Protein 2QS7 (pdb70)

Radius of gyration: 25.47 Å; Cα contacts (8 Å, |Δi|>4): 998; chains: 4; bounding box: 76×52×70 Å

Foldseek 3Di:
DAEEEEEEADAAPVSLVVLVVLLVQLLVAYAYEYEYAHNRQVCQFPCNVP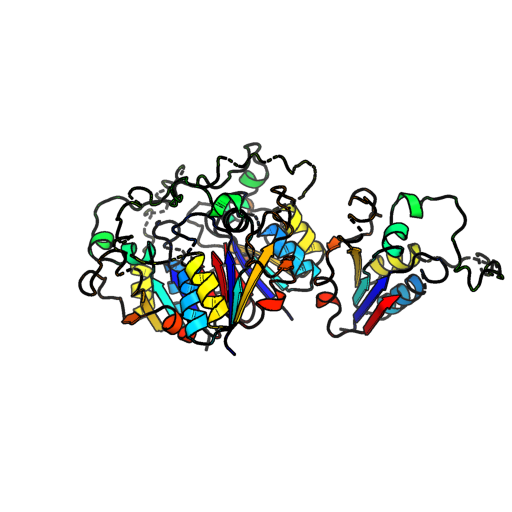DPDDGHHDPVVPVPPPVVVCPDDRVVSNVVSVVRGHYAAEYEPVSVVVPDDPVRGHPRHDYYDHDVVRVVVCPPHHYYYD/DAEEEEEEADAAPVSLVVLVVLLVCLLVAYAYEYEYAHNRQVCQFPCNVPDPDDGHHPPVVVVPPPVVVCPDDSVVSNVVSVVRGNYAAEYEPVSVVVPDDPVRGHPRHDYYDHDVVSCVVCPPHHYYYD/DAEEEEEEADAAPVSLVVLVVLLVCLLVAYAYEYEYAHNSLVCQFPCNVPDPDDGHHDPVVPVPPPVVVCPDDRVVSNVVSVVRGNYAAEYEPVSVVVPDDPVRGHPRHPYYDHDVVSVVVCPPHHYYYD/DAEEEEEEADQAPVSLVVLVVLLVCLLVAYAYEYEYAHNRQVCQFPCNVPDPDDGHHDPVVVVPPPVVVCPDDSVVSLVVSVVRGNYAAEYEPVSVVVPDDPVRGHPRHDYYDHDVVSCVVCPPHHYYYD

Structure (mmCIF, N/CA/C/O backbone):
data_2QS7
#
_entry.id   2QS7
#
_cell.length_a   112.360
_cell.length_b   112.360
_cell.length_c   293.284
_cell.angle_alpha   90.00
_cell.angle_beta   90.00
_cell.angle_gamma   120.00
#
_symmetry.space_group_name_H-M   'H 3 2'
#
loop_
_entity.id
_entity.type
_entity.pdbx_description
1 polymer 'Uncharacterized protein'
2 non-polymer 'CHLORIDE ION'
3 non-polymer '4-(2-HYDROXYETHYL)-1-PIPERAZINE ETHANESULFONIC ACID'
4 water water
#
loop_
_atom_site.group_PDB
_atom_site.id
_atom_site.type_symbol
_atom_site.label_atom_id
_atom_site.label_alt_id
_atom_site.label_comp_id
_atom_site.label_asym_id
_atom_site.label_entity_id
_atom_site.label_seq_id
_atom_site.pdbx_PDB_ins_code
_atom_site.Cartn_x
_atom_site.Cartn_y
_atom_site.Cartn_z
_atom_site.occupancy
_atom_site.B_iso_or_equiv
_atom_site.auth_seq_id
_atom_site.auth_comp_id
_atom_site.auth_asym_id
_atom_site.auth_atom_id
_atom_site.pdbx_PDB_model_num
ATOM 1 N N . LYS A 1 7 ? -21.149 6.514 -12.461 1.00 70.43 6 LYS A N 1
ATOM 2 C CA . LYS A 1 7 ? -22.554 6.130 -12.911 1.00 71.45 6 LYS A CA 1
ATOM 3 C C . LYS A 1 7 ? -22.851 4.613 -12.940 1.00 66.46 6 LYS A C 1
ATOM 4 O O . LYS A 1 7 ? -22.162 3.820 -13.589 1.00 65.12 6 LYS A O 1
ATOM 10 N N . LYS A 1 8 ? -23.859 4.252 -12.166 1.00 62.13 7 LYS A N 1
ATOM 11 C CA . LYS A 1 8 ? -24.352 2.897 -12.015 1.00 59.77 7 LYS A CA 1
ATOM 12 C C . LYS A 1 8 ? -24.823 2.362 -13.359 1.00 55.11 7 LYS A C 1
ATOM 13 O O . LYS A 1 8 ? -25.371 3.093 -14.175 1.00 51.88 7 LYS A O 1
ATOM 19 N N . LYS A 1 9 ? -24.666 1.068 -13.564 1.00 52.93 8 LYS A N 1
ATOM 20 C CA . LYS A 1 9 ? -25.008 0.473 -14.849 1.00 54.46 8 LYS A CA 1
ATOM 21 C C . LYS A 1 9 ? -25.710 -0.831 -14.689 1.00 53.45 8 LYS A C 1
ATOM 22 O O . LYS A 1 9 ? -25.361 -1.629 -13.821 1.00 50.78 8 LYS A O 1
ATOM 28 N N . LEU A 1 10 ? -26.712 -1.032 -15.530 1.00 52.00 9 LEU A N 1
ATOM 29 C CA . LEU A 1 10 ? -27.464 -2.261 -15.625 1.00 50.69 9 LEU A CA 1
ATOM 30 C C . LEU A 1 10 ? -27.475 -2.725 -17.088 1.00 52.02 9 LEU A C 1
ATOM 31 O O . LEU A 1 10 ? -27.806 -1.968 -17.986 1.00 50.15 9 LEU A O 1
ATOM 36 N N . SER A 1 11 ? -27.115 -3.986 -17.308 1.00 50.94 10 SER A N 1
ATOM 37 C CA . SER A 1 11 ? -27.141 -4.566 -18.632 1.00 50.00 10 SER A CA 1
ATOM 38 C C . SER A 1 11 ? -27.980 -5.823 -18.586 1.00 50.27 10 SER A C 1
ATOM 39 O O . SER A 1 11 ? -27.874 -6.636 -17.670 1.00 49.57 10 SER A O 1
ATOM 42 N N . ILE A 1 12 ? -28.827 -5.990 -19.584 1.00 50.82 11 ILE A N 1
ATOM 43 C CA . ILE A 1 12 ? -29.726 -7.145 -19.613 1.00 51.70 11 ILE A CA 1
ATOM 44 C C . ILE A 1 12 ? -29.702 -7.815 -20.956 1.00 51.75 11 ILE A C 1
ATOM 45 O O . ILE A 1 12 ? -29.823 -7.141 -21.983 1.00 49.55 11 ILE A O 1
ATOM 50 N N . ILE A 1 13 ? -29.524 -9.144 -20.935 1.00 52.39 12 ILE A N 1
ATOM 51 C CA . ILE A 1 13 ? -29.626 -9.972 -22.133 1.00 52.69 12 ILE A CA 1
ATOM 52 C C . ILE A 1 13 ? -31.079 -10.407 -22.149 1.00 51.27 12 ILE A C 1
ATOM 53 O O . ILE A 1 13 ? -31.558 -11.151 -21.265 1.00 52.08 12 ILE A O 1
ATOM 58 N N . VAL A 1 14 ? -31.806 -9.871 -23.113 1.00 51.45 13 VAL A N 1
ATOM 59 C CA . VAL A 1 14 ? -33.247 -10.157 -23.245 1.00 50.43 13 VAL A CA 1
ATOM 60 C C . VAL A 1 14 ? -33.364 -11.307 -24.191 1.00 52.51 13 VAL A C 1
ATOM 61 O O . VAL A 1 14 ? -33.438 -11.134 -25.417 1.00 52.46 13 VAL A O 1
ATOM 65 N N . PHE A 1 15 ? -33.320 -12.505 -23.612 1.00 51.41 14 PHE A N 1
ATOM 66 C CA . PHE A 1 15 ? -33.427 -13.754 -24.380 1.00 51.32 14 PHE A CA 1
ATOM 67 C C . PHE A 1 15 ? -34.859 -14.184 -24.611 1.00 51.87 14 PHE A C 1
ATOM 68 O O . PHE A 1 15 ? -35.218 -14.726 -25.707 1.00 52.15 14 PHE A O 1
ATOM 76 N N . SER A 1 16 ? -35.671 -14.007 -23.565 1.00 52.15 15 SER A N 1
ATOM 77 C CA . SER A 1 16 ? -37.083 -14.453 -23.600 1.00 54.14 15 SER A CA 1
ATOM 78 C C . SER A 1 16 ? -37.982 -13.538 -24.419 1.00 54.21 15 SER A C 1
ATOM 79 O O . SER A 1 16 ? -37.678 -12.365 -24.639 1.00 53.84 15 SER A O 1
ATOM 82 N N . GLY A 1 17 ? -39.090 -14.106 -24.900 1.00 56.23 16 GLY A N 1
ATOM 83 C CA . GLY A 1 17 ? -40.027 -13.365 -25.718 1.00 55.73 16 GLY A CA 1
ATOM 84 C C . GLY A 1 17 ? -41.477 -13.423 -25.247 1.00 54.87 16 GLY A C 1
ATOM 85 O O . GLY A 1 17 ? -42.330 -12.946 -25.947 1.00 56.97 16 GLY A O 1
ATOM 86 N N . THR A 1 18 ? -41.744 -13.977 -24.072 1.00 53.90 17 THR A N 1
ATOM 87 C CA . THR A 1 18 ? -43.100 -14.037 -23.545 1.00 54.38 17 THR A CA 1
ATOM 88 C C . THR A 1 18 ? -43.380 -12.725 -22.818 1.00 53.18 17 THR A C 1
ATOM 89 O O . THR A 1 18 ? -42.484 -12.072 -22.320 1.00 52.15 17 THR A O 1
ATOM 93 N N . ILE A 1 19 ? -44.648 -12.349 -22.753 1.00 52.58 18 ILE A N 1
ATOM 94 C CA . ILE A 1 19 ? -45.032 -11.075 -22.170 1.00 53.63 18 ILE A CA 1
ATOM 95 C C . ILE A 1 19 ? -44.658 -10.966 -20.699 1.00 53.61 18 ILE A C 1
ATOM 96 O O . ILE A 1 19 ? -44.266 -9.894 -20.264 1.00 52.89 18 ILE A O 1
ATOM 101 N N . ASP A 1 20 ? -44.752 -12.065 -19.958 1.00 53.01 19 ASP A N 1
ATOM 102 C CA . ASP A 1 20 ? -44.435 -12.036 -18.533 1.00 53.71 19 ASP A CA 1
ATOM 103 C C . ASP A 1 20 ? -42.967 -11.799 -18.277 1.00 54.35 19 ASP A C 1
ATOM 104 O O . ASP A 1 20 ? -42.610 -11.359 -17.198 1.00 55.71 19 ASP A O 1
ATOM 109 N N . LYS A 1 21 ? -42.107 -12.058 -19.258 1.00 55.46 20 LYS A N 1
ATOM 110 C CA . LYS A 1 21 ? -40.687 -11.753 -19.099 1.00 56.42 20 LYS A CA 1
ATOM 111 C C . LYS A 1 21 ? -40.325 -10.396 -19.704 1.00 55.49 20 LYS A C 1
ATOM 112 O O . LYS A 1 21 ? -39.433 -9.706 -19.227 1.00 57.62 20 LYS A O 1
ATOM 118 N N . LEU A 1 22 ? -41.050 -9.979 -20.723 1.00 54.53 21 LEU A N 1
ATOM 119 C CA . LEU A 1 22 ? -40.786 -8.689 -21.330 1.00 53.96 21 LEU A CA 1
ATOM 120 C C . LEU A 1 22 ? -41.221 -7.567 -20.392 1.00 55.22 21 LEU A C 1
ATOM 121 O O . LEU A 1 22 ? -40.590 -6.519 -20.386 1.00 54.66 21 LEU A O 1
ATOM 134 N N . PRO A 1 24 ? -41.031 -7.309 -16.936 1.00 56.80 23 PRO A N 1
ATOM 135 C CA . PRO A 1 24 ? -39.883 -7.049 -16.068 1.00 56.38 23 PRO A CA 1
ATOM 136 C C . PRO A 1 24 ? -38.780 -6.270 -16.787 1.00 56.14 23 PRO A C 1
ATOM 137 O O . PRO A 1 24 ? -38.130 -5.408 -16.183 1.00 59.08 23 PRO A O 1
ATOM 141 N N . VAL A 1 25 ? -38.486 -6.618 -18.041 1.00 55.19 24 VAL A N 1
ATOM 142 C CA . VAL A 1 25 ? -37.463 -5.876 -18.823 1.00 54.45 24 VAL A CA 1
ATOM 143 C C . VAL A 1 25 ? -37.854 -4.404 -18.880 1.00 54.85 24 VAL A C 1
ATOM 144 O O . VAL A 1 25 ? -37.056 -3.546 -18.587 1.00 54.55 24 VAL A O 1
ATOM 148 N N . GLY A 1 26 ? -39.115 -4.131 -19.207 1.00 53.06 25 GLY A N 1
ATOM 149 C CA . GLY A 1 26 ? -39.607 -2.755 -19.241 1.00 52.57 25 GLY A CA 1
ATOM 150 C C . GLY A 1 26 ? -39.542 -2.035 -17.886 1.00 51.96 25 GLY A C 1
ATOM 151 O O . GLY A 1 26 ? -39.146 -0.871 -17.805 1.00 51.98 25 GLY A O 1
ATOM 152 N N . ILE A 1 27 ? -39.928 -2.741 -16.832 1.00 50.26 26 ILE A N 1
ATOM 153 C CA . ILE A 1 27 ? -39.986 -2.173 -15.492 1.00 52.58 26 ILE A CA 1
ATOM 154 C C . ILE A 1 27 ? -38.573 -1.946 -14.958 1.00 51.32 26 ILE A C 1
ATOM 155 O O . ILE A 1 27 ? -38.290 -0.922 -14.365 1.00 53.62 26 ILE A O 1
ATOM 160 N N . LEU A 1 28 ? -37.687 -2.899 -15.163 1.00 51.34 27 LEU A N 1
ATOM 161 C CA . LEU A 1 28 ? -36.293 -2.708 -14.747 1.00 52.62 27 LEU A CA 1
ATOM 162 C C . LEU A 1 28 ? -35.676 -1.534 -15.485 1.00 50.93 27 LEU A C 1
ATOM 163 O O . LEU A 1 28 ? -34.983 -0.719 -14.902 1.00 50.84 27 LEU A O 1
ATOM 168 N N . THR A 1 29 ? -35.885 -1.487 -16.800 1.00 50.98 28 THR A N 1
ATOM 169 C CA . THR A 1 29 ? -35.282 -0.432 -17.598 1.00 49.32 28 THR A CA 1
ATOM 170 C C . THR A 1 29 ? -35.764 0.930 -17.160 1.00 50.02 28 THR A C 1
ATOM 171 O O . THR A 1 29 ? -34.983 1.845 -16.978 1.00 50.90 28 THR A O 1
ATOM 175 N N . SER A 1 30 ? -37.079 1.036 -16.979 1.00 50.88 29 SER A N 1
ATOM 176 C CA . SER A 1 30 ? -37.737 2.284 -16.628 1.00 51.03 29 SER A CA 1
ATOM 177 C C . SER A 1 30 ? -37.298 2.762 -15.257 1.00 50.53 29 SER A C 1
ATOM 178 O O . SER A 1 30 ? -36.940 3.924 -15.070 1.00 50.29 29 SER A O 1
ATOM 181 N N . GLY A 1 31 ? -37.313 1.839 -14.303 1.00 51.03 30 GLY A N 1
ATOM 182 C CA . GLY A 1 31 ? -36.920 2.150 -12.919 1.00 50.40 30 GLY A CA 1
ATOM 183 C C . GLY A 1 31 ? -35.455 2.503 -12.804 1.00 50.81 30 GLY A C 1
ATOM 184 O O . GLY A 1 31 ? -35.116 3.468 -12.180 1.00 52.32 30 GLY A O 1
ATOM 185 N N . ALA A 1 32 ? -34.583 1.734 -13.445 1.00 51.38 31 ALA A N 1
ATOM 186 C CA . ALA A 1 32 ? -33.149 2.017 -13.397 1.00 49.24 31 ALA A CA 1
ATOM 187 C C . ALA A 1 32 ? -32.816 3.352 -14.061 1.00 50.16 31 ALA A C 1
ATOM 188 O O . ALA A 1 32 ? -32.045 4.146 -13.495 1.00 50.18 31 ALA A O 1
ATOM 190 N N . ALA A 1 33 ? -33.377 3.598 -15.248 1.00 50.45 32 ALA A N 1
ATOM 191 C CA . ALA A 1 33 ? -33.125 4.848 -15.965 1.00 50.27 32 ALA A CA 1
ATOM 192 C C . ALA A 1 33 ? -33.574 6.035 -15.117 1.00 51.22 32 ALA A C 1
ATOM 193 O O . ALA A 1 33 ? -32.852 7.020 -15.011 1.00 49.66 32 ALA A O 1
ATOM 195 N N . ALA A 1 34 ? -34.751 5.929 -14.490 1.00 50.05 33 ALA A N 1
ATOM 196 C CA . ALA A 1 34 ? -35.257 7.023 -13.655 1.00 50.14 33 ALA A CA 1
ATOM 197 C C . ALA A 1 34 ? -34.366 7.263 -12.429 1.00 50.19 33 ALA A C 1
ATOM 198 O O . ALA A 1 34 ? -34.299 8.354 -11.904 1.00 49.06 33 ALA A O 1
ATOM 200 N N . SER A 1 35 ? -33.679 6.222 -11.998 1.00 51.95 34 SER A N 1
ATOM 201 C CA . SER A 1 35 ? -32.760 6.297 -10.878 1.00 53.46 34 SER A CA 1
ATOM 202 C C . SER A 1 35 ? -31.340 6.769 -11.264 1.00 54.32 34 SER A C 1
ATOM 203 O O . SER A 1 35 ? -30.461 6.840 -10.402 1.00 54.65 34 SER A O 1
ATOM 206 N N . GLY A 1 36 ? -31.110 7.075 -12.541 1.00 53.81 35 GLY A N 1
ATOM 207 C CA . GLY A 1 36 ? -29.802 7.529 -12.965 1.00 53.95 35 GLY A CA 1
ATOM 208 C C . GLY A 1 36 ? -28.850 6.464 -13.474 1.00 53.92 35 GLY A C 1
ATOM 209 O O . GLY A 1 36 ? -27.680 6.747 -13.709 1.00 53.50 35 GLY A O 1
ATOM 210 N N . TYR A 1 37 ? -29.320 5.243 -13.657 1.00 53.66 36 TYR A N 1
ATOM 211 C CA . TYR A 1 37 ? -28.482 4.187 -14.229 1.00 53.58 36 TYR A CA 1
ATOM 212 C C . TYR A 1 37 ? -28.323 4.305 -15.736 1.00 55.41 36 TYR A C 1
ATOM 213 O O . TYR A 1 37 ? -29.243 4.749 -16.405 1.00 56.97 36 TYR A O 1
ATOM 222 N N . GLU A 1 38 ? -27.192 3.837 -16.257 1.00 54.07 37 GLU A N 1
ATOM 223 C CA . GLU A 1 38 ? -26.982 3.654 -17.673 1.00 55.06 37 GLU A CA 1
ATOM 224 C C . GLU A 1 38 ? -27.565 2.243 -17.871 1.00 52.56 37 GLU A C 1
ATOM 225 O O . GLU A 1 38 ? -27.281 1.323 -17.084 1.00 52.34 37 GLU A O 1
ATOM 231 N N . VAL A 1 39 ? -28.431 2.052 -18.868 1.00 49.93 38 VAL A N 1
ATOM 232 C CA . VAL A 1 39 ? -29.018 0.755 -19.101 1.00 49.72 38 VAL A CA 1
ATOM 233 C C . VAL A 1 39 ? -28.700 0.304 -20.520 1.00 51.99 38 VAL A C 1
ATOM 234 O O . VAL A 1 39 ? -28.887 1.060 -21.466 1.00 50.54 38 VAL A O 1
ATOM 238 N N . ASN A 1 40 ? -28.228 -0.937 -20.640 1.00 51.14 39 ASN A N 1
ATOM 239 C CA . ASN A 1 40 ? -27.925 -1.530 -21.922 1.00 49.98 39 ASN A CA 1
ATOM 240 C C . ASN A 1 40 ? -28.796 -2.754 -22.074 1.00 50.28 39 ASN A C 1
ATOM 241 O O . ASN A 1 40 ? -28.802 -3.615 -21.213 1.00 50.67 39 ASN A O 1
ATOM 246 N N . LEU A 1 41 ? -29.536 -2.826 -23.174 1.00 50.12 40 LEU A N 1
ATOM 247 C CA . LEU A 1 41 ? -30.357 -4.005 -23.452 1.00 50.62 40 LEU A CA 1
ATOM 248 C C . LEU A 1 41 ? -29.828 -4.688 -24.691 1.00 51.60 40 LEU A C 1
ATOM 249 O O . LEU A 1 41 ? -29.573 -4.040 -25.710 1.00 53.47 40 LEU A O 1
ATOM 254 N N . PHE A 1 42 ? -29.681 -6.002 -24.598 1.00 52.41 41 PHE A N 1
ATOM 255 C CA A PHE A 1 42 ? -29.231 -6.816 -25.721 0.50 53.10 41 PHE A CA 1
ATOM 256 C CA B PHE A 1 42 ? -29.198 -6.828 -25.699 0.50 52.62 41 PHE A CA 1
ATOM 257 C C . PHE A 1 42 ? -30.293 -7.859 -26.046 1.00 53.17 41 PHE A C 1
ATOM 258 O O . PHE A 1 42 ? -30.493 -8.826 -25.296 1.00 53.29 41 PHE A O 1
ATOM 273 N N . PHE A 1 43 ? -30.992 -7.663 -27.169 1.00 52.80 42 PHE A N 1
ATOM 274 C CA . PHE A 1 43 ? -32.054 -8.568 -27.559 1.00 52.14 42 PHE A CA 1
ATOM 275 C C . PHE A 1 43 ? -31.518 -9.681 -28.410 1.00 53.74 42 PHE A C 1
ATOM 276 O O . PHE A 1 43 ? -30.928 -9.441 -29.453 1.00 54.58 42 PHE A O 1
ATOM 284 N N . THR A 1 44 ? -31.756 -10.904 -27.968 1.00 54.03 43 THR A N 1
ATOM 285 C CA . THR A 1 44 ? -31.239 -12.077 -28.625 1.00 53.03 43 THR A CA 1
ATOM 286 C C . THR A 1 44 ? -32.308 -13.164 -28.644 1.00 52.93 43 THR A C 1
ATOM 287 O O . THR A 1 44 ? -33.274 -13.116 -27.894 1.00 52.59 43 THR A O 1
ATOM 291 N N . PHE A 1 45 ? -32.159 -14.116 -29.536 1.00 52.48 44 PHE A N 1
ATOM 292 C CA . PHE A 1 45 ? -33.137 -15.193 -29.677 1.00 54.75 44 PHE A CA 1
ATOM 293 C C . PHE A 1 45 ? -34.567 -14.703 -29.675 1.00 53.37 44 PHE A C 1
ATOM 294 O O . PHE A 1 45 ? -34.943 -13.915 -30.527 1.00 54.26 44 PHE A O 1
ATOM 302 N N . TRP A 1 46 ? -35.357 -15.140 -28.715 1.00 52.64 45 TRP A N 1
ATOM 303 C CA . TRP A 1 46 ? -36.787 -14.834 -28.708 1.00 53.63 45 TRP A CA 1
ATOM 304 C C . TRP A 1 46 ? -37.065 -13.368 -28.459 1.00 52.47 45 TRP A C 1
ATOM 305 O O . TRP A 1 46 ? -38.066 -12.814 -28.929 1.00 51.79 45 TRP A O 1
ATOM 316 N N . GLY A 1 47 ? -36.166 -12.745 -27.717 1.00 53.30 46 GLY A N 1
ATOM 317 C CA . GLY A 1 47 ? -36.286 -11.338 -27.409 1.00 53.08 46 GLY A CA 1
ATOM 318 C C . GLY A 1 47 ? -36.059 -10.520 -28.654 1.00 53.96 46 GLY A C 1
ATOM 319 O O . GLY A 1 47 ? -36.631 -9.461 -28.816 1.00 54.60 46 GLY A O 1
ATOM 320 N N . LEU A 1 48 ? -35.212 -10.998 -29.546 1.00 54.27 47 LEU A N 1
ATOM 321 C CA . LEU A 1 48 ? -34.958 -10.264 -30.773 1.00 56.97 47 LEU A CA 1
ATOM 322 C C . LEU A 1 48 ? -36.199 -10.323 -31.645 1.00 55.65 47 LEU A C 1
ATOM 323 O O . LEU A 1 48 ? -36.583 -9.358 -32.296 1.00 55.66 47 LEU A O 1
ATOM 328 N N . GLN A 1 49 ? -36.850 -11.462 -31.640 1.00 56.33 48 GLN A N 1
ATOM 329 C CA . GLN A 1 49 ? -38.103 -11.642 -32.389 1.00 57.21 48 GLN A CA 1
ATOM 330 C C . GLN A 1 49 ? -39.129 -10.599 -31.937 1.00 56.31 48 GLN A C 1
ATOM 331 O O . GLN A 1 49 ? -39.851 -10.005 -32.724 1.00 56.22 48 GLN A O 1
ATOM 337 N N . ALA A 1 50 ? -39.167 -10.386 -30.629 1.00 56.58 49 ALA A N 1
ATOM 338 C CA . ALA A 1 50 ? -40.088 -9.466 -29.986 1.00 56.14 49 ALA A CA 1
ATOM 339 C C . ALA A 1 50 ? -39.882 -7.986 -30.366 1.00 56.43 49 ALA A C 1
ATOM 340 O O . ALA A 1 50 ? -40.786 -7.184 -30.193 1.00 57.30 49 ALA A O 1
ATOM 342 N N . ILE A 1 51 ? -38.704 -7.612 -30.853 1.00 55.22 50 ILE A N 1
ATOM 343 C CA . ILE A 1 51 ? -38.473 -6.231 -31.266 1.00 54.86 50 ILE A CA 1
ATOM 344 C C . ILE A 1 51 ? -38.476 -6.056 -32.794 1.00 55.56 50 ILE A C 1
ATOM 345 O O . ILE A 1 51 ? -38.029 -5.032 -33.310 1.00 55.68 50 ILE A O 1
ATOM 350 N N . THR A 1 52 ? -38.956 -7.060 -33.522 1.00 54.62 51 THR A N 1
ATOM 351 C CA . THR A 1 52 ? -39.123 -6.901 -34.967 1.00 54.90 51 THR A CA 1
ATOM 352 C C . THR A 1 52 ? -40.408 -6.106 -35.124 1.00 54.95 51 THR A C 1
ATOM 353 O O . THR A 1 52 ? -41.314 -6.248 -34.301 1.00 53.73 51 THR A O 1
ATOM 357 N N . LYS A 1 53 ? -40.463 -5.249 -36.145 1.00 55.67 52 LYS A N 1
ATOM 358 C CA . LYS A 1 53 ? -41.661 -4.455 -36.452 1.00 57.63 52 LYS A CA 1
ATOM 359 C C . LYS A 1 53 ? -42.867 -5.348 -36.616 1.00 57.39 52 LYS A C 1
ATOM 360 O O . LYS A 1 53 ? -43.958 -5.003 -36.167 1.00 57.83 52 LYS A O 1
ATOM 366 N N . ARG A 1 54 ? -42.672 -6.495 -37.264 1.00 57.85 53 ARG A N 1
ATOM 367 C CA . ARG A 1 54 ? -43.783 -7.436 -37.457 1.00 59.39 53 ARG A CA 1
ATOM 368 C C . ARG A 1 54 ? -44.386 -7.877 -36.127 1.00 58.66 53 ARG A C 1
ATOM 369 O O . ARG A 1 54 ? -45.604 -7.889 -35.970 1.00 55.16 53 ARG A O 1
ATOM 374 N N . SER A 1 55 ? -43.535 -8.204 -35.159 1.00 58.96 54 SER A N 1
ATOM 375 C CA . SER A 1 55 ? -44.019 -8.669 -33.864 1.00 60.08 54 SER A CA 1
ATOM 376 C C . SER A 1 55 ? -44.698 -7.553 -33.092 1.00 61.26 54 SER A C 1
ATOM 377 O O . SER A 1 55 ? -45.758 -7.745 -32.499 1.00 62.58 54 SER A O 1
ATOM 380 N N . LEU A 1 56 ? -44.089 -6.377 -33.121 1.00 63.26 55 LEU A N 1
ATOM 381 C CA . LEU A 1 56 ? -44.617 -5.230 -32.392 1.00 63.73 55 LEU A CA 1
ATOM 382 C C . LEU A 1 56 ? -45.962 -4.783 -32.896 1.00 65.26 55 LEU A C 1
ATOM 383 O O . LEU A 1 56 ? -46.794 -4.368 -32.105 1.00 66.05 55 LEU A O 1
ATOM 388 N N . ASN A 1 57 ? -46.176 -4.877 -34.204 1.00 67.37 56 ASN A N 1
ATOM 389 C CA . ASN A 1 57 ? -47.441 -4.466 -34.812 1.00 68.11 56 ASN A CA 1
ATOM 390 C C . ASN A 1 57 ? -48.495 -5.567 -34.868 1.00 69.45 56 ASN A C 1
ATOM 391 O O . ASN A 1 57 ? -49.625 -5.313 -35.262 1.00 69.65 56 ASN A O 1
ATOM 396 N N . SER A 1 58 ? -48.139 -6.786 -34.480 1.00 71.20 57 SER A N 1
ATOM 397 C CA . SER A 1 58 ? -49.083 -7.905 -34.544 1.00 71.90 57 SER A CA 1
ATOM 398 C C . SER A 1 58 ? -50.323 -7.660 -33.707 1.00 73.18 57 SER A C 1
ATOM 399 O O . SER A 1 58 ? -50.265 -7.086 -32.628 1.00 72.57 57 SER A O 1
ATOM 402 N N . GLN A 1 59 ? -51.451 -8.109 -34.226 1.00 75.39 58 GLN A N 1
ATOM 403 C CA . GLN A 1 59 ? -52.724 -7.976 -33.545 1.00 77.05 58 GLN A CA 1
ATOM 404 C C . GLN A 1 59 ? -52.938 -9.179 -32.624 1.00 78.48 58 GLN A C 1
ATOM 405 O O . GLN A 1 59 ? -53.838 -9.154 -31.785 1.00 79.43 58 GLN A O 1
ATOM 408 N N . GLN A 1 60 ? -52.110 -10.219 -32.771 1.00 79.43 59 GLN A N 1
ATOM 409 C CA . GLN A 1 60 ? -52.250 -11.438 -31.967 1.00 80.58 59 GLN A CA 1
ATOM 410 C C . GLN A 1 60 ? -51.943 -11.189 -30.474 1.00 81.74 59 GLN A C 1
ATOM 411 O O . GLN A 1 60 ? -50.963 -10.498 -30.134 1.00 81.19 59 GLN A O 1
ATOM 414 N N . PRO A 1 61 ? -52.793 -11.753 -29.581 1.00 83.15 60 PRO A N 1
ATOM 415 C CA . PRO A 1 61 ? -52.651 -11.528 -28.133 1.00 83.08 60 PRO A CA 1
ATOM 416 C C . PRO A 1 61 ? -51.292 -11.979 -27.603 1.00 83.07 60 PRO A C 1
ATOM 417 O O . PRO A 1 61 ? -50.850 -13.079 -27.944 1.00 82.98 60 PRO A O 1
ATOM 421 N N . PRO A 1 62 ? -50.633 -11.142 -26.772 1.00 83.83 61 PRO A N 1
ATOM 422 C CA . PRO A 1 62 ? -49.291 -11.492 -26.241 1.00 83.52 61 PRO A CA 1
ATOM 423 C C . PRO A 1 62 ? -49.241 -12.905 -25.640 1.00 81.19 61 PRO A C 1
ATOM 424 O O . PRO A 1 62 ? -50.256 -13.394 -25.108 1.00 81.52 61 PRO A O 1
ATOM 428 N N . GLN A 1 63 ? -48.081 -13.550 -25.721 1.00 77.14 62 GLN A N 1
ATOM 429 C CA . GLN A 1 63 ? -47.977 -14.925 -25.242 1.00 74.70 62 GLN A CA 1
ATOM 430 C C . GLN A 1 63 ? -47.410 -14.971 -23.826 1.00 69.87 62 GLN A C 1
ATOM 431 O O . GLN A 1 63 ? -46.349 -14.457 -23.587 1.00 67.41 62 GLN A O 1
ATOM 437 N N . ILE A 1 64 ? -48.156 -15.561 -22.898 1.00 66.35 63 ILE A N 1
ATOM 438 C CA . ILE A 1 64 ? -47.689 -15.789 -21.533 1.00 65.70 63 ILE A CA 1
ATOM 439 C C . ILE A 1 64 ? -46.917 -17.113 -21.522 1.00 62.97 63 ILE A C 1
ATOM 440 O O . ILE A 1 64 ? -47.162 -18.005 -22.340 1.00 58.87 63 ILE A O 1
ATOM 445 N N . ASP A 1 65 ? -45.986 -17.245 -20.591 1.00 60.18 64 ASP A N 1
ATOM 446 C CA . ASP A 1 65 ? -45.267 -18.497 -20.404 1.00 59.11 64 ASP A CA 1
ATOM 447 C C . ASP A 1 65 ? -46.310 -19.602 -20.136 1.00 58.60 64 ASP A C 1
ATOM 448 O O . ASP A 1 65 ? -47.146 -19.460 -19.253 1.00 58.20 64 ASP A O 1
ATOM 453 N N . LYS A 1 66 ? -46.246 -20.689 -20.901 1.00 58.60 65 LYS A N 1
ATOM 454 C CA . LYS A 1 66 ? -47.163 -21.804 -20.711 1.00 59.76 65 LYS A CA 1
ATOM 455 C C . LYS A 1 66 ? -47.176 -22.328 -19.263 1.00 57.97 65 LYS A C 1
ATOM 456 O O . LYS A 1 66 ? -48.158 -22.886 -18.822 1.00 55.88 65 LYS A O 1
ATOM 462 N N . ASN A 1 67 ? -46.080 -22.144 -18.527 1.00 58.29 66 ASN A N 1
ATOM 463 C CA . ASN A 1 67 ? -46.019 -22.584 -17.129 1.00 58.72 66 ASN A CA 1
ATOM 464 C C . ASN A 1 67 ? -46.987 -21.843 -16.199 1.00 60.43 66 ASN A C 1
ATOM 465 O O . ASN A 1 67 ? -47.336 -22.355 -15.114 1.00 59.26 66 ASN A O 1
ATOM 470 N N . TYR A 1 68 ? -47.402 -20.642 -16.618 1.00 62.96 67 TYR A N 1
ATOM 471 C CA . TYR A 1 68 ? -48.302 -19.803 -15.823 1.00 65.15 67 TYR A CA 1
ATOM 472 C C . TYR A 1 68 ? -49.539 -19.343 -16.622 1.00 65.91 67 TYR A C 1
ATOM 473 O O . TYR A 1 68 ? -50.046 -18.253 -16.369 1.00 64.62 67 TYR A O 1
ATOM 482 N N . GLU A 1 69 ? -50.013 -20.150 -17.575 1.00 68.93 68 GLU A N 1
ATOM 483 C CA . GLU A 1 69 ? -51.212 -19.807 -18.366 1.00 71.97 68 GLU A CA 1
ATOM 484 C C . GLU A 1 69 ? -52.439 -19.432 -17.515 1.00 73.82 68 GLU A C 1
ATOM 485 O O . GLU A 1 69 ? -53.081 -18.401 -17.759 1.00 73.89 68 GLU A O 1
ATOM 491 N N . GLN A 1 70 ? -52.771 -20.292 -16.546 1.00 75.02 69 GLN A N 1
ATOM 492 C CA . GLN A 1 70 ? -53.936 -20.099 -15.673 1.00 75.48 69 GLN A CA 1
ATOM 493 C C . GLN A 1 70 ? -53.963 -18.714 -15.030 1.00 77.13 69 GLN A C 1
ATOM 494 O O . GLN A 1 70 ? -55.028 -18.158 -14.795 1.00 76.55 69 GLN A O 1
ATOM 504 N N . GLY A 1 72 ? -52.518 -15.950 -16.410 1.00 79.01 71 GLY A N 1
ATOM 505 C CA . GLY A 1 72 ? -52.381 -14.938 -17.466 1.00 79.06 71 GLY A CA 1
ATOM 506 C C . GLY A 1 72 ? -53.429 -13.845 -17.471 1.00 78.21 71 GLY A C 1
ATOM 507 O O . GLY A 1 72 ? -53.088 -12.665 -17.341 1.00 78.27 71 GLY A O 1
ATOM 508 N N . PRO A 1 73 ? -54.705 -14.227 -17.613 1.00 77.58 72 PRO A N 1
ATOM 509 C CA . PRO A 1 73 ? -55.785 -13.231 -17.629 1.00 75.99 72 PRO A CA 1
ATOM 510 C C . PRO A 1 73 ? -55.777 -12.266 -16.431 1.00 74.66 72 PRO A C 1
ATOM 511 O O . PRO A 1 73 ? -55.937 -11.058 -16.637 1.00 74.59 72 PRO A O 1
ATOM 515 N N . ILE A 1 74 ? -55.589 -12.787 -15.210 1.00 72.53 73 ILE A N 1
ATOM 516 C CA . ILE A 1 74 ? -55.546 -11.939 -13.995 1.00 72.17 73 ILE A CA 1
ATOM 517 C C . ILE A 1 74 ? -54.578 -10.776 -14.185 1.00 71.80 73 ILE A C 1
ATOM 518 O O . ILE A 1 74 ? -54.897 -9.618 -13.877 1.00 68.82 73 ILE A O 1
ATOM 539 N N . GLN A 1 77 ? -55.628 -8.414 -17.385 1.00 74.75 76 GLN A N 1
ATOM 540 C CA . GLN A 1 77 ? -56.780 -7.617 -16.984 1.00 74.56 76 GLN A CA 1
ATOM 541 C C . GLN A 1 77 ? -56.367 -6.501 -16.003 1.00 74.47 76 GLN A C 1
ATOM 542 O O . GLN A 1 77 ? -56.739 -5.344 -16.194 1.00 73.71 76 GLN A O 1
ATOM 544 N N . LYS A 1 78 ? -55.558 -6.834 -14.993 1.00 73.70 77 LYS A N 1
ATOM 545 C CA . LYS A 1 78 ? -55.188 -5.858 -13.955 1.00 72.82 77 LYS A CA 1
ATOM 546 C C . LYS A 1 78 ? -54.274 -4.753 -14.468 1.00 72.67 77 LYS A C 1
ATOM 547 O O . LYS A 1 78 ? -54.268 -3.652 -13.913 1.00 70.71 77 LYS A O 1
ATOM 557 N N . GLN A 1 80 ? -54.259 -3.638 -17.903 1.00 75.28 79 GLN A N 1
ATOM 558 C CA . GLN A 1 80 ? -55.050 -2.770 -18.769 1.00 77.30 79 GLN A CA 1
ATOM 559 C C . GLN A 1 80 ? -55.991 -1.913 -17.891 1.00 76.41 79 GLN A C 1
ATOM 560 O O . GLN A 1 80 ? -56.305 -0.775 -18.245 1.00 76.63 79 GLN A O 1
ATOM 566 N N . GLU A 1 81 ? -56.380 -2.445 -16.726 1.00 75.75 80 GLU A N 1
ATOM 567 C CA . GLU A 1 81 ? -57.218 -1.730 -15.748 1.00 75.48 80 GLU A CA 1
ATOM 568 C C . GLU A 1 81 ? -56.469 -0.547 -15.134 1.00 74.45 80 GLU A C 1
ATOM 569 O O . GLU A 1 81 ? -57.048 0.507 -14.902 1.00 73.38 80 GLU A O 1
ATOM 583 N N . LYS A 1 83 ? -54.054 0.814 -16.747 1.00 71.87 82 LYS A N 1
ATOM 584 C CA . LYS A 1 83 ? -53.529 1.496 -17.935 1.00 71.38 82 LYS A CA 1
ATOM 585 C C . LYS A 1 83 ? -52.011 1.472 -17.872 1.00 70.16 82 LYS A C 1
ATOM 586 O O . LYS A 1 83 ? -51.335 2.459 -18.175 1.00 69.68 82 LYS A O 1
ATOM 592 N N . TYR A 1 84 ? -51.476 0.324 -17.477 1.00 69.20 83 TYR A N 1
ATOM 593 C CA . TYR A 1 84 ? -50.053 0.193 -17.327 1.00 69.01 83 TYR A CA 1
ATOM 594 C C . TYR A 1 84 ? -49.442 0.160 -18.738 1.00 67.57 83 TYR A C 1
ATOM 595 O O . TYR A 1 84 ? -49.939 -0.559 -19.594 1.00 67.17 83 TYR A O 1
ATOM 604 N N . PRO A 1 85 ? -48.393 0.971 -19.001 1.00 66.67 84 PRO A N 1
ATOM 605 C CA . PRO A 1 85 ? -47.782 0.968 -20.347 1.00 66.05 84 PRO A CA 1
ATOM 606 C C . PRO A 1 85 ? -47.239 -0.384 -20.781 1.00 64.29 84 PRO A C 1
ATOM 607 O O . PRO A 1 85 ? -46.903 -1.209 -19.923 1.00 64.43 84 PRO A O 1
ATOM 624 N N . TRP A 1 87 ? -44.484 -2.987 -22.361 1.00 60.45 86 TRP A N 1
ATOM 625 C CA . TRP A 1 87 ? -43.071 -3.080 -22.097 1.00 59.35 86 TRP A CA 1
ATOM 626 C C . TRP A 1 87 ? -42.202 -2.211 -22.999 1.00 57.57 86 TRP A C 1
ATOM 627 O O . TRP A 1 87 ? -41.236 -1.582 -22.526 1.00 57.92 86 TRP A O 1
ATOM 638 N N . HIS A 1 88 ? -42.505 -2.188 -24.286 1.00 56.61 87 HIS A N 1
ATOM 639 C CA . HIS A 1 88 ? -41.691 -1.416 -25.221 1.00 57.15 87 HIS A CA 1
ATOM 640 C C . HIS A 1 88 ? -41.864 0.082 -25.050 1.00 56.24 87 HIS A C 1
ATOM 641 O O . HIS A 1 88 ? -40.951 0.825 -25.355 1.00 56.35 87 HIS A O 1
ATOM 648 N N . GLN A 1 89 ? -43.035 0.520 -24.593 1.00 55.72 88 GLN A N 1
ATOM 649 C CA . GLN A 1 89 ? -43.276 1.924 -24.313 1.00 54.85 88 GLN A CA 1
ATOM 650 C C . GLN A 1 89 ? -42.446 2.339 -23.119 1.00 54.18 88 GLN A C 1
ATOM 651 O O . GLN A 1 89 ? -41.896 3.422 -23.095 1.00 53.27 88 GLN A O 1
ATOM 657 N N . LEU A 1 90 ? -42.334 1.459 -22.129 1.00 53.64 89 LEU A N 1
ATOM 658 C CA . LEU A 1 90 ? -41.490 1.726 -20.972 1.00 53.58 89 LEU A CA 1
ATOM 659 C C . LEU A 1 90 ? -40.034 1.870 -21.403 1.00 54.30 89 LEU A C 1
ATOM 660 O O . LEU A 1 90 ? -39.311 2.735 -20.888 1.00 53.64 89 LEU A O 1
ATOM 665 N N . VAL A 1 91 ? -39.594 1.049 -22.348 1.00 53.80 90 VAL A N 1
ATOM 666 C CA . VAL A 1 91 ? -38.209 1.155 -22.819 1.00 52.26 90 VAL A CA 1
ATOM 667 C C . VAL A 1 91 ? -37.990 2.482 -23.583 1.00 53.59 90 VAL A C 1
ATOM 668 O O . VAL A 1 91 ? -37.026 3.233 -23.294 1.00 53.91 90 VAL A O 1
ATOM 672 N N . GLN A 1 92 ? -38.901 2.805 -24.495 1.00 54.36 91 GLN A N 1
ATOM 673 C CA . GLN A 1 92 ? -38.762 4.011 -25.275 1.00 54.81 91 GLN A CA 1
ATOM 674 C C . GLN A 1 92 ? -38.811 5.245 -24.388 1.00 55.03 91 GLN A C 1
ATOM 675 O O . GLN A 1 92 ? -38.046 6.187 -24.595 1.00 55.58 91 GLN A O 1
ATOM 681 N N . GLN A 1 93 ? -39.703 5.253 -23.405 1.00 55.48 92 GLN A N 1
ATOM 682 C CA . GLN A 1 93 ? -39.795 6.393 -22.480 1.00 56.48 92 GLN A CA 1
ATOM 683 C C . GLN A 1 93 ? -38.505 6.489 -21.680 1.00 56.26 92 GLN A C 1
ATOM 684 O O . GLN A 1 93 ? -38.027 7.581 -21.406 1.00 56.84 92 GLN A O 1
ATOM 686 N N . ALA A 1 94 ? -37.940 5.343 -21.311 1.00 54.95 93 ALA A N 1
ATOM 687 C CA . ALA A 1 94 ? -36.685 5.330 -20.552 1.00 54.63 93 ALA A CA 1
ATOM 688 C C . ALA A 1 94 ? -35.570 5.964 -21.378 1.00 54.59 93 ALA A C 1
ATOM 689 O O . ALA A 1 94 ? -34.768 6.716 -20.834 1.00 54.37 93 ALA A O 1
ATOM 691 N N . LYS A 1 95 ? -35.535 5.680 -22.692 1.00 56.00 94 LYS A N 1
ATOM 692 C CA . LYS A 1 95 ? -34.519 6.276 -23.573 1.00 57.18 94 LYS A CA 1
ATOM 693 C C . LYS A 1 95 ? -34.625 7.782 -23.589 1.00 58.86 94 LYS A C 1
ATOM 694 O O . LYS A 1 95 ? -33.617 8.446 -23.675 1.00 59.74 94 LYS A O 1
ATOM 700 N N . GLU A 1 96 ? -35.846 8.309 -23.541 1.00 63.15 95 GLU A N 1
ATOM 701 C CA . GLU A 1 96 ? -36.062 9.762 -23.545 1.00 66.47 95 GLU A CA 1
ATOM 702 C C . GLU A 1 96 ? -35.636 10.373 -22.210 1.00 67.21 95 GLU A C 1
ATOM 703 O O . GLU A 1 96 ? -35.083 11.453 -22.174 1.00 70.33 95 GLU A O 1
ATOM 709 N N . ILE A 1 97 ? -35.875 9.660 -21.119 1.00 67.94 96 ILE A N 1
ATOM 710 C CA . ILE A 1 97 ? -35.567 10.133 -19.765 1.00 69.19 96 ILE A CA 1
ATOM 711 C C . ILE A 1 97 ? -34.097 9.982 -19.357 1.00 68.69 96 ILE A C 1
ATOM 712 O O . ILE A 1 97 ? -33.536 10.884 -18.745 1.00 70.26 96 ILE A O 1
ATOM 717 N N . GLY A 1 98 ? -33.489 8.842 -19.683 1.00 66.47 97 GLY A N 1
ATOM 718 C CA . GLY A 1 98 ? -32.132 8.560 -19.275 1.00 63.49 97 GLY A CA 1
ATOM 719 C C . GLY A 1 98 ? -31.250 8.064 -20.380 1.00 62.38 97 GLY A C 1
ATOM 720 O O . GLY A 1 98 ? -31.480 8.368 -21.552 1.00 63.60 97 GLY A O 1
ATOM 721 N N . GLU A 1 99 ? -30.239 7.292 -19.988 1.00 60.56 98 GLU A N 1
ATOM 722 C CA . GLU A 1 99 ? -29.226 6.759 -20.907 1.00 60.59 98 GLU A CA 1
ATOM 723 C C . GLU A 1 99 ? -29.505 5.265 -21.100 1.00 57.54 98 GLU A C 1
ATOM 724 O O . GLU A 1 99 ? -29.104 4.438 -20.309 1.00 56.98 98 GLU A O 1
ATOM 727 N N . VAL A 1 100 ? -30.249 4.954 -22.147 1.00 53.43 99 VAL A N 1
ATOM 728 C CA . VAL A 1 100 ? -30.637 3.605 -22.436 1.00 52.77 99 VAL A CA 1
ATOM 729 C C . VAL A 1 100 ? -30.219 3.302 -23.867 1.00 52.89 99 VAL A C 1
ATOM 730 O O . VAL A 1 100 ? -30.503 4.094 -24.780 1.00 52.47 99 VAL A O 1
ATOM 734 N N . LYS A 1 101 ? -29.528 2.171 -2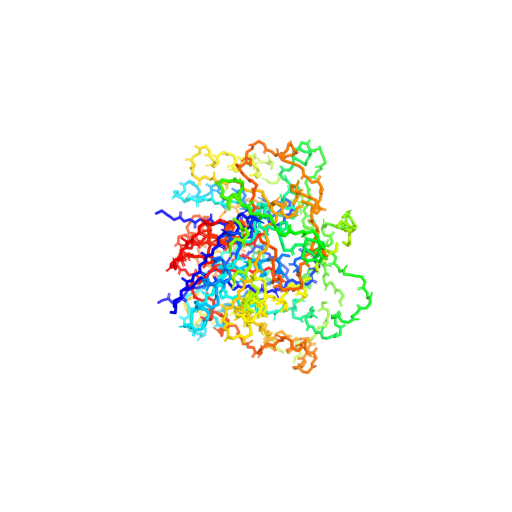4.052 1.00 52.37 100 LYS A N 1
ATOM 735 C CA . LYS A 1 101 ? -29.106 1.725 -25.372 1.00 52.50 100 LYS A CA 1
ATOM 736 C C . LYS A 1 101 ? -29.689 0.349 -25.642 1.00 53.47 100 LYS A C 1
ATOM 737 O O . LYS A 1 101 ? -29.670 -0.526 -24.769 1.00 53.33 100 LYS A O 1
ATOM 743 N N . VAL A 1 102 ? -30.227 0.195 -26.846 1.00 52.08 101 VAL A N 1
ATOM 744 C CA . VAL A 1 102 ? -30.864 -1.027 -27.281 1.00 51.85 101 VAL A CA 1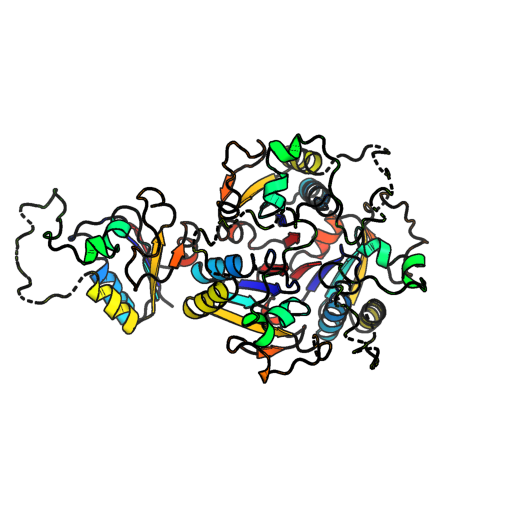
ATOM 745 C C . VAL A 1 102 ? -30.057 -1.613 -28.394 1.00 51.43 101 VAL A C 1
ATOM 746 O O . VAL A 1 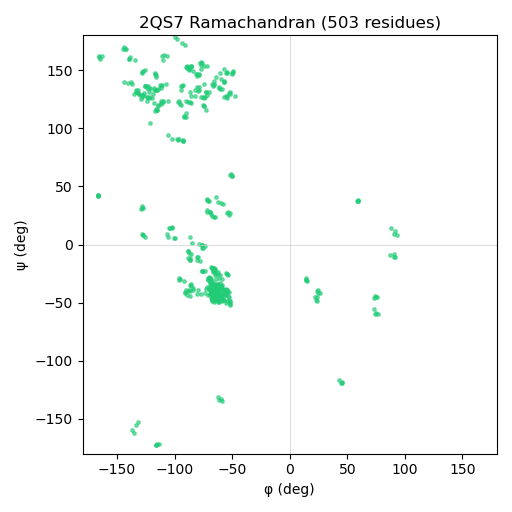102 ? -29.846 -0.967 -29.426 1.00 51.45 101 VAL A O 1
ATOM 750 N N . PHE A 1 103 ? -29.589 -2.827 -28.171 1.00 49.79 102 PHE A N 1
ATOM 751 C CA . PHE A 1 103 ? -28.785 -3.568 -29.129 1.00 51.36 102 PHE A CA 1
ATOM 752 C C . PHE A 1 103 ? -29.506 -4.835 -29.569 1.00 53.68 102 PHE A C 1
ATOM 753 O O . PHE A 1 103 ? -30.204 -5.451 -28.791 1.00 52.47 102 PHE A O 1
ATOM 761 N N . ALA A 1 104 ? -29.279 -5.209 -30.820 1.00 53.62 103 ALA A N 1
ATOM 762 C CA . ALA A 1 104 ? -29.799 -6.416 -31.405 1.00 55.56 103 ALA A CA 1
ATOM 763 C C . ALA A 1 104 ? -28.630 -7.351 -31.664 1.00 56.92 103 ALA A C 1
ATOM 764 O O . ALA A 1 104 ? -27.593 -6.936 -32.147 1.00 55.27 103 ALA A O 1
ATOM 766 N N . CYS A 1 105 ? -28.822 -8.618 -31.337 1.00 60.53 104 CYS A N 1
ATOM 767 C CA . CYS A 1 105 ? -27.838 -9.668 -31.516 1.00 60.59 104 CYS A CA 1
ATOM 768 C C . CYS A 1 105 ? -27.674 -10.090 -32.966 1.00 59.98 104 CYS A C 1
ATOM 769 O O . CYS A 1 105 ? -28.610 -10.596 -33.577 1.00 59.96 104 CYS A O 1
ATOM 772 N N . SER A 1 106 ? -26.477 -9.925 -33.506 1.00 59.25 105 SER A N 1
ATOM 773 C CA . SER A 1 106 ? -26.224 -10.251 -34.896 1.00 60.07 105 SER A CA 1
ATOM 774 C C . SER A 1 106 ? -26.302 -11.744 -35.199 1.00 59.74 105 SER A C 1
ATOM 775 O O . SER A 1 106 ? -26.705 -12.109 -36.295 1.00 61.40 105 SER A O 1
ATOM 778 N N . THR A 1 107 ? -25.946 -12.609 -34.250 1.00 60.12 106 THR A N 1
ATOM 779 C CA . THR A 1 107 ? -25.980 -14.070 -34.489 1.00 60.56 106 THR A CA 1
ATOM 780 C C . THR A 1 107 ? -27.401 -14.610 -34.654 1.00 59.53 106 THR A C 1
ATOM 781 O O . THR A 1 107 ? -27.692 -15.345 -35.591 1.00 58.82 106 THR A O 1
ATOM 785 N N . THR A 1 108 ? -28.273 -14.231 -33.740 1.00 58.40 107 THR A N 1
ATOM 786 C CA . THR A 1 108 ? -29.673 -14.572 -33.802 1.00 59.84 107 THR A CA 1
ATOM 787 C C . THR A 1 108 ? -30.303 -14.073 -35.090 1.00 59.72 107 THR A C 1
ATOM 788 O O . THR A 1 108 ? -31.167 -14.744 -35.667 1.00 60.26 107 THR A O 1
ATOM 800 N N . GLU A 1 110 ? -29.040 -13.841 -37.983 1.00 64.30 109 GLU A N 1
ATOM 801 C CA . GLU A 1 110 ? -28.703 -14.801 -39.036 1.00 67.10 109 GLU A CA 1
ATOM 802 C C . GLU A 1 110 ? -29.547 -16.065 -38.879 1.00 65.58 109 GLU A C 1
ATOM 803 O O . GLU A 1 110 ? -30.070 -16.570 -39.859 1.00 64.38 109 GLU A O 1
ATOM 807 N N . PHE A 1 111 ? -29.677 -16.575 -37.650 1.00 65.54 110 PHE A N 1
ATOM 808 C CA . PHE A 1 111 ? -30.481 -17.787 -37.405 1.00 67.27 110 PHE A CA 1
ATOM 809 C C . PHE A 1 111 ? -31.938 -17.627 -37.802 1.00 67.48 110 PHE A C 1
ATOM 810 O O . PHE A 1 111 ? -32.556 -18.609 -38.217 1.00 67.90 110 PHE A O 1
ATOM 818 N N . PHE A 1 112 ? -32.515 -16.439 -37.617 1.00 66.18 111 PHE A N 1
ATOM 819 C CA . PHE A 1 112 ? -33.929 -16.234 -37.939 1.00 65.50 111 PHE A CA 1
ATOM 820 C C . PHE A 1 112 ? -34.187 -15.420 -39.199 1.00 64.52 111 PHE A C 1
ATOM 821 O O . PHE A 1 112 ? -35.326 -15.085 -39.490 1.00 65.42 111 PHE A O 1
ATOM 829 N N . GLY A 1 113 ? -33.136 -15.151 -39.966 1.00 62.82 112 GLY A N 1
ATOM 830 C CA . GLY A 1 113 ? -33.238 -14.401 -41.216 1.00 61.47 112 GLY A CA 1
ATOM 831 C C . GLY A 1 113 ? -33.809 -13.012 -41.058 1.00 60.86 112 GLY A C 1
ATOM 832 O O . GLY A 1 113 ? -34.553 -12.556 -41.904 1.00 62.06 112 GLY A O 1
ATOM 833 N N . ILE A 1 114 ? -33.467 -12.343 -39.965 1.00 60.79 113 ILE A N 1
ATOM 834 C CA . ILE A 1 114 ? -33.945 -10.993 -39.687 1.00 59.55 113 ILE A CA 1
ATOM 835 C C . ILE A 1 114 ? -32.902 -10.007 -40.181 1.00 60.32 113 ILE A C 1
ATOM 836 O O . ILE A 1 114 ? -31.707 -10.227 -39.967 1.00 59.79 113 ILE A O 1
ATOM 841 N N . LYS A 1 115 ? -33.345 -8.942 -40.848 1.00 60.42 114 LYS A N 1
ATOM 842 C CA . LYS A 1 115 ? -32.443 -7.899 -41.337 1.00 61.16 114 LYS A CA 1
ATOM 843 C C . LYS A 1 115 ? -32.670 -6.641 -40.490 1.00 60.97 114 LYS A C 1
ATOM 844 O O . LYS A 1 115 ? -33.690 -6.523 -39.811 1.00 60.28 114 LYS A O 1
ATOM 848 N N . ARG A 1 116 ? -31.734 -5.695 -40.536 1.00 61.09 115 ARG A N 1
ATOM 849 C CA A ARG A 1 116 ? -31.821 -4.459 -39.767 0.50 62.87 115 ARG A CA 1
ATOM 850 C CA B ARG A 1 116 ? -31.874 -4.482 -39.705 0.50 60.97 115 ARG A CA 1
ATOM 851 C C . ARG A 1 116 ? -33.138 -3.693 -40.018 1.00 61.19 115 ARG A C 1
ATOM 852 O O . ARG A 1 116 ? -33.728 -3.104 -39.105 1.00 61.30 115 ARG A O 1
ATOM 867 N N . GLU A 1 117 ? -33.574 -3.686 -41.282 1.00 60.27 116 GLU A N 1
ATOM 868 C CA . GLU A 1 117 ? -34.795 -2.985 -41.684 1.00 59.75 116 GLU A CA 1
ATOM 869 C C . GLU A 1 117 ? -36.038 -3.551 -40.999 1.00 58.03 116 GLU A C 1
ATOM 870 O O . GLU A 1 117 ? -37.026 -2.841 -40.812 1.00 57.97 116 GLU A O 1
ATOM 872 N N . ASP A 1 118 ? -35.966 -4.820 -40.605 1.00 56.45 117 ASP A N 1
ATOM 873 C CA . ASP A 1 118 ? -37.058 -5.492 -39.922 1.00 56.20 117 ASP A CA 1
ATOM 874 C C . ASP A 1 118 ? -37.165 -5.112 -38.439 1.00 55.78 117 ASP A C 1
ATOM 875 O O . ASP A 1 118 ? -38.176 -5.377 -37.802 1.00 54.43 117 ASP A O 1
ATOM 880 N N . LEU A 1 119 ? -36.129 -4.478 -37.894 1.00 57.31 118 LEU A N 1
ATOM 881 C CA . LEU A 1 119 ? -36.100 -4.148 -36.471 1.00 57.17 118 LEU A CA 1
ATOM 882 C C . LEU A 1 119 ? -36.755 -2.818 -36.139 1.00 56.66 118 LEU A C 1
ATOM 883 O O . LEU A 1 119 ? -36.756 -1.920 -36.966 1.00 57.21 118 LEU A O 1
ATOM 888 N N . ALA A 1 120 ? -37.304 -2.707 -34.926 1.00 57.73 119 ALA A N 1
ATOM 889 C CA . ALA A 1 120 ? -37.923 -1.466 -34.451 1.00 57.21 119 ALA A CA 1
ATOM 890 C C . ALA A 1 120 ? -36.896 -0.320 -34.526 1.00 58.18 119 ALA A C 1
ATOM 891 O O . ALA A 1 120 ? -35.671 -0.529 -34.394 1.00 57.44 119 ALA A O 1
ATOM 893 N N . GLU A 1 121 ? -37.414 0.890 -34.711 1.00 57.66 120 GLU A N 1
ATOM 894 C CA . GLU A 1 121 ? -36.592 2.087 -34.881 1.00 58.80 120 GLU A CA 1
ATOM 895 C C . GLU A 1 121 ? -35.716 2.383 -33.675 1.00 57.82 120 GLU A C 1
ATOM 896 O O . GLU A 1 121 ? -34.641 2.955 -33.815 1.00 57.54 120 GLU A O 1
ATOM 902 N N . PHE A 1 122 ? -36.179 1.971 -32.504 1.00 56.67 121 PHE A N 1
ATOM 903 C CA . PHE A 1 122 ? -35.481 2.270 -31.283 1.00 58.71 121 PHE A CA 1
ATOM 904 C C . PHE A 1 122 ? -34.230 1.422 -31.049 1.00 55.41 121 PHE A C 1
ATOM 905 O O . PHE A 1 122 ? -33.580 1.578 -30.041 1.00 54.46 121 PHE A O 1
ATOM 913 N N . VAL A 1 123 ? -33.914 0.512 -31.970 1.00 54.22 122 VAL A N 1
ATOM 914 C CA . VAL A 1 123 ? -32.686 -0.274 -31.862 1.00 53.19 122 VAL A CA 1
ATOM 915 C C . VAL A 1 123 ? -31.555 0.644 -32.283 1.00 53.81 122 VAL A C 1
ATOM 916 O O . VAL A 1 123 ? -31.595 1.253 -33.351 1.00 52.24 122 VAL A O 1
ATOM 920 N N . ASP A 1 124 ? -30.560 0.756 -31.431 1.00 53.04 123 ASP A N 1
ATOM 921 C CA . ASP A 1 124 ? -29.418 1.614 -31.670 1.00 54.22 123 ASP A CA 1
ATOM 922 C C . ASP A 1 124 ? -28.354 0.947 -32.524 1.00 54.10 123 ASP A C 1
ATOM 923 O O . ASP A 1 124 ? -27.734 1.587 -33.344 1.00 52.76 123 ASP A O 1
ATOM 928 N N . ASP A 1 125 ? -28.120 -0.340 -32.347 1.00 54.69 124 ASP A N 1
ATOM 929 C CA . ASP A 1 125 ? -27.089 -0.989 -33.126 1.00 55.19 124 ASP A CA 1
ATOM 930 C C . ASP A 1 125 ? -27.239 -2.495 -33.092 1.00 54.14 124 ASP A C 1
ATOM 931 O O . ASP A 1 125 ? -27.929 -3.031 -32.247 1.00 53.74 124 ASP A O 1
ATOM 936 N N . VAL A 1 126 ? -26.582 -3.153 -34.049 1.00 53.49 125 VAL A N 1
ATOM 937 C CA . VAL A 1 126 ? -26.556 -4.604 -34.178 1.00 54.94 125 VAL A CA 1
ATOM 938 C C . VAL A 1 126 ? -25.142 -4.980 -33.819 1.00 55.28 125 VAL A C 1
ATOM 939 O O . VAL A 1 126 ? -24.200 -4.463 -34.428 1.00 56.38 125 VAL A O 1
ATOM 943 N N . VAL A 1 127 ? -24.988 -5.847 -32.826 1.00 53.85 126 VAL A N 1
ATOM 944 C CA . VAL A 1 127 ? -23.683 -6.190 -32.324 1.00 53.54 126 VAL A CA 1
ATOM 945 C C . VAL A 1 127 ? -23.618 -7.655 -31.939 1.00 55.63 126 VAL A C 1
ATOM 946 O O . VAL A 1 127 ? -24.626 -8.362 -31.878 1.00 56.98 126 VAL A O 1
ATOM 950 N N . GLY A 1 128 ? -22.404 -8.095 -31.700 1.00 58.27 127 GLY A N 1
ATOM 951 C CA . GLY A 1 128 ? -22.146 -9.442 -31.239 1.00 59.83 127 GLY A CA 1
ATOM 952 C C . GLY A 1 128 ? -21.913 -9.474 -29.735 1.00 61.90 127 GLY A C 1
ATOM 953 O O . GLY A 1 128 ? -21.886 -8.452 -29.041 1.00 57.71 127 GLY A O 1
ATOM 954 N N . VAL A 1 129 ? -21.697 -10.697 -29.264 1.00 66.44 128 VAL A N 1
ATOM 955 C CA . VAL A 1 129 ? -21.499 -11.041 -27.852 1.00 67.27 128 VAL A CA 1
ATOM 956 C C . VAL A 1 129 ? -20.423 -10.328 -27.143 1.00 65.03 128 VAL A C 1
ATOM 957 O O . VAL A 1 129 ? -20.630 -9.827 -26.055 1.00 66.85 128 VAL A O 1
ATOM 961 N N . ALA A 1 130 ? -19.240 -10.306 -27.708 1.00 63.05 129 ALA A N 1
ATOM 962 C CA . ALA A 1 130 ? -18.160 -9.622 -27.033 1.00 64.00 129 ALA A CA 1
ATOM 963 C C . ALA A 1 130 ? -18.465 -8.157 -26.787 1.00 62.25 129 ALA A C 1
ATOM 964 O O . ALA A 1 130 ? -17.990 -7.544 -25.816 1.00 61.27 129 ALA A O 1
ATOM 966 N N . THR A 1 131 ? -19.178 -7.568 -27.734 1.00 58.67 130 THR A N 1
ATOM 967 C CA . THR A 1 131 ? -19.520 -6.170 -27.608 1.00 57.61 130 THR A CA 1
ATOM 968 C C . THR A 1 131 ? -20.366 -6.003 -26.365 1.00 57.47 130 THR A C 1
ATOM 969 O O . THR A 1 131 ? -20.135 -5.119 -25.546 1.00 59.99 130 THR A O 1
ATOM 973 N N . PHE A 1 132 ? -21.320 -6.907 -26.182 1.00 53.72 131 PHE A N 1
ATOM 974 C CA A PHE A 1 132 ? -22.172 -6.761 -25.028 0.50 56.54 131 PHE A CA 1
ATOM 975 C CA B PHE A 1 132 ? -22.207 -7.064 -24.959 0.50 55.16 131 PHE A CA 1
ATOM 976 C C . PHE A 1 132 ? -21.443 -7.087 -23.713 1.00 56.30 131 PHE A C 1
ATOM 977 O O . PHE A 1 132 ? -21.645 -6.384 -22.760 1.00 57.98 131 PHE A O 1
ATOM 992 N N . LEU A 1 133 ? -20.559 -8.047 -23.688 1.00 57.45 132 LEU A N 1
ATOM 993 C CA . LEU A 1 133 ? -19.767 -8.269 -22.532 1.00 58.75 132 LEU A CA 1
ATOM 994 C C . LEU A 1 133 ? -18.977 -7.061 -22.144 1.00 56.82 132 LEU A C 1
ATOM 995 O O . LEU A 1 133 ? -18.758 -6.795 -20.949 1.00 56.02 132 LEU A O 1
ATOM 1000 N N . ASP A 1 134 ? -18.402 -6.394 -23.148 1.00 52.48 133 ASP A N 1
ATOM 1001 C CA . ASP A 1 134 ? -17.610 -5.220 -22.911 1.00 52.63 133 ASP A CA 1
ATOM 1002 C C . ASP A 1 134 ? -18.435 -4.144 -22.306 1.00 53.40 133 ASP A C 1
ATOM 1003 O O . ASP A 1 134 ? -18.044 -3.519 -21.351 1.00 51.34 133 ASP A O 1
ATOM 1008 N N . ARG A 1 135 ? -19.596 -3.898 -22.890 1.00 52.78 134 ARG A N 1
ATOM 1009 C CA . ARG A 1 135 ? -20.502 -2.882 -22.329 1.00 53.66 134 ARG A CA 1
ATOM 1010 C C . ARG A 1 135 ? -20.997 -3.177 -20.965 1.00 56.04 134 ARG A C 1
ATOM 1011 O O . ARG A 1 135 ? -21.100 -2.274 -20.153 1.00 58.45 134 ARG A O 1
ATOM 1019 N N . ALA A 1 136 ? -21.250 -4.446 -20.669 1.00 54.87 135 ALA A N 1
ATOM 1020 C CA . ALA A 1 136 ? -21.736 -4.833 -19.351 1.00 55.12 135 ALA A CA 1
ATOM 1021 C C . ALA A 1 136 ? -20.737 -4.832 -18.229 1.00 55.34 135 ALA A C 1
ATOM 1022 O O . ALA A 1 136 ? -21.105 -4.805 -17.041 1.00 53.85 135 ALA A O 1
ATOM 1024 N N . GLU A 1 137 ? -19.476 -4.951 -18.584 1.00 55.01 136 GLU A N 1
ATOM 1025 C CA . GLU A 1 137 ? -18.417 -5.089 -17.617 1.00 56.83 136 GLU A CA 1
ATOM 1026 C C . GLU A 1 137 ? -18.452 -4.006 -16.560 1.00 54.75 136 GLU A C 1
ATOM 1027 O O . GLU A 1 137 ? -18.556 -2.859 -16.880 1.00 52.63 136 GLU A O 1
ATOM 1033 N N . GLY A 1 138 ? -18.399 -4.408 -15.299 1.00 54.38 137 GLY A N 1
ATOM 1034 C CA . GLY A 1 138 ? -18.380 -3.489 -14.192 1.00 54.23 137 GLY A CA 1
ATOM 1035 C C . GLY A 1 138 ? -19.738 -3.111 -13.643 1.00 55.01 137 GLY A C 1
ATOM 1036 O O . GLY A 1 138 ? -19.793 -2.475 -12.611 1.00 55.34 137 GLY A O 1
ATOM 1037 N N . GLY A 1 139 ? -20.830 -3.488 -14.292 1.00 52.46 138 GLY A N 1
ATOM 1038 C CA . GLY A 1 139 ? -22.158 -3.162 -13.749 1.00 52.49 138 GLY A CA 1
ATOM 1039 C C . GLY A 1 139 ? -22.921 -4.429 -13.377 1.00 54.67 138 GLY A C 1
ATOM 1040 O O . GLY A 1 139 ? -22.373 -5.533 -13.427 1.00 54.22 138 GLY A O 1
ATOM 1041 N N . THR A 1 140 ? -24.193 -4.278 -13.043 1.00 51.16 139 THR A N 1
ATOM 1042 C CA . THR A 1 140 ? -25.043 -5.407 -12.777 1.00 51.84 139 THR A CA 1
ATOM 1043 C C . THR A 1 140 ? -25.484 -5.933 -14.110 1.00 50.76 139 THR A C 1
ATOM 1044 O O . THR A 1 140 ? -25.858 -5.149 -14.989 1.00 52.25 139 THR A O 1
ATOM 1048 N N . THR A 1 141 ?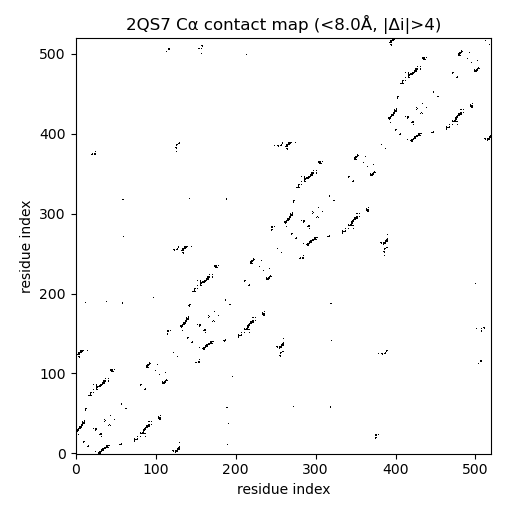 -25.446 -7.254 -14.276 1.00 50.69 140 THR A N 1
ATOM 1049 C CA . THR A 1 141 ? -25.840 -7.903 -15.557 1.00 50.51 140 THR A CA 1
ATOM 1050 C C . THR A 1 141 ? -26.749 -9.063 -15.301 1.00 51.06 140 THR A C 1
ATOM 1051 O O . THR A 1 141 ? -26.504 -9.830 -14.374 1.00 51.94 140 THR A O 1
ATOM 1055 N N . LEU A 1 142 ? -27.839 -9.112 -16.066 1.00 50.82 141 LEU A N 1
ATOM 1056 C CA . LEU A 1 142 ? -28.918 -10.124 -15.927 1.00 51.04 141 LEU A CA 1
ATOM 1057 C C . LEU A 1 142 ? -29.205 -10.781 -17.247 1.00 51.41 141 LEU A C 1
ATOM 1058 O O . LEU A 1 142 ? -29.065 -10.144 -18.292 1.00 52.44 141 LEU A O 1
ATOM 1063 N N . PHE A 1 143 ? -29.600 -12.050 -17.189 1.00 51.29 142 PHE A N 1
ATOM 1064 C CA . PHE A 1 143 ? -30.058 -12.823 -18.336 1.00 50.99 142 PHE A CA 1
ATOM 1065 C C . PHE A 1 143 ? -31.516 -13.161 -18.036 1.00 51.84 142 PHE A C 1
ATOM 1066 O O . PHE A 1 143 ? -31.817 -13.840 -17.020 1.00 49.93 142 PHE A O 1
ATOM 1074 N N . ILE A 1 144 ? -32.398 -12.641 -18.891 1.00 53.57 143 ILE A N 1
ATOM 1075 C CA . ILE A 1 144 ? -33.832 -12.774 -18.763 1.00 55.79 143 ILE A CA 1
ATOM 1076 C C . ILE A 1 144 ? -34.439 -13.515 -19.972 1.00 60.40 143 ILE A C 1
ATOM 1077 O O . ILE A 1 144 ? -34.286 -13.073 -21.128 1.00 60.96 143 ILE A O 1
ATOM 1083 N N . LYS B 1 7 ? -7.776 -9.612 -15.020 1.00 75.87 6 LYS B N 1
ATOM 1084 C CA . LYS B 1 7 ? -8.350 -10.462 -16.136 1.00 76.74 6 LYS B CA 1
ATOM 1085 C C . LYS B 1 7 ? -9.895 -10.598 -16.125 1.00 71.71 6 LYS B C 1
ATOM 1086 O O . LYS B 1 7 ? -10.494 -10.910 -15.106 1.00 73.85 6 LYS B O 1
ATOM 1092 N N . LYS B 1 8 ? -10.503 -10.395 -17.288 1.00 62.87 7 LYS B N 1
ATOM 1093 C CA . LYS B 1 8 ? -11.935 -10.443 -17.456 1.00 60.07 7 LYS B CA 1
ATOM 1094 C C . LYS B 1 8 ? -12.460 -11.870 -17.201 1.00 55.71 7 LYS B C 1
ATOM 1095 O O . LYS B 1 8 ? -11.838 -12.856 -17.574 1.00 52.02 7 LYS B O 1
ATOM 1097 N N . LYS B 1 9 ? -13.615 -11.960 -16.552 1.00 53.77 8 LYS B N 1
ATOM 1098 C CA . LYS B 1 9 ? -14.197 -13.242 -16.158 1.00 54.17 8 LYS B CA 1
ATOM 1099 C C . LYS B 1 9 ? -15.686 -13.294 -16.414 1.00 53.22 8 LYS B C 1
ATOM 1100 O O . LYS B 1 9 ? -16.381 -12.312 -16.198 1.00 50.99 8 LYS B O 1
ATOM 1106 N N . LEU B 1 10 ? -16.156 -14.434 -16.935 1.00 51.57 9 LEU B N 1
ATOM 1107 C CA . LEU B 1 10 ? -17.570 -14.712 -17.134 1.00 50.54 9 LEU B CA 1
ATOM 1108 C C . LEU B 1 10 ? -17.886 -16.045 -16.472 1.00 52.47 9 LEU B C 1
ATOM 1109 O O . LEU B 1 10 ? -17.163 -17.043 -16.710 1.00 51.28 9 LEU B O 1
ATOM 1114 N N . SER B 1 11 ? -18.916 -16.076 -15.623 1.00 50.12 10 SER B N 1
ATOM 1115 C CA . SER B 1 11 ? -19.331 -17.296 -14.971 1.00 49.48 10 SER B CA 1
ATOM 1116 C C . SER B 1 11 ? -20.798 -17.461 -15.283 1.00 50.55 10 SER B C 1
ATOM 1117 O O . SER B 1 11 ? -21.548 -16.489 -15.293 1.00 49.23 10 SER B O 1
ATOM 1120 N N . ILE B 1 12 ? -21.198 -18.681 -15.623 1.00 50.88 11 ILE B N 1
ATOM 1121 C CA . ILE B 1 12 ? -22.595 -18.958 -15.951 1.00 51.19 11 ILE B CA 1
ATOM 1122 C C . ILE B 1 12 ? -23.072 -20.170 -15.189 1.00 51.88 11 ILE B C 1
ATOM 1123 O O . ILE B 1 12 ? -22.390 -21.186 -15.187 1.00 50.14 11 ILE B O 1
ATOM 1128 N N . ILE B 1 13 ? -24.210 -20.036 -14.514 1.00 52.23 12 ILE B N 1
ATOM 1129 C CA . ILE B 1 13 ? -24.898 -21.168 -13.895 1.00 52.45 12 ILE B CA 1
ATOM 1130 C C . ILE B 1 13 ? -25.851 -21.681 -15.004 1.00 51.46 12 ILE B C 1
ATOM 1131 O O . ILE B 1 13 ? -26.825 -21.020 -15.388 1.00 53.13 12 ILE B O 1
ATOM 1136 N N . VAL B 1 14 ? -25.533 -22.851 -15.550 1.00 52.19 13 VAL B N 1
ATOM 1137 C CA . VAL B 1 14 ? -26.286 -23.427 -16.645 1.00 50.34 13 VAL B CA 1
ATOM 1138 C C . VAL B 1 14 ? -27.331 -24.328 -16.007 1.00 52.67 13 VAL B C 1
ATOM 1139 O O . VAL B 1 14 ? -27.101 -25.507 -15.716 1.00 52.82 13 VAL B O 1
ATOM 1143 N N . PHE B 1 15 ? -28.472 -23.736 -15.729 1.00 51.74 14 PHE B N 1
ATOM 1144 C CA . PHE B 1 15 ? -29.579 -24.439 -15.108 1.00 51.63 14 PHE B CA 1
ATOM 1145 C C . PHE B 1 15 ? -30.508 -25.136 -16.107 1.00 51.47 14 PHE B C 1
ATOM 1146 O O . PHE B 1 15 ? -31.028 -26.226 -15.873 1.00 52.68 14 PHE B O 1
ATOM 1154 N N . SER B 1 16 ? -30.748 -24.464 -17.212 1.00 52.34 15 SER B N 1
ATOM 1155 C CA . SER B 1 16 ? -31.664 -24.939 -18.238 1.00 54.02 15 SER B CA 1
ATOM 1156 C C . SER B 1 16 ? -31.077 -26.029 -19.102 1.00 54.28 15 SER B C 1
ATOM 1157 O O . SER B 1 16 ? -29.887 -26.151 -19.240 1.00 54.52 15 SER B O 1
ATOM 1160 N N . GLY B 1 17 ? -31.957 -26.817 -19.708 1.00 56.24 16 GLY B N 1
ATOM 1161 C CA . GLY B 1 17 ? -31.542 -27.942 -20.512 1.00 55.75 16 GLY B CA 1
ATOM 1162 C C . GLY B 1 17 ? -32.121 -28.004 -21.907 1.00 55.16 16 GLY B C 1
ATOM 1163 O O . GLY B 1 17 ? -31.952 -29.005 -22.585 1.00 56.81 16 GLY B O 1
ATOM 1164 N N . THR B 1 18 ? -32.808 -26.951 -22.333 1.00 54.36 17 THR B N 1
ATOM 1165 C CA . THR B 1 18 ? -33.390 -26.922 -23.672 1.00 54.38 17 THR B CA 1
ATOM 1166 C C . THR B 1 18 ? -32.338 -26.387 -24.629 1.00 53.22 17 THR B C 1
ATOM 1167 O O . THR B 1 18 ? -31.469 -25.603 -24.265 1.00 52.27 17 THR B O 1
ATOM 1171 N N . ILE B 1 19 ? -32.428 -26.793 -25.872 1.00 52.30 18 ILE B N 1
ATOM 1172 C CA . ILE B 1 19 ? -31.428 -26.420 -26.856 1.00 53.78 18 ILE B CA 1
ATOM 1173 C C . ILE B 1 19 ? -31.332 -24.900 -27.078 1.00 53.70 18 ILE B C 1
ATOM 1174 O O . ILE B 1 19 ? -30.229 -24.360 -27.309 1.00 52.65 18 ILE B O 1
ATOM 1179 N N . ASP B 1 20 ? -32.470 -24.216 -26.994 1.00 52.73 19 ASP B N 1
ATOM 1180 C CA . ASP B 1 20 ? -32.473 -22.784 -27.199 1.00 53.66 19 ASP B CA 1
ATOM 1181 C C . ASP B 1 20 ? -31.741 -22.045 -26.098 1.00 54.20 19 ASP B C 1
ATOM 1182 O O . ASP B 1 20 ? -31.390 -20.920 -26.296 1.00 54.98 19 ASP B O 1
ATOM 1187 N N . LYS B 1 21 ? -31.559 -22.671 -24.941 1.00 55.03 20 LYS B N 1
ATOM 1188 C CA . LYS B 1 21 ? -30.768 -22.050 -23.859 1.00 56.63 20 LYS B CA 1
ATOM 1189 C C . LYS B 1 21 ? -29.326 -22.538 -23.859 1.00 55.70 20 LYS B C 1
ATOM 1190 O O . LYS B 1 21 ? -28.424 -21.781 -23.564 1.00 57.86 20 LYS B O 1
ATOM 1196 N N . LEU B 1 22 ? -29.101 -23.770 -24.288 1.00 54.67 21 LEU B N 1
ATOM 1197 C CA . LEU B 1 22 ? -27.770 -24.301 -24.358 1.00 54.04 21 LEU B CA 1
ATOM 1198 C C . LEU B 1 22 ? -26.958 -23.630 -25.459 1.00 54.98 21 LEU B C 1
ATOM 1199 O O . LEU B 1 22 ? -25.749 -23.475 -25.314 1.00 55.07 21 LEU B O 1
ATOM 1212 N N . PRO B 1 24 ? -26.969 -20.338 -26.463 1.00 56.91 23 PRO B N 1
ATOM 1213 C CA . PRO B 1 24 ? -26.381 -19.137 -25.873 1.00 56.68 23 PRO B CA 1
ATOM 1214 C C . PRO B 1 24 ? -25.195 -19.423 -24.952 1.00 56.39 23 PRO B C 1
ATOM 1215 O O . PRO B 1 24 ? -24.237 -18.669 -24.957 1.00 58.29 23 PRO B O 1
ATOM 1219 N N . VAL B 1 25 ? -25.274 -20.487 -24.156 1.00 55.02 24 VAL B N 1
ATOM 1220 C CA . VAL B 1 25 ? -24.184 -20.873 -23.295 1.00 53.71 24 VAL B CA 1
ATOM 1221 C C . VAL B 1 25 ? -22.937 -21.138 -24.145 1.00 55.06 24 VAL B C 1
ATOM 1222 O O . VAL B 1 25 ? -21.868 -20.627 -23.853 1.00 54.97 24 VAL B O 1
ATOM 1226 N N . GLY B 1 26 ? -23.081 -21.924 -25.206 1.00 53.30 25 GLY B N 1
ATOM 1227 C CA . GLY B 1 26 ? -21.976 -22.217 -26.090 1.00 52.34 25 GLY B CA 1
ATOM 1228 C C . GLY B 1 26 ? -21.435 -20.952 -26.759 1.00 52.07 25 GLY B C 1
ATOM 1229 O O . GLY B 1 26 ? -20.230 -20.741 -26.792 1.00 51.84 25 GLY B O 1
ATOM 1230 N N . ILE B 1 27 ? -22.328 -20.097 -27.241 1.00 50.46 26 ILE B N 1
ATOM 1231 C CA . ILE B 1 27 ? -21.941 -18.878 -27.949 1.00 52.51 26 ILE B CA 1
ATOM 1232 C C . ILE B 1 27 ? -21.229 -17.915 -27.003 1.00 51.94 26 ILE B C 1
ATOM 1233 O O . ILE B 1 27 ? -20.202 -17.336 -27.342 1.00 52.86 26 ILE B O 1
ATOM 1238 N N . LEU B 1 28 ? -21.785 -17.735 -25.815 1.00 51.76 27 LEU B N 1
ATOM 1239 C CA . LEU B 1 28 ? -21.144 -16.855 -24.847 1.00 52.44 27 LEU B CA 1
ATOM 1240 C C . LEU B 1 28 ? -19.774 -17.406 -24.459 1.00 50.95 27 LEU B C 1
ATOM 1241 O O . LEU B 1 28 ? -18.809 -16.661 -24.354 1.00 50.79 27 LEU B O 1
ATOM 1246 N N . THR B 1 29 ? -19.706 -18.705 -24.224 1.00 50.70 28 THR B N 1
ATOM 1247 C CA . THR B 1 29 ? -18.462 -19.326 -23.793 1.00 49.46 28 THR B CA 1
ATOM 1248 C C . THR B 1 29 ? -17.383 -19.193 -24.853 1.00 49.76 28 THR B C 1
ATOM 1249 O O . THR B 1 29 ? -16.260 -18.825 -24.577 1.00 51.14 28 THR B O 1
ATOM 1253 N N . SER B 1 30 ? -17.753 -19.467 -26.079 1.00 50.71 29 SER B N 1
ATOM 1254 C CA . SER B 1 30 ? -16.838 -19.417 -27.170 1.00 51.03 29 SER B CA 1
ATOM 1255 C C . SER B 1 30 ? -16.350 -18.002 -27.399 1.00 50.29 29 SER B C 1
ATOM 1256 O O . SER B 1 30 ? -15.155 -17.780 -27.546 1.00 50.96 29 SER B O 1
ATOM 1259 N N . GLY B 1 31 ? -17.259 -17.036 -27.431 1.00 50.53 30 GLY B N 1
ATOM 1260 C CA . GLY B 1 31 ? -16.893 -15.624 -27.660 1.00 49.69 30 GLY B CA 1
ATOM 1261 C C . GLY B 1 31 ? -16.046 -15.069 -26.525 1.00 51.15 30 GLY B C 1
ATOM 1262 O O . GLY B 1 31 ? -15.045 -14.375 -26.733 1.00 52.30 30 GLY B O 1
ATOM 1263 N N . ALA B 1 32 ? -16.430 -15.386 -25.302 1.00 51.67 31 ALA B N 1
ATOM 1264 C CA . ALA B 1 32 ? -15.669 -14.906 -24.157 1.00 49.46 31 ALA B CA 1
ATOM 1265 C C . ALA B 1 32 ? -14.267 -15.501 -24.166 1.00 50.69 31 ALA B C 1
ATOM 1266 O O . ALA B 1 32 ? -13.269 -14.816 -23.889 1.00 50.45 31 ALA B O 1
ATOM 1268 N N . ALA B 1 33 ? -14.166 -16.794 -24.454 1.00 51.47 32 ALA B N 1
ATOM 1269 C CA . ALA B 1 33 ? -12.848 -17.439 -24.502 1.00 49.88 32 ALA B CA 1
ATOM 1270 C C . ALA B 1 33 ? -11.962 -16.843 -25.572 1.00 51.54 32 ALA B C 1
ATOM 1271 O O . ALA B 1 33 ? -10.770 -16.601 -25.331 1.00 49.98 32 ALA B O 1
ATOM 1273 N N . ALA B 1 34 ? -12.535 -16.605 -26.757 1.00 50.32 33 ALA B N 1
ATOM 1274 C CA . ALA B 1 34 ? -11.811 -15.999 -27.858 1.00 50.11 33 ALA B CA 1
ATOM 1275 C C . ALA B 1 34 ? -11.356 -14.596 -27.486 1.00 50.33 33 ALA B C 1
ATOM 1276 O O . ALA B 1 34 ? -10.308 -14.170 -27.929 1.00 49.28 33 ALA B O 1
ATOM 1278 N N . SER B 1 35 ? -12.149 -13.886 -26.686 1.00 51.38 34 SER B N 1
ATOM 1279 C CA . SER B 1 35 ? -11.808 -12.540 -26.232 1.00 53.18 34 SER B CA 1
ATOM 1280 C C . SER B 1 35 ? -10.757 -12.511 -25.119 1.00 54.18 34 SER B C 1
ATOM 1281 O O . SER B 1 35 ? -10.386 -11.442 -24.664 1.00 55.32 34 SER B O 1
ATOM 1284 N N . GLY B 1 36 ? -10.323 -13.668 -24.641 1.00 53.93 35 GLY B N 1
ATOM 1285 C CA . GLY B 1 36 ? -9.369 -13.718 -23.546 1.00 54.14 35 GLY B CA 1
ATOM 1286 C C . GLY B 1 36 ? -9.940 -13.778 -22.131 1.00 53.73 35 GLY B C 1
ATOM 1287 O O . GLY B 1 36 ? -9.214 -13.641 -21.166 1.00 52.85 35 GLY B O 1
ATOM 1288 N N . TYR B 1 37 ? -11.231 -13.966 -22.005 1.00 53.86 36 TYR B N 1
ATOM 1289 C CA . TYR B 1 37 ? -11.875 -14.122 -20.700 1.00 53.86 36 TYR B CA 1
ATOM 1290 C C . TYR B 1 37 ? -11.557 -15.480 -20.026 1.00 55.81 36 TYR B C 1
ATOM 1291 O O . TYR B 1 37 ? -11.250 -16.475 -20.669 1.00 56.41 36 TYR B O 1
ATOM 1300 N N . GLU B 1 38 ? -11.624 -15.488 -18.704 1.00 54.70 37 GLU B N 1
ATOM 1301 C CA . GLU B 1 38 ? -11.675 -16.706 -17.941 1.00 54.88 37 GLU B CA 1
ATOM 1302 C C . GLU B 1 38 ? -13.174 -17.044 -17.923 1.00 52.03 37 GLU B C 1
ATOM 1303 O O . GLU B 1 38 ? -13.975 -16.205 -17.609 1.00 52.85 37 GLU B O 1
ATOM 1309 N N . VAL B 1 39 ? -13.558 -18.253 -18.293 1.00 50.30 38 VAL B N 1
ATOM 1310 C CA . VAL B 1 39 ? -14.969 -18.655 -18.268 1.00 50.00 38 VAL B CA 1
ATOM 1311 C C . VAL B 1 39 ? -15.160 -19.825 -17.317 1.00 50.87 38 VAL B C 1
ATOM 1312 O O . VAL B 1 39 ? -14.459 -20.818 -17.375 1.00 51.25 38 VAL B O 1
ATOM 1316 N N . ASN B 1 40 ? -16.121 -19.687 -16.426 1.00 50.90 39 ASN B N 1
ATOM 1317 C CA . ASN B 1 40 ? -16.503 -20.750 -15.490 1.00 49.77 39 ASN B CA 1
ATOM 1318 C C . ASN B 1 40 ? -17.953 -21.157 -15.746 1.00 50.24 39 ASN B C 1
ATOM 1319 O O . ASN B 1 40 ? -18.824 -20.322 -15.704 1.00 50.38 39 ASN B O 1
ATOM 1324 N N . LEU B 1 41 ? -18.195 -22.432 -16.045 1.00 50.12 40 LEU B N 1
ATOM 1325 C CA . LEU B 1 41 ? -19.533 -22.911 -16.243 1.00 50.82 40 LEU B CA 1
ATOM 1326 C C . LEU B 1 41 ? -19.895 -23.854 -15.103 1.00 52.06 40 LEU B C 1
ATOM 1327 O O . LEU B 1 41 ? -19.091 -24.725 -14.736 1.00 53.79 40 LEU B O 1
ATOM 1332 N N . PHE B 1 42 ? -21.092 -23.679 -14.564 1.00 51.97 41 PHE B N 1
ATOM 1333 C CA A PHE B 1 42 ? -21.604 -24.487 -13.453 0.50 51.58 41 PHE B CA 1
ATOM 1334 C CA B PHE B 1 42 ? -21.590 -24.496 -13.476 0.50 52.10 41 PHE B CA 1
ATOM 1335 C C . PHE B 1 42 ? -22.924 -25.144 -13.883 1.00 53.28 41 PHE B C 1
ATOM 1336 O O . PHE B 1 42 ? -23.996 -24.495 -13.893 1.00 53.35 41 PHE B O 1
ATOM 1351 N N . PHE B 1 43 ? -22.857 -26.416 -14.238 1.00 52.78 42 PHE B N 1
ATOM 1352 C CA . PHE B 1 43 ? -24.012 -27.138 -14.707 1.00 52.29 42 PHE B CA 1
ATOM 1353 C C . PHE B 1 43 ? -24.795 -27.709 -13.538 1.00 53.81 42 PHE B C 1
ATOM 1354 O O . PHE B 1 43 ? -24.259 -28.478 -12.739 1.00 54.60 42 PHE B O 1
ATOM 1362 N N . THR B 1 44 ? -26.064 -27.320 -13.454 1.00 53.98 43 THR B N 1
ATOM 1363 C CA . THR B 1 44 ? -26.928 -27.709 -12.362 1.00 52.97 43 THR B CA 1
ATOM 1364 C C . THR B 1 44 ? -28.305 -28.064 -12.886 1.00 52.91 43 THR B C 1
ATOM 1365 O O . THR B 1 44 ? -28.673 -27.676 -13.993 1.00 52.87 43 THR B O 1
ATOM 1369 N N . PHE B 1 45 ? -29.076 -28.793 -12.092 1.00 52.98 44 PHE B N 1
ATOM 1370 C CA . PHE B 1 45 ? -30.413 -29.242 -12.500 1.00 54.59 44 PHE B CA 1
ATOM 1371 C C . PHE B 1 45 ? -30.504 -29.761 -13.943 1.00 53.55 44 PHE B C 1
ATOM 1372 O O . PHE B 1 45 ? -29.831 -30.707 -14.292 1.00 54.17 44 PHE B O 1
ATOM 1380 N N . TRP B 1 46 ? -31.277 -29.104 -14.795 1.00 53.13 45 TRP B N 1
ATOM 1381 C CA . TRP B 1 46 ? -31.486 -29.597 -16.140 1.00 53.12 45 TRP B CA 1
ATOM 1382 C C . TRP B 1 46 ? -30.234 -29.489 -16.981 1.00 52.69 45 TRP B C 1
ATOM 1383 O O . TRP B 1 46 ? -30.024 -30.274 -17.905 1.00 52.35 45 TRP B O 1
ATOM 1394 N N . GLY B 1 47 ? -29.389 -28.506 -16.672 1.00 53.99 46 GLY B N 1
ATOM 1395 C CA . GLY B 1 47 ? -28.148 -28.340 -17.390 1.00 53.32 46 GLY B CA 1
ATOM 1396 C C . GLY B 1 47 ? -27.206 -29.493 -17.098 1.00 54.17 46 GLY B C 1
ATOM 1397 O O . GLY B 1 47 ? -26.486 -29.945 -17.982 1.00 54.57 46 GLY B O 1
ATOM 1398 N N . LEU B 1 48 ? -27.189 -29.959 -15.859 1.00 54.25 47 LEU B N 1
ATOM 1399 C CA . LEU B 1 48 ? -26.330 -31.069 -15.499 1.00 56.74 47 LEU B CA 1
ATOM 1400 C C . LEU B 1 48 ? -26.783 -32.322 -16.272 1.00 56.00 47 LEU B C 1
ATOM 1401 O O . LEU B 1 48 ? -25.964 -33.092 -16.775 1.00 55.71 47 LEU B O 1
ATOM 1406 N N . GLN B 1 49 ? -28.093 -32.499 -16.400 1.00 56.34 48 GLN B N 1
ATOM 1407 C CA . GLN B 1 49 ? -28.651 -33.634 -17.129 1.00 57.53 48 GLN B CA 1
ATOM 1408 C C . GLN B 1 49 ? -28.123 -33.589 -18.571 1.00 56.40 48 GLN B C 1
ATOM 1409 O O . GLN B 1 49 ? -27.801 -34.611 -19.156 1.00 56.39 48 GLN B O 1
ATOM 1415 N N . ALA B 1 50 ? -28.025 -32.389 -19.123 1.00 56.17 49 ALA B N 1
ATOM 1416 C CA . ALA B 1 50 ? -27.560 -32.181 -20.491 1.00 56.12 49 ALA B CA 1
ATOM 1417 C C . ALA B 1 50 ? -26.089 -32.566 -20.747 1.00 56.39 49 ALA B C 1
ATOM 1418 O O . ALA B 1 50 ? -25.715 -32.829 -21.892 1.00 57.02 49 ALA B O 1
ATOM 1420 N N . ILE B 1 51 ? -25.265 -32.595 -19.697 1.00 55.81 50 ILE B N 1
ATOM 1421 C CA . ILE B 1 51 ? -23.853 -32.957 -19.836 1.00 55.09 50 ILE B CA 1
ATOM 1422 C C . ILE B 1 51 ? -23.563 -34.386 -19.386 1.00 55.70 50 ILE B C 1
ATOM 1423 O O . ILE B 1 51 ? -22.399 -34.749 -19.190 1.00 56.25 50 ILE B O 1
ATOM 1428 N N . THR B 1 52 ? -24.604 -35.208 -19.211 1.00 54.96 51 THR B N 1
ATOM 1429 C CA . THR B 1 52 ? -24.391 -36.618 -18.918 1.00 54.91 51 THR B CA 1
ATOM 1430 C C . THR B 1 52 ? -24.101 -37.254 -20.271 1.00 55.16 51 THR B C 1
ATOM 1431 O O . THR B 1 52 ? -24.613 -36.786 -21.301 1.00 54.25 51 THR B O 1
ATOM 1435 N N . LYS B 1 53 ? -23.230 -38.252 -20.271 1.00 55.30 52 LYS B N 1
ATOM 1436 C CA . LYS B 1 53 ? -22.876 -38.976 -21.489 1.00 57.52 52 LYS B CA 1
ATOM 1437 C C . LYS B 1 53 ? -24.120 -39.541 -22.165 1.00 57.51 52 LYS B C 1
ATOM 1438 O O . LYS B 1 53 ? -24.207 -39.544 -23.393 1.00 57.85 52 LYS B O 1
ATOM 1444 N N . ARG B 1 54 ? -25.075 -40.027 -21.371 1.00 57.99 53 ARG B N 1
ATOM 1445 C CA . ARG B 1 54 ? -26.315 -40.551 -21.937 1.00 59.61 53 ARG B CA 1
ATOM 1446 C C . ARG B 1 54 ? -27.081 -39.489 -22.709 1.00 58.43 53 ARG B C 1
ATOM 1447 O O . ARG B 1 54 ? -27.552 -39.747 -23.799 1.00 55.35 53 ARG B O 1
ATOM 1455 N N . SER B 1 55 ? -27.170 -38.283 -22.169 1.00 59.05 54 SER B N 1
ATOM 1456 C CA . SER B 1 55 ? -27.886 -37.219 -22.853 1.00 60.18 54 SER B CA 1
ATOM 1457 C C . SER B 1 55 ? -27.145 -36.762 -24.111 1.00 61.44 54 SER B C 1
ATOM 1458 O O . SER B 1 55 ? -27.759 -36.571 -25.166 1.00 62.79 54 SER B O 1
ATOM 1461 N N . LEU B 1 56 ? -25.826 -36.616 -24.007 1.00 63.23 55 LEU B N 1
ATOM 1462 C CA . LEU B 1 56 ? -25.014 -36.170 -25.133 1.00 63.58 55 LEU B CA 1
ATOM 1463 C C . LEU B 1 56 ? -25.022 -37.147 -26.300 1.00 65.28 55 LEU B C 1
ATOM 1464 O O . LEU B 1 56 ? -24.988 -36.720 -27.446 1.00 66.02 55 LEU B O 1
ATOM 1469 N N . ASN B 1 57 ? -25.070 -38.449 -26.012 1.00 67.27 56 ASN B N 1
ATOM 1470 C CA . ASN B 1 57 ? -25.103 -39.480 -27.059 1.00 68.17 56 ASN B CA 1
ATOM 1471 C C . ASN B 1 57 ? -26.509 -39.837 -27.544 1.00 69.54 56 ASN B C 1
ATOM 1472 O O . ASN B 1 57 ? -26.649 -40.615 -28.482 1.00 69.60 56 ASN B O 1
ATOM 1477 N N . SER B 1 58 ? -27.541 -39.278 -26.915 1.00 71.22 57 SER B N 1
ATOM 1478 C CA . SER B 1 58 ? -28.926 -39.572 -27.288 1.00 71.94 57 SER B CA 1
ATOM 1479 C C . SER B 1 58 ? -29.209 -39.264 -28.747 1.00 73.22 57 SER B C 1
ATOM 1480 O O . SER B 1 58 ? -28.742 -38.263 -29.288 1.00 72.67 57 SER B O 1
ATOM 1483 N N . GLN B 1 59 ? -29.980 -40.148 -29.371 1.00 75.54 58 GLN B N 1
ATOM 1484 C CA . GLN B 1 59 ? -30.387 -39.989 -30.758 1.00 77.33 58 GLN B CA 1
ATOM 1485 C C . GLN B 1 59 ? -31.659 -39.127 -30.825 1.00 78.57 58 GLN B C 1
ATOM 1486 O O . GLN B 1 59 ? -32.019 -38.643 -31.899 1.00 79.48 58 GLN B O 1
ATOM 1488 N N . GLN B 1 60 ? -32.320 -38.920 -29.680 1.00 79.57 59 GLN B N 1
ATOM 1489 C CA . GLN B 1 60 ? -33.565 -38.146 -29.629 1.00 80.51 59 GLN B CA 1
ATOM 1490 C C . GLN B 1 60 ? -33.320 -36.674 -29.993 1.00 81.68 59 GLN B C 1
ATOM 1491 O O . GLN B 1 60 ? -32.330 -36.081 -29.541 1.00 81.32 59 GLN B O 1
ATOM 1493 N N . PRO B 1 61 ? -34.230 -36.076 -30.801 1.00 83.13 60 PRO B N 1
ATOM 1494 C CA . PRO B 1 61 ? -34.074 -34.681 -31.256 1.00 83.07 60 PRO B CA 1
ATOM 1495 C C . PRO B 1 61 ? -34.067 -33.681 -30.095 1.00 83.07 60 PRO B C 1
ATOM 1496 O O . PRO B 1 61 ? -34.913 -33.789 -29.202 1.00 82.93 60 PRO B O 1
ATOM 1500 N N . PRO B 1 62 ? -33.137 -32.698 -30.115 1.00 83.82 61 PRO B N 1
ATOM 1501 C CA . PRO B 1 62 ? -33.019 -31.714 -29.011 1.00 83.40 61 PRO B CA 1
ATOM 1502 C C . PRO B 1 62 ? -34.348 -31.052 -28.639 1.00 81.15 61 PRO B C 1
ATOM 1503 O O . PRO B 1 62 ? -35.201 -30.845 -29.514 1.00 81.51 61 PRO B O 1
ATOM 1507 N N . GLN B 1 63 ? -34.524 -30.725 -27.361 1.00 76.95 62 GLN B N 1
ATOM 1508 C CA . GLN B 1 63 ? -35.792 -30.167 -26.910 1.00 74.40 62 GLN B CA 1
ATOM 1509 C C . GLN B 1 63 ? -35.767 -28.644 -26.910 1.00 69.85 62 GLN B C 1
ATOM 1510 O O . GLN B 1 63 ? -34.932 -28.037 -26.249 1.00 67.38 62 GLN B O 1
ATOM 1512 N N . ILE B 1 64 ? -36.663 -28.030 -27.681 1.00 66.32 63 ILE B N 1
ATOM 1513 C CA . ILE B 1 64 ? -36.835 -26.576 -27.682 1.00 65.78 63 ILE B CA 1
ATOM 1514 C C . ILE B 1 64 ? -37.830 -26.235 -26.580 1.00 63.11 63 ILE B C 1
ATOM 1515 O O . ILE B 1 64 ? -38.709 -27.046 -26.251 1.00 58.63 63 ILE B O 1
ATOM 1520 N N . ASP B 1 65 ? -37.688 -25.046 -26.004 1.00 59.92 64 ASP B N 1
ATOM 1521 C CA . ASP B 1 65 ? -38.626 -24.562 -24.999 1.00 58.97 64 ASP B CA 1
ATOM 1522 C C . ASP B 1 65 ? -40.039 -24.632 -25.587 1.00 58.89 64 ASP B C 1
ATOM 1523 O O . ASP B 1 65 ? -40.283 -24.135 -26.679 1.00 58.62 64 ASP B O 1
ATOM 1528 N N . LYS B 1 66 ? -40.962 -25.266 -24.868 1.00 58.80 65 LYS B N 1
ATOM 1529 C CA . LYS B 1 66 ? -42.335 -25.365 -25.317 1.00 59.39 65 LYS B CA 1
ATOM 1530 C C . LYS B 1 66 ? -42.985 -24.009 -25.621 1.00 57.88 65 LYS B C 1
ATOM 1531 O O . LYS B 1 66 ? -43.921 -23.940 -26.407 1.00 56.10 65 LYS B O 1
ATOM 1537 N N . ASN B 1 67 ? -42.498 -22.937 -25.012 1.00 58.21 66 ASN B N 1
ATOM 1538 C CA . ASN B 1 67 ? -43.042 -21.607 -25.270 1.00 58.73 66 ASN B CA 1
ATOM 1539 C C . ASN B 1 67 ? -42.783 -21.123 -26.696 1.00 60.27 66 ASN B C 1
ATOM 1540 O O . ASN B 1 67 ? -43.510 -20.266 -27.197 1.00 59.27 66 ASN B O 1
ATOM 1545 N N . TYR B 1 68 ? -41.767 -21.690 -27.349 1.00 62.87 67 TYR B N 1
ATOM 1546 C CA . TYR B 1 68 ? -41.380 -21.279 -28.698 1.00 65.05 67 TYR B CA 1
ATOM 1547 C C . TYR B 1 68 ? -41.279 -22.471 -29.683 1.00 65.81 67 TYR B C 1
ATOM 1548 O O . TYR B 1 68 ? -40.483 -22.455 -30.610 1.00 64.45 67 TYR B O 1
ATOM 1557 N N . GLU B 1 69 ? -42.101 -23.495 -29.477 1.00 68.84 68 GLU B N 1
ATOM 1558 C CA . GLU B 1 69 ? -42.130 -24.671 -30.361 1.00 71.90 68 GLU B CA 1
ATOM 1559 C C . GLU B 1 69 ? -42.309 -24.347 -31.851 1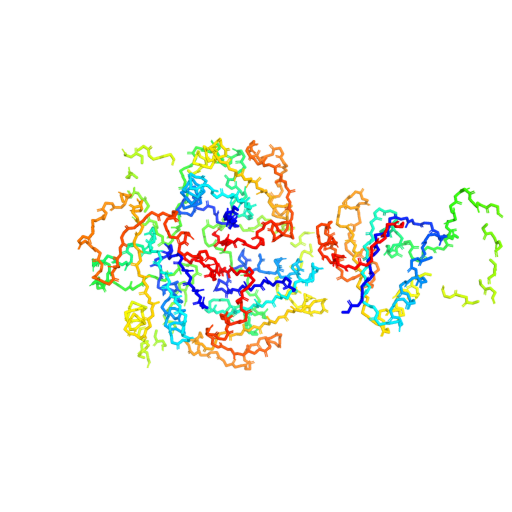.00 73.88 68 GLU B C 1
ATOM 1560 O O . GLU B 1 69 ? -41.607 -24.911 -32.708 1.00 73.86 68 GLU B O 1
ATOM 1566 N N . GLN B 1 70 ? -43.282 -23.480 -32.149 1.00 75.04 69 GLN B N 1
ATOM 1567 C CA . GLN B 1 70 ? -43.591 -23.095 -33.532 1.00 75.74 69 GLN B CA 1
ATOM 1568 C C . GLN B 1 70 ? -42.360 -22.567 -34.278 1.00 77.25 69 GLN B C 1
ATOM 1569 O O . GLN B 1 70 ? -42.241 -22.767 -35.484 1.00 76.47 69 GLN B O 1
ATOM 1579 N N . GLY B 1 72 ? -39.147 -23.475 -33.548 1.00 78.74 71 GLY B N 1
ATOM 1580 C CA . GLY B 1 72 ? -38.063 -24.437 -33.462 1.00 78.85 71 GLY B CA 1
ATOM 1581 C C . GLY B 1 72 ? -37.434 -24.853 -34.774 1.00 78.10 71 GLY B C 1
ATOM 1582 O O . GLY B 1 72 ? -36.232 -24.672 -34.966 1.00 78.01 71 GLY B O 1
ATOM 1583 N N . PRO B 1 73 ? -38.235 -25.439 -35.684 1.00 77.62 72 PRO B N 1
ATOM 1584 C CA . PRO B 1 73 ? -37.678 -25.887 -36.964 1.00 75.86 72 PRO B CA 1
ATOM 1585 C C . PRO B 1 73 ? -36.903 -24.806 -37.727 1.00 74.57 72 PRO B C 1
ATOM 1586 O O . PRO B 1 73 ? -35.845 -25.109 -38.282 1.00 74.58 72 PRO B O 1
ATOM 1590 N N . ILE B 1 74 ? -37.407 -23.568 -37.750 1.00 72.35 73 ILE B N 1
ATOM 1591 C CA . ILE B 1 74 ? -36.703 -22.471 -38.430 1.00 72.00 73 ILE B CA 1
ATOM 1592 C C . ILE B 1 74 ? -35.268 -22.393 -37.954 1.00 71.53 73 ILE B C 1
ATOM 1593 O O . ILE B 1 74 ? -34.333 -22.307 -38.749 1.00 68.49 73 ILE B O 1
ATOM 1614 N N . GLN B 1 77 ? -33.151 -25.793 -38.673 1.00 74.69 76 GLN B N 1
ATOM 1615 C CA . GLN B 1 77 ? -32.887 -25.859 -40.099 1.00 74.52 76 GLN B CA 1
ATOM 1616 C C . GLN B 1 77 ? -31.780 -24.875 -40.474 1.00 74.34 76 GLN B C 1
ATOM 1617 O O . GLN B 1 77 ? -30.837 -25.235 -41.167 1.00 73.63 76 GLN B O 1
ATOM 1623 N N . LYS B 1 78 ? -31.859 -23.649 -39.966 1.00 73.59 77 LYS B N 1
ATOM 1624 C CA . LYS B 1 78 ? -30.900 -22.611 -40.363 1.00 72.74 77 LYS B CA 1
ATOM 1625 C C . LYS B 1 78 ? -29.495 -22.822 -39.782 1.00 72.67 77 LYS B C 1
ATOM 1626 O O . LYS B 1 78 ? -28.502 -22.370 -40.353 1.00 70.60 77 LYS B O 1
ATOM 1640 N N . GLN B 1 80 ? -28.191 -26.049 -39.050 1.00 75.32 79 GLN B N 1
ATOM 1641 C CA . GLN B 1 80 ? -27.594 -27.167 -39.770 1.00 77.54 79 GLN B CA 1
ATOM 1642 C C . GLN B 1 80 ? -27.178 -26.697 -41.171 1.00 76.38 79 GLN B C 1
ATOM 1643 O O . GLN B 1 80 ? -26.205 -27.184 -41.731 1.00 76.62 79 GLN B O 1
ATOM 1649 N N . GLU B 1 81 ? -27.925 -25.739 -41.712 1.00 75.70 80 GLU B N 1
ATOM 1650 C CA . GLU B 1 81 ? -27.651 -25.145 -43.018 1.00 75.41 80 GLU B CA 1
ATOM 1651 C C . GLU B 1 81 ? -26.330 -24.381 -42.986 1.00 74.41 80 GLU B C 1
ATOM 1652 O O . GLU B 1 81 ? -25.564 -24.422 -43.935 1.00 73.21 80 GLU B O 1
ATOM 1666 N N . LYS B 1 83 ? -24.064 -25.123 -40.821 1.00 71.82 82 LYS B N 1
ATOM 1667 C CA . LYS B 1 83 ? -23.135 -26.084 -40.213 1.00 71.28 82 LYS B CA 1
ATOM 1668 C C . LYS B 1 83 ? -22.638 -25.502 -38.899 1.00 70.21 82 LYS B C 1
ATOM 1669 O O . LYS B 1 83 ? -21.456 -25.588 -38.564 1.00 69.73 82 LYS B O 1
ATOM 1675 N N . TYR B 1 84 ? -23.553 -24.896 -38.151 1.00 69.20 83 TYR B N 1
ATOM 1676 C CA . TYR B 1 84 ? -23.187 -24.254 -36.902 1.00 69.15 83 TYR B CA 1
ATOM 1677 C C . TYR B 1 84 ? -22.877 -25.338 -35.860 1.00 67.55 83 TYR B C 1
ATOM 1678 O O . TYR B 1 84 ? -23.670 -26.254 -35.673 1.00 67.39 83 TYR B O 1
ATOM 1687 N N . PRO B 1 85 ? -21.739 -25.226 -35.153 1.00 66.54 84 PRO B N 1
ATOM 1688 C CA . PRO B 1 85 ? -21.411 -26.293 -34.200 1.00 66.00 84 PRO B CA 1
ATOM 1689 C C . PRO B 1 85 ? -22.447 -26.451 -33.106 1.00 64.34 84 PRO B C 1
ATOM 1690 O O . PRO B 1 85 ? -23.167 -25.491 -32.781 1.00 64.07 84 PRO B O 1
ATOM 1707 N N . TRP B 1 87 ? -23.765 -26.897 -29.249 1.00 60.29 86 TRP B N 1
ATOM 1708 C CA . TRP B 1 87 ? -23.389 -26.149 -28.057 1.00 59.39 86 TRP B CA 1
ATOM 1709 C C . TRP B 1 87 ? -22.203 -26.752 -27.288 1.00 57.67 86 TRP B C 1
ATOM 1710 O O . TRP B 1 87 ? -21.305 -26.043 -26.839 1.00 57.13 86 TRP B O 1
ATOM 1721 N N . HIS B 1 88 ? -22.178 -28.074 -27.173 1.00 56.81 87 HIS B N 1
ATOM 1722 C CA . HIS B 1 88 ? -21.095 -28.739 -26.442 1.00 57.27 87 HIS B CA 1
ATOM 1723 C C . HIS B 1 88 ? -19.755 -28.699 -27.166 1.00 56.21 87 HIS B C 1
ATOM 1724 O O . HIS B 1 88 ? -18.720 -28.662 -26.514 1.00 56.08 87 HIS B O 1
ATOM 1731 N N . GLN B 1 89 ? -19.790 -28.682 -28.498 1.00 55.47 88 GLN B N 1
ATOM 1732 C CA . GLN B 1 89 ? -18.585 -28.561 -29.325 1.00 55.15 88 GLN B CA 1
ATOM 1733 C C . GLN B 1 89 ? -18.012 -27.161 -29.152 1.00 54.06 88 GLN B C 1
ATOM 1734 O O . GLN B 1 89 ? -16.802 -26.991 -29.116 1.00 53.45 88 GLN B O 1
ATOM 1740 N N . LEU B 1 90 ? -18.888 -26.161 -29.049 1.00 53.06 89 LEU B N 1
ATOM 1741 C CA . LEU B 1 90 ? -18.469 -24.790 -28.800 1.00 53.51 89 LEU B CA 1
ATOM 1742 C C . LEU B 1 90 ? -17.752 -24.702 -27.446 1.00 54.21 89 LEU B C 1
ATOM 1743 O O . LEU B 1 90 ? -16.726 -24.032 -27.298 1.00 53.16 89 LEU B O 1
ATOM 1748 N N . VAL B 1 91 ? -18.300 -25.383 -26.445 1.00 53.54 90 VAL B N 1
ATOM 1749 C CA . VAL B 1 91 ? -17.678 -25.376 -25.128 1.00 52.41 90 VAL B CA 1
ATOM 1750 C C . VAL B 1 91 ? -16.299 -26.069 -25.165 1.00 53.55 90 VAL B C 1
ATOM 1751 O O . VAL B 1 91 ? -15.310 -25.513 -24.687 1.00 53.79 90 VAL B O 1
ATOM 1755 N N . GLN B 1 92 ? -16.225 -27.248 -25.770 1.00 54.49 91 GLN B N 1
ATOM 1756 C CA . GLN B 1 92 ? -14.977 -27.984 -25.819 1.00 54.85 91 GLN B CA 1
ATOM 1757 C C . GLN B 1 92 ? -13.923 -27.221 -26.624 1.00 54.91 91 GLN B C 1
ATOM 1758 O O . GLN B 1 92 ? -12.775 -27.171 -26.215 1.00 55.26 91 GLN B O 1
ATOM 1764 N N . GLN B 1 93 ? -14.310 -26.622 -27.748 1.00 55.38 92 GLN B N 1
ATOM 1765 C CA . GLN B 1 93 ? -13.377 -25.822 -28.558 1.00 56.83 92 GLN B CA 1
ATOM 1766 C C . GLN B 1 93 ? -12.877 -24.632 -27.748 1.00 56.13 92 GLN B C 1
ATOM 1767 O O . GLN B 1 93 ? -11.710 -24.285 -27.807 1.00 56.93 92 GLN B O 1
ATOM 1773 N N . ALA B 1 94 ? -13.768 -24.021 -26.977 1.00 55.01 93 ALA B N 1
ATOM 1774 C CA . ALA B 1 94 ? -13.412 -22.894 -26.141 1.00 54.28 93 ALA B CA 1
ATOM 1775 C C . ALA B 1 94 ? -12.346 -23.303 -25.138 1.00 54.55 93 ALA B C 1
ATOM 1776 O O . ALA B 1 94 ? -11.441 -22.526 -24.873 1.00 54.57 93 ALA B O 1
ATOM 1778 N N . LYS B 1 95 ? -12.448 -24.510 -24.579 1.00 55.51 94 LYS B N 1
ATOM 1779 C CA . LYS B 1 95 ? -11.450 -24.989 -23.619 1.00 57.13 94 LYS B CA 1
ATOM 1780 C C . LYS B 1 95 ? -10.093 -25.065 -24.236 1.00 59.07 94 LYS B C 1
ATOM 1781 O O . LYS B 1 95 ? -9.104 -24.746 -23.576 1.00 60.26 94 LYS B O 1
ATOM 1787 N N . GLU B 1 96 ? -10.045 -25.488 -25.501 1.00 63.38 95 GLU B N 1
ATOM 1788 C CA . GLU B 1 96 ? -8.789 -25.628 -26.249 1.00 66.41 95 GLU B CA 1
ATOM 1789 C C . GLU B 1 96 ? -8.199 -24.249 -26.533 1.00 67.08 95 GLU B C 1
ATOM 1790 O O . GLU B 1 96 ? -7.003 -24.053 -26.407 1.00 70.32 95 GLU B O 1
ATOM 1792 N N . ILE B 1 97 ? -9.047 -23.285 -26.860 1.00 67.75 96 ILE B N 1
ATOM 1793 C CA . ILE B 1 97 ? -8.603 -21.920 -27.179 1.00 69.12 96 ILE B CA 1
ATOM 1794 C C . ILE B 1 97 ? -8.289 -21.014 -25.992 1.00 68.61 96 ILE B C 1
ATOM 1795 O O . ILE B 1 97 ? -7.364 -20.216 -26.057 1.00 70.69 96 ILE B O 1
ATOM 1800 N N . GLY B 1 98 ? -9.087 -21.097 -24.936 1.00 66.55 97 GLY B N 1
ATOM 1801 C CA . GLY B 1 98 ? -8.948 -20.216 -23.775 1.00 63.63 97 GLY B CA 1
ATOM 1802 C C . GLY B 1 98 ? -9.038 -20.922 -22.438 1.00 62.27 97 GLY B C 1
ATOM 1803 O O . GLY B 1 98 ? -8.849 -22.150 -22.335 1.00 63.49 97 GLY B O 1
ATOM 1804 N N . GLU B 1 99 ? -9.291 -20.134 -21.404 1.00 59.55 98 GLU B N 1
ATOM 1805 C CA . GLU B 1 99 ? -9.346 -20.631 -20.041 1.00 60.29 98 GLU B CA 1
ATOM 1806 C C . GLU B 1 99 ? -10.790 -20.879 -19.638 1.00 57.65 98 GLU B C 1
ATOM 1807 O O . GLU B 1 99 ? -11.478 -19.986 -19.141 1.00 57.75 98 GLU B O 1
ATOM 1813 N N . VAL B 1 100 ? -11.258 -22.093 -19.873 1.00 53.53 99 VAL B N 1
ATOM 1814 C CA . VAL B 1 100 ? -12.643 -22.444 -19.596 1.00 52.66 99 VAL B CA 1
ATOM 1815 C C . VAL B 1 100 ? -12.682 -23.643 -18.659 1.00 52.59 99 VAL B C 1
ATOM 1816 O O . VAL B 1 100 ? -12.051 -24.657 -18.928 1.00 53.11 99 VAL B O 1
ATOM 1820 N N . LYS B 1 101 ? -13.409 -23.518 -17.556 1.00 52.29 100 LYS B N 1
ATOM 1821 C CA . LYS B 1 101 ? -13.571 -24.591 -16.585 1.00 52.55 100 LYS B CA 1
ATOM 1822 C C . LYS B 1 101 ? -15.024 -24.962 -16.505 1.00 52.61 100 LYS B C 1
ATOM 1823 O O . LYS B 1 101 ? -15.878 -24.105 -16.410 1.00 53.34 100 LYS B O 1
ATOM 1829 N N . VAL B 1 102 ? -15.288 -26.256 -16.547 1.00 53.02 101 VAL B N 1
ATOM 1830 C CA . VAL B 1 102 ? -16.636 -26.814 -16.498 1.00 51.80 101 VAL B CA 1
ATOM 1831 C C . VAL B 1 102 ? -16.811 -27.547 -15.189 1.00 51.81 101 VAL B C 1
ATOM 1832 O O . VAL B 1 102 ? -16.052 -28.467 -14.850 1.00 51.18 101 VAL B O 1
ATOM 1836 N N . PHE B 1 103 ? -17.810 -27.108 -14.432 1.00 50.34 102 PHE B N 1
ATOM 1837 C CA . PHE B 1 103 ? -18.112 -27.683 -13.149 1.00 51.41 102 PHE B CA 1
ATOM 1838 C C . PHE B 1 103 ? -19.478 -28.285 -13.168 1.00 53.47 102 PHE B C 1
ATOM 1839 O O . PHE B 1 103 ? -20.361 -27.767 -13.843 1.00 52.54 102 PHE B O 1
ATOM 1847 N N . ALA B 1 104 ? -19.639 -29.369 -12.404 1.00 53.83 103 ALA B N 1
ATOM 1848 C CA . ALA B 1 104 ? -20.912 -30.032 -12.224 1.00 55.20 103 ALA B CA 1
ATOM 1849 C C . ALA B 1 104 ? -21.338 -29.783 -10.770 1.00 56.99 103 ALA B C 1
ATOM 1850 O O . ALA B 1 104 ? -20.518 -29.852 -9.838 1.00 55.06 103 ALA B O 1
ATOM 1852 N N . CYS B 1 105 ? -22.619 -29.477 -10.594 1.00 60.41 104 CYS B N 1
ATOM 1853 C CA . CYS B 1 105 ? -23.199 -29.243 -9.275 1.00 60.60 104 CYS B CA 1
ATOM 1854 C C . CYS B 1 105 ? -23.416 -30.545 -8.500 1.00 59.76 104 CYS B C 1
ATOM 1855 O O . CYS B 1 105 ? -24.155 -31.408 -8.943 1.00 59.44 104 CYS B O 1
ATOM 1858 N N . SER B 1 106 ? -22.782 -30.657 -7.339 1.00 58.78 105 SER B N 1
ATOM 1859 C CA . SER B 1 106 ? -22.882 -31.858 -6.519 1.00 60.24 105 SER B CA 1
ATOM 1860 C C . SER B 1 106 ? -24.283 -32.125 -5.950 1.00 59.85 105 SER B C 1
ATOM 1861 O O . SER B 1 106 ? -24.672 -33.277 -5.787 1.00 61.61 105 SER B O 1
ATOM 1864 N N . THR B 1 107 ? -25.043 -31.083 -5.644 1.00 60.09 106 THR B N 1
ATOM 1865 C CA . THR B 1 107 ? -26.384 -31.278 -5.064 1.00 60.70 106 THR B CA 1
ATOM 1866 C C . THR B 1 107 ? -27.345 -31.902 -6.061 1.00 59.48 106 THR B C 1
ATOM 1867 O O . THR B 1 107 ? -28.065 -32.839 -5.734 1.00 58.83 106 THR B O 1
ATOM 1871 N N . THR B 1 108 ? -27.372 -31.356 -7.267 1.00 58.25 107 THR B N 1
ATOM 1872 C CA . THR B 1 108 ? -28.219 -31.864 -8.326 1.00 59.87 107 THR B CA 1
ATOM 1873 C C . THR B 1 108 ? -27.863 -33.306 -8.618 1.00 59.85 107 THR B C 1
ATOM 1874 O O . THR B 1 108 ? -28.746 -34.110 -8.912 1.00 60.47 107 THR B O 1
ATOM 1886 N N . GLU B 1 110 ? -26.947 -35.605 -6.611 1.00 64.54 109 GLU B N 1
ATOM 1887 C CA . GLU B 1 110 ? -27.632 -36.454 -5.634 1.00 67.04 109 GLU B CA 1
ATOM 1888 C C . GLU B 1 110 ? -29.112 -36.552 -5.981 1.00 65.53 109 GLU B C 1
ATOM 1889 O O . GLU B 1 110 ? -29.651 -37.630 -6.033 1.00 64.25 109 GLU B O 1
ATOM 1895 N N . PHE B 1 111 ? -29.755 -35.423 -6.252 1.00 65.63 110 PHE B N 1
ATOM 1896 C CA . PHE B 1 111 ? -31.179 -35.411 -6.614 1.00 67.43 110 PHE B CA 1
ATOM 1897 C C . PHE B 1 111 ? -31.512 -36.314 -7.800 1.00 67.41 110 PHE B C 1
ATOM 1898 O O . PHE B 1 111 ? -32.558 -36.961 -7.793 1.00 67.69 110 PHE B O 1
ATOM 1906 N N . PHE B 1 112 ? -30.665 -36.335 -8.831 1.00 66.19 111 PHE B N 1
ATOM 1907 C CA . PHE B 1 112 ? -30.968 -37.148 -10.024 1.00 65.57 111 PHE B CA 1
ATOM 1908 C C . PHE B 1 112 ? -30.221 -38.506 -10.064 1.00 64.86 111 PHE B C 1
ATOM 1909 O O . PHE B 1 112 ? -30.326 -39.246 -11.055 1.00 65.05 111 PHE B O 1
ATOM 1917 N N . GLY B 1 113 ? -29.503 -38.832 -8.982 1.00 62.91 112 GLY B N 1
ATOM 1918 C CA . GLY B 1 113 ? -28.714 -40.057 -8.898 1.00 61.67 112 GLY B CA 1
ATOM 1919 C C . GLY B 1 113 ? -27.638 -40.174 -9.969 1.00 61.12 112 GLY B C 1
ATOM 1920 O O . GLY B 1 113 ? -27.406 -41.260 -10.495 1.00 62.36 112 GLY B O 1
ATOM 1921 N N . ILE B 1 114 ? -26.989 -39.058 -10.297 1.00 60.73 113 ILE B N 1
ATOM 1922 C CA . ILE B 1 114 ? -25.929 -39.012 -11.300 1.00 59.48 113 ILE B CA 1
ATOM 1923 C C . ILE B 1 114 ? -24.576 -39.159 -10.615 1.00 60.27 113 ILE B C 1
ATOM 1924 O O . ILE B 1 114 ? -24.315 -38.490 -9.625 1.00 60.08 113 ILE B O 1
ATOM 1929 N N . LYS B 1 115 ? -23.715 -40.025 -11.147 1.00 60.51 114 LYS B N 1
ATOM 1930 C CA . LYS B 1 115 ? -22.374 -40.258 -10.588 1.00 61.16 114 LYS B CA 1
ATOM 1931 C C . LYS B 1 115 ? -21.339 -39.599 -11.508 1.00 60.99 114 LYS B C 1
ATOM 1932 O O . LYS B 1 115 ? -21.644 -39.283 -12.659 1.00 60.49 114 LYS B O 1
ATOM 1934 N N . ARG B 1 116 ? -20.127 -39.374 -11.006 1.00 61.27 115 ARG B N 1
ATOM 1935 C CA . ARG B 1 116 ? -19.065 -38.722 -11.803 1.00 62.35 115 ARG B CA 1
ATOM 1936 C C . ARG B 1 116 ? -18.801 -39.426 -13.143 1.00 61.22 115 ARG B C 1
ATOM 1937 O O . ARG B 1 116 ? -18.580 -38.778 -14.176 1.00 61.11 115 ARG B O 1
ATOM 1945 N N . GLU B 1 117 ? -18.834 -40.749 -13.119 1.00 60.10 116 GLU B N 1
ATOM 1946 C CA . GLU B 1 117 ? -18.582 -41.543 -14.315 1.00 59.81 116 GLU B CA 1
ATOM 1947 C C . GLU B 1 117 ? -19.648 -41.355 -15.391 1.00 58.01 116 GLU B C 1
ATOM 1948 O O . GLU B 1 117 ? -19.402 -41.661 -16.555 1.00 57.83 116 GLU B O 1
ATOM 1954 N N . ASP B 1 118 ? -20.827 -40.870 -15.002 1.00 56.51 117 ASP B N 1
ATOM 1955 C CA . ASP B 1 118 ? -21.914 -40.630 -15.939 1.00 56.20 117 ASP B CA 1
ATOM 1956 C C . ASP B 1 118 ? -21.719 -39.314 -16.682 1.00 55.80 117 ASP B C 1
ATOM 1957 O O . ASP B 1 118 ? -22.390 -39.070 -17.672 1.00 54.75 117 ASP B O 1
ATOM 1962 N N . LEU B 1 119 ? -20.802 -38.468 -16.217 1.00 57.42 118 LEU B N 1
ATOM 1963 C CA . LEU B 1 119 ? -20.633 -37.133 -16.801 1.00 57.04 118 LEU B CA 1
ATOM 1964 C C . LEU B 1 119 ? -19.653 -37.090 -17.952 1.00 56.47 118 LEU B C 1
ATOM 1965 O O . LEU B 1 119 ? -18.756 -37.903 -18.033 1.00 56.96 118 LEU B O 1
ATOM 1970 N N . ALA B 1 120 ? -19.840 -36.116 -18.840 1.00 57.62 119 ALA B N 1
ATOM 1971 C CA . ALA B 1 120 ? -18.947 -35.910 -19.977 1.00 57.13 119 ALA B CA 1
ATOM 1972 C C . ALA B 1 120 ? -17.508 -35.744 -19.501 1.00 58.06 119 ALA B C 1
ATOM 1973 O O . ALA B 1 120 ? -17.261 -35.170 -18.433 1.00 57.75 119 ALA B O 1
ATOM 1975 N N . GLU B 1 121 ? -16.564 -36.202 -20.320 1.00 57.59 120 GLU B N 1
ATOM 1976 C CA . GLU B 1 121 ? -15.137 -36.128 -19.991 1.00 58.70 120 GLU B CA 1
ATOM 1977 C C . GLU B 1 121 ? -14.676 -34.697 -19.760 1.00 57.84 120 GLU B C 1
ATOM 1978 O O . GLU B 1 121 ? -13.762 -34.463 -18.969 1.00 57.93 120 GLU B O 1
ATOM 1984 N N . PHE B 1 122 ? -15.323 -33.741 -20.424 1.00 57.16 121 PHE B N 1
ATOM 1985 C CA . PHE B 1 122 ? -14.916 -32.340 -20.310 1.00 58.55 121 PHE B CA 1
ATOM 1986 C C . PHE B 1 122 ? -15.260 -31.648 -18.998 1.00 55.49 121 PHE B C 1
ATOM 1987 O O . PHE B 1 122 ? -14.919 -30.479 -18.813 1.00 54.16 121 PHE B O 1
ATOM 1995 N N . VAL B 1 123 ? -15.920 -32.361 -18.090 1.00 54.11 122 VAL B N 1
ATOM 1996 C CA . VAL B 1 123 ? -16.212 -31.813 -16.782 1.00 53.28 122 VAL B CA 1
ATOM 1997 C C . VAL B 1 123 ? -14.904 -31.836 -16.009 1.00 53.81 122 VAL B C 1
ATOM 1998 O O . VAL B 1 123 ? -14.244 -32.866 -15.920 1.00 52.09 122 VAL B O 1
ATOM 2002 N N . ASP B 1 124 ? -14.530 -30.674 -15.483 1.00 53.41 123 ASP B N 1
ATOM 2003 C CA . ASP B 1 124 ? -13.277 -30.503 -14.748 1.00 54.65 123 ASP B CA 1
ATOM 2004 C C . ASP B 1 124 ? -13.397 -30.869 -13.267 1.00 54.44 123 ASP B C 1
ATOM 2005 O O . ASP B 1 124 ? -12.460 -31.426 -12.688 1.00 52.87 123 ASP B O 1
ATOM 2010 N N . ASP B 1 125 ? -14.540 -30.590 -12.648 1.00 54.82 124 ASP B N 1
ATOM 2011 C CA . ASP B 1 125 ? -14.692 -30.902 -11.228 1.00 55.47 124 ASP B CA 1
ATOM 2012 C C . ASP B 1 125 ? -16.158 -30.849 -10.815 1.00 54.03 124 ASP B C 1
ATOM 2013 O O . ASP B 1 125 ? -16.972 -30.246 -11.485 1.00 53.87 124 ASP B O 1
ATOM 2018 N N . VAL B 1 126 ? -16.464 -31.507 -9.714 1.00 53.67 125 VAL B N 1
ATOM 2019 C CA . VAL B 1 126 ? -17.783 -31.541 -9.135 1.00 55.00 125 VAL B CA 1
ATOM 2020 C C . VAL B 1 126 ? -17.668 -30.644 -7.917 1.00 55.18 125 VAL B C 1
ATOM 2021 O O . VAL B 1 126 ? -16.826 -30.888 -7.054 1.00 56.20 125 VAL B O 1
ATOM 2025 N N . VAL B 1 127 ? -18.506 -29.618 -7.823 1.00 53.92 126 VAL B N 1
ATOM 2026 C CA . VAL B 1 127 ? -18.418 -28.700 -6.683 1.00 53.74 126 VAL B CA 1
ATOM 2027 C C . VAL B 1 127 ? -19.768 -28.240 -6.199 1.00 55.73 126 VAL B C 1
ATOM 2028 O O . VAL B 1 127 ? -20.793 -28.468 -6.843 1.00 57.28 126 VAL B O 1
ATOM 2032 N N . GLY B 1 128 ? -19.747 -27.613 -5.027 1.00 58.13 127 GLY B N 1
ATOM 2033 C CA . GLY B 1 128 ? -20.922 -27.020 -4.440 1.00 59.56 127 GLY B CA 1
ATOM 2034 C C . GLY B 1 128 ? -21.054 -25.539 -4.789 1.00 61.74 127 GLY B C 1
ATOM 2035 O O . GLY B 1 128 ? -20.170 -24.915 -5.369 1.00 57.83 127 GLY B O 1
ATOM 2036 N N . VAL B 1 129 ? -22.192 -24.997 -4.385 1.00 65.70 128 VAL B N 1
ATOM 2037 C CA . VAL B 1 129 ? -22.584 -23.621 -4.601 1.00 67.15 128 VAL B CA 1
ATOM 2038 C C . VAL B 1 129 ? -21.559 -22.591 -4.177 1.00 65.05 128 VAL B C 1
ATOM 2039 O O . VAL B 1 129 ? -21.197 -21.706 -4.940 1.00 66.58 128 VAL B O 1
ATOM 2043 N N . ALA B 1 130 ? -21.106 -22.701 -2.947 1.00 63.28 129 ALA B N 1
ATOM 2044 C CA . ALA B 1 130 ? -20.163 -21.743 -2.404 1.00 63.79 129 ALA B CA 1
ATOM 2045 C C . ALA B 1 130 ? -18.879 -21.664 -3.209 1.00 62.43 129 ALA B C 1
ATOM 2046 O O . ALA B 1 130 ? -18.307 -20.577 -3.406 1.00 62.07 129 ALA B O 1
ATOM 2048 N N . THR B 1 131 ? -18.428 -22.819 -3.680 1.00 59.25 130 THR B N 1
ATOM 2049 C CA . THR B 1 131 ? -17.230 -22.874 -4.500 1.00 58.02 130 THR B CA 1
ATOM 2050 C C . THR B 1 131 ? -17.462 -22.092 -5.793 1.00 57.37 130 THR B C 1
ATOM 2051 O O . THR B 1 131 ? -16.581 -21.366 -6.251 1.00 59.90 130 THR B O 1
ATOM 2055 N N . PHE B 1 132 ? -18.643 -22.212 -6.375 1.00 54.21 131 PHE B N 1
ATOM 2056 C CA A PHE B 1 132 ? -18.856 -21.473 -7.581 0.50 55.15 131 PHE B CA 1
ATOM 2057 C CA B PHE B 1 132 ? -19.026 -21.452 -7.565 0.50 56.31 131 PHE B CA 1
ATOM 2058 C C . PHE B 1 132 ? -18.978 -19.961 -7.318 1.00 56.44 131 PHE B C 1
ATOM 2059 O O . PHE B 1 132 ? -18.420 -19.182 -8.075 1.00 57.46 131 PHE B O 1
ATOM 2074 N N . LEU B 1 133 ? -19.642 -19.564 -6.246 1.00 57.27 132 LEU B N 1
ATOM 2075 C CA . LEU B 1 133 ? -19.729 -18.163 -5.891 1.00 58.80 132 LEU B CA 1
ATOM 2076 C C . LEU B 1 133 ? -18.350 -17.537 -5.758 1.00 56.66 132 LEU B C 1
ATOM 2077 O O . LEU B 1 133 ? -18.102 -16.411 -6.196 1.00 56.13 132 LEU B O 1
ATOM 2082 N N . ASP B 1 134 ? -17.463 -18.259 -5.109 1.00 51.79 133 ASP B N 1
ATOM 2083 C CA . ASP B 1 134 ? -16.125 -17.782 -4.904 1.00 52.94 133 ASP B CA 1
ATOM 2084 C C . ASP B 1 134 ? -15.391 -17.617 -6.237 1.00 53.61 133 ASP B C 1
ATOM 2085 O O . ASP B 1 134 ? -14.684 -16.635 -6.438 1.00 52.24 133 ASP B O 1
ATOM 2090 N N . ARG B 1 135 ? -15.553 -18.564 -7.153 1.00 53.48 134 ARG B N 1
ATOM 2091 C CA . ARG B 1 135 ? -14.941 -18.405 -8.466 1.00 54.27 134 ARG B CA 1
ATOM 2092 C C . ARG B 1 135 ? -15.579 -17.300 -9.295 1.00 55.76 134 ARG B C 1
ATOM 2093 O O . ARG B 1 135 ? -14.890 -16.686 -10.077 1.00 57.15 134 ARG B O 1
ATOM 2101 N N . ALA B 1 136 ? -16.881 -17.069 -9.150 1.00 54.53 135 ALA B N 1
ATOM 2102 C CA . ALA B 1 136 ? -17.567 -16.048 -9.940 1.00 54.33 135 ALA B CA 1
ATOM 2103 C C . ALA B 1 136 ? -17.320 -14.636 -9.488 1.00 55.34 135 ALA B C 1
ATOM 2104 O O . ALA B 1 136 ? -17.493 -13.677 -10.254 1.00 53.56 135 ALA B O 1
ATOM 2106 N N . GLU B 1 137 ? -16.939 -14.510 -8.231 1.00 55.07 136 GLU B N 1
ATOM 2107 C CA . GLU B 1 137 ? -16.731 -13.226 -7.589 1.00 56.51 136 GLU B CA 1
ATOM 2108 C C . GLU B 1 137 ? -15.894 -12.258 -8.429 1.00 55.23 136 GLU B C 1
ATOM 2109 O O . GLU B 1 137 ? -14.795 -12.582 -8.862 1.00 52.92 136 GLU B O 1
ATOM 2115 N N . GLY B 1 138 ? -16.406 -11.055 -8.635 1.00 53.81 137 GLY B N 1
ATOM 2116 C CA . GLY B 1 138 ? -15.647 -10.069 -9.358 1.00 54.15 137 GLY B CA 1
ATOM 2117 C C . GLY B 1 138 ? -15.840 -10.032 -10.873 1.00 54.28 137 GLY B C 1
ATOM 2118 O O . GLY B 1 138 ? -15.371 -9.124 -11.527 1.00 54.67 137 GLY B O 1
ATOM 2119 N N . GLY B 1 139 ? -16.506 -11.009 -11.448 1.00 52.73 138 GLY B N 1
ATOM 2120 C CA . GLY B 1 139 ? -16.713 -10.994 -12.896 1.00 52.01 138 GLY B CA 1
ATOM 2121 C C . GLY B 1 139 ? -18.185 -10.894 -13.216 1.00 54.25 138 GLY B C 1
ATOM 2122 O O . GLY B 1 139 ? -18.989 -10.692 -12.346 1.00 53.88 138 GLY B O 1
ATOM 2123 N N . THR B 1 140 ? -18.516 -11.017 -14.489 1.00 50.47 139 THR B N 1
ATOM 2124 C CA . THR B 1 140 ? -19.882 -11.018 -14.935 1.00 51.49 139 THR B CA 1
ATOM 2125 C C . THR B 1 140 ? -20.461 -12.401 -14.664 1.00 50.82 139 THR B C 1
ATOM 2126 O O . THR B 1 140 ? -19.833 -13.416 -14.996 1.00 51.10 139 THR B O 1
ATOM 2130 N N . THR B 1 141 ? -21.660 -12.443 -14.080 1.00 50.50 140 THR B N 1
ATOM 2131 C CA . THR B 1 141 ? -22.289 -13.723 -13.747 1.00 50.45 140 THR B CA 1
ATOM 2132 C C . THR B 1 141 ? -23.728 -13.758 -14.208 1.00 51.67 140 THR B C 1
ATOM 2133 O O . THR B 1 141 ? -24.528 -12.805 -13.958 1.00 51.73 140 THR B O 1
ATOM 2137 N N . LEU B 1 142 ? -24.058 -14.881 -14.855 1.00 50.21 141 LEU B N 1
ATOM 2138 C CA . LEU B 1 142 ? -25.384 -15.113 -15.435 1.00 50.91 141 LEU B CA 1
ATOM 2139 C C . LEU B 1 142 ? -25.986 -16.431 -14.986 1.00 51.05 141 LEU B C 1
ATOM 2140 O O . LEU B 1 142 ? -25.284 -17.374 -14.692 1.00 52.20 141 LEU B O 1
ATOM 2145 N N . PHE B 1 143 ? -27.302 -16.444 -14.864 1.00 51.54 142 PHE B N 1
ATOM 2146 C CA . PHE B 1 143 ? -28.066 -17.644 -14.578 1.00 51.20 142 PHE B CA 1
ATOM 2147 C C . PHE B 1 143 ? -28.919 -17.873 -15.829 1.00 52.35 142 PHE B C 1
ATOM 2148 O O . PHE B 1 143 ? -29.830 -17.086 -16.128 1.00 50.99 142 PHE B O 1
ATOM 2156 N N . ILE B 1 144 ? -28.668 -18.981 -16.521 1.00 54.85 143 ILE B N 1
ATOM 2157 C CA . ILE B 1 144 ? -29.382 -19.343 -17.740 1.00 55.64 143 ILE B CA 1
ATOM 2158 C C . ILE B 1 144 ? -30.216 -20.629 -17.615 1.00 60.48 143 ILE B C 1
ATOM 2159 O O . ILE B 1 144 ? -29.684 -21.724 -17.363 1.00 60.74 143 ILE B O 1
ATOM 2165 N N . LYS C 1 7 ? -16.478 -7.843 1.763 1.00 69.98 6 LYS C N 1
ATOM 2166 C CA . LYS C 1 7 ? -17.951 -8.027 1.988 1.00 69.34 6 LYS C CA 1
ATOM 2167 C C . LYS C 1 7 ? -18.594 -8.736 0.780 1.00 68.46 6 LYS C C 1
ATOM 2168 O O . LYS C 1 7 ? -19.048 -8.050 -0.140 1.00 73.82 6 LYS C O 1
ATOM 2170 N N . LYS C 1 8 ? -18.609 -10.087 0.770 1.00 63.08 7 LYS C N 1
ATOM 2171 C CA . LYS C 1 8 ? -19.148 -10.854 -0.331 1.00 60.39 7 LYS C CA 1
ATOM 2172 C C . LYS C 1 8 ? -20.665 -10.785 -0.304 1.00 55.54 7 LYS C C 1
ATOM 2173 O O . LYS C 1 8 ? -21.276 -10.853 0.758 1.00 51.97 7 LYS C O 1
ATOM 2176 N N . LYS C 1 9 ? -21.273 -10.632 -1.467 1.00 53.47 8 LYS C N 1
ATOM 2177 C CA . LYS C 1 9 ? -22.707 -10.408 -1.552 1.00 54.26 8 LYS C CA 1
ATOM 2178 C C . LYS C 1 9 ? -23.310 -11.090 -2.771 1.00 53.33 8 LYS C C 1
ATOM 2179 O O . LYS C 1 9 ? -22.691 -11.124 -3.857 1.00 51.35 8 LYS C O 1
ATOM 2185 N N . LEU C 1 10 ? -24.492 -11.663 -2.568 1.00 51.42 9 LEU C N 1
ATOM 2186 C CA . LEU C 1 10 ? -25.275 -12.313 -3.606 1.00 50.92 9 LEU C CA 1
ATOM 2187 C C . LEU C 1 10 ? -26.667 -11.736 -3.562 1.00 52.08 9 LEU C C 1
ATOM 2188 O O . LEU C 1 10 ? -27.275 -11.703 -2.500 1.00 50.46 9 LEU C O 1
ATOM 2193 N N . SER C 1 11 ? -27.159 -11.260 -4.704 1.00 50.74 10 SER C N 1
ATOM 2194 C CA . SER C 1 11 ? -28.521 -10.740 -4.794 1.00 49.50 10 SER C CA 1
ATOM 2195 C C . SER C 1 11 ? -29.221 -11.504 -5.902 1.00 49.84 10 SER C C 1
ATOM 2196 O O . SER C 1 11 ? -28.625 -11.780 -6.929 1.00 49.30 10 SER C O 1
ATOM 2199 N N . ILE C 1 12 ? -30.460 -11.913 -5.670 1.00 51.02 11 ILE C N 1
ATOM 2200 C CA . ILE C 1 12 ? -31.235 -12.694 -6.660 1.00 51.03 11 ILE C CA 1
ATOM 2201 C C . ILE C 1 12 ? -32.602 -12.090 -6.858 1.00 51.34 11 ILE C C 1
ATOM 2202 O O . ILE C 1 12 ? -33.279 -11.798 -5.869 1.00 49.88 11 ILE C O 1
ATOM 2207 N N . ILE C 1 13 ? -32.965 -11.848 -8.120 1.00 51.90 12 ILE C N 1
ATOM 2208 C CA . ILE C 1 13 ? -34.316 -11.414 -8.499 1.00 52.98 12 ILE C CA 1
ATOM 2209 C C . ILE C 1 13 ? -35.029 -12.723 -8.787 1.00 51.35 12 ILE C C 1
ATOM 2210 O O . ILE C 1 13 ? -34.681 -13.426 -9.734 1.00 52.74 12 ILE C O 1
ATOM 2215 N N . VAL C 1 14 ? -35.952 -13.073 -7.910 1.00 51.49 13 VAL C N 1
ATOM 2216 C CA . VAL C 1 14 ? -36.706 -14.329 -7.962 1.00 50.74 13 VAL C CA 1
ATOM 2217 C C . VAL C 1 14 ? -37.999 -14.085 -8.719 1.00 52.73 13 VAL C C 1
ATOM 2218 O O . VAL C 1 14 ? -39.025 -13.731 -8.137 1.00 52.59 13 VAL C O 1
ATOM 2222 N N . PHE C 1 15 ? -37.930 -14.262 -10.033 1.00 51.53 14 PHE C N 1
ATOM 2223 C CA . PHE C 1 15 ? -39.061 -13.985 -10.915 1.00 51.53 14 PHE C CA 1
ATOM 2224 C C . PHE C 1 15 ? -39.947 -15.207 -11.095 1.00 51.93 14 PHE C C 1
ATOM 2225 O O . PHE C 1 15 ? -41.175 -15.109 -11.162 1.00 52.49 14 PHE C O 1
ATOM 2233 N N . SER C 1 16 ? -39.300 -16.363 -11.201 1.00 52.86 15 SER C N 1
ATOM 2234 C CA . SER C 1 16 ? -39.974 -17.616 -11.447 1.00 54.10 15 SER C CA 1
ATOM 2235 C C . SER C 1 16 ? -40.656 -18.172 -10.221 1.00 54.52 15 SER C C 1
ATOM 2236 O O . SER C 1 16 ? -40.252 -17.880 -9.108 1.00 54.85 15 SER C O 1
ATOM 2239 N N . GLY C 1 17 ? -41.688 -18.980 -10.461 1.00 55.99 16 GLY C N 1
ATOM 2240 C CA . GLY C 1 17 ? -42.529 -19.561 -9.414 1.00 55.91 16 GLY C CA 1
ATOM 2241 C C . GLY C 1 17 ? -42.674 -21.070 -9.444 1.00 55.14 16 GLY C C 1
ATOM 2242 O O . GLY C 1 17 ? -43.442 -21.611 -8.675 1.00 56.99 16 GLY C O 1
ATOM 2243 N N . THR C 1 18 ? -41.944 -21.753 -10.321 1.00 54.45 17 THR C N 1
ATOM 2244 C CA . THR C 1 18 ? -41.985 -23.210 -10.390 1.00 54.09 17 THR C CA 1
ATOM 2245 C C . THR C 1 18 ? -41.001 -23.775 -9.379 1.00 52.99 17 THR C C 1
ATOM 2246 O O . THR C 1 18 ? -40.002 -23.148 -9.030 1.00 52.44 17 THR C O 1
ATOM 2250 N N . ILE C 1 19 ? -41.280 -24.973 -8.916 1.00 52.60 18 ILE C N 1
ATOM 2251 C CA . ILE C 1 19 ? -40.476 -25.584 -7.867 1.00 53.82 18 ILE C CA 1
ATOM 2252 C C . ILE C 1 19 ? -39.033 -25.825 -8.287 1.00 53.49 18 ILE C C 1
ATOM 2253 O O . ILE C 1 19 ? -38.123 -25.674 -7.481 1.00 52.97 18 ILE C O 1
ATOM 2258 N N . ASP C 1 20 ? -38.833 -26.184 -9.547 1.00 53.10 19 ASP C N 1
ATOM 2259 C CA . ASP C 1 20 ? -37.492 -26.453 -10.048 1.00 53.75 19 ASP C CA 1
ATOM 2260 C C . ASP C 1 20 ? -36.640 -25.191 -10.057 1.00 54.28 19 ASP C C 1
ATOM 2261 O O . ASP C 1 20 ? -35.420 -25.292 -10.045 1.00 55.34 19 ASP C O 1
ATOM 2266 N N . LYS C 1 21 ? -37.261 -24.013 -10.082 1.00 55.15 20 LYS C N 1
ATOM 2267 C CA . LYS C 1 21 ? -36.483 -22.771 -10.002 1.00 56.48 20 LYS C CA 1
ATOM 2268 C C . LYS C 1 21 ? -36.383 -22.239 -8.581 1.00 55.31 20 LYS C C 1
ATOM 2269 O O . LYS C 1 21 ? -35.392 -21.621 -8.230 1.00 57.71 20 LYS C O 1
ATOM 2275 N N . LEU C 1 22 ? -37.381 -22.507 -7.754 1.00 54.71 21 LEU C N 1
ATOM 2276 C CA . LEU C 1 22 ? -37.333 -22.062 -6.382 1.00 54.11 21 LEU C CA 1
ATOM 2277 C C . LEU C 1 22 ? -36.310 -22.860 -5.586 1.00 54.84 21 LEU C C 1
ATOM 2278 O O . LEU C 1 22 ? -35.720 -22.308 -4.675 1.00 54.74 21 LEU C O 1
ATOM 2291 N N . PRO C 1 24 ? -33.201 -24.007 -6.529 1.00 57.01 23 PRO C N 1
ATOM 2292 C CA . PRO C 1 24 ? -31.923 -23.295 -6.659 1.00 56.56 23 PRO C CA 1
ATOM 2293 C C . PRO C 1 24 ? -31.842 -22.031 -5.788 1.00 56.34 23 PRO C C 1
ATOM 2294 O O . PRO C 1 24 ? -30.800 -21.740 -5.185 1.00 58.43 23 PRO C O 1
ATOM 2298 N N . VAL C 1 25 ? -32.921 -21.266 -5.731 1.00 55.23 24 VAL C N 1
ATOM 2299 C CA . VAL C 1 25 ? -32.927 -20.071 -4.900 1.00 54.13 24 VAL C CA 1
ATOM 2300 C C . VAL C 1 25 ? -32.631 -20.449 -3.445 1.00 54.84 24 VAL C C 1
ATOM 2301 O O . VAL C 1 25 ? -31.836 -19.800 -2.769 1.00 54.29 24 VAL C O 1
ATOM 2305 N N . GLY C 1 26 ? -33.291 -21.482 -2.945 1.00 53.16 25 GLY C N 1
ATOM 2306 C CA . GLY C 1 26 ? -33.039 -21.926 -1.586 1.00 52.30 25 GLY C CA 1
ATOM 2307 C C . GLY C 1 26 ? -31.625 -22.443 -1.380 1.00 51.96 25 GLY C C 1
ATOM 2308 O O . GLY C 1 26 ? -30.977 -22.140 -0.367 1.00 51.64 25 GLY C O 1
ATOM 2309 N N . ILE C 1 27 ? -31.140 -23.216 -2.350 1.00 50.59 26 ILE C N 1
ATOM 2310 C CA . ILE C 1 27 ? -29.805 -23.800 -2.274 1.00 52.45 26 ILE C CA 1
ATOM 2311 C C . ILE C 1 27 ? -28.730 -22.726 -2.346 1.00 51.60 26 ILE C C 1
ATOM 2312 O O . ILE C 1 27 ? -27.763 -22.772 -1.608 1.00 53.01 26 ILE C O 1
ATOM 2317 N N . LEU C 1 28 ? -28.887 -21.778 -3.256 1.00 51.43 27 LEU C N 1
ATOM 2318 C CA . LEU C 1 28 ? -27.931 -20.691 -3.371 1.00 52.39 27 LEU C CA 1
ATOM 2319 C C . LEU C 1 28 ? -27.930 -19.861 -2.105 1.00 51.01 27 LEU C C 1
ATOM 2320 O O . LEU C 1 28 ? -26.877 -19.501 -1.603 1.00 51.02 27 LEU C O 1
ATOM 2325 N N . THR C 1 29 ? -29.119 -19.543 -1.598 1.00 50.87 28 THR C N 1
ATOM 2326 C CA . THR C 1 29 ? -29.237 -18.707 -0.402 1.00 49.71 28 THR C CA 1
ATOM 2327 C C . THR C 1 29 ? -28.574 -19.353 0.792 1.00 50.03 28 THR C C 1
ATOM 2328 O O . THR C 1 29 ? -27.771 -18.741 1.472 1.00 51.44 28 THR C O 1
ATOM 2332 N N . SER C 1 30 ? -28.893 -20.615 1.001 1.00 50.90 29 SER C N 1
ATOM 2333 C CA . SER C 1 30 ? -28.386 -21.406 2.102 1.00 50.88 29 SER C CA 1
ATOM 2334 C C . SER C 1 30 ? -26.875 -21.549 2.047 1.00 50.08 29 SER C C 1
ATOM 2335 O O . SER C 1 30 ? -26.184 -21.329 3.016 1.00 50.07 29 SER C O 1
ATOM 2338 N N . GLY C 1 31 ? -26.357 -21.929 0.894 1.00 50.70 30 GLY C N 1
ATOM 2339 C CA . GLY C 1 31 ? -24.904 -22.062 0.720 1.00 50.12 30 GLY C CA 1
ATOM 2340 C C . GLY C 1 31 ? -24.167 -20.729 0.850 1.00 51.17 30 GLY C C 1
ATOM 2341 O O . GLY C 1 31 ? -23.115 -20.642 1.474 1.00 52.31 30 GLY C O 1
ATOM 2342 N N . ALA C 1 32 ? -24.707 -19.685 0.242 1.00 51.37 31 ALA C N 1
ATOM 2343 C CA . ALA C 1 32 ? -24.088 -18.375 0.323 1.00 49.56 31 ALA C CA 1
ATOM 2344 C C . ALA C 1 32 ? -24.065 -17.908 1.777 1.00 50.26 31 ALA C C 1
ATOM 2345 O O . ALA C 1 32 ? -23.013 -17.521 2.278 1.00 50.43 31 ALA C O 1
ATOM 2347 N N . ALA C 1 33 ? -25.210 -17.984 2.464 1.00 51.07 32 ALA C N 1
ATOM 2348 C CA . ALA C 1 33 ? -25.288 -17.545 3.868 1.00 50.22 32 ALA C CA 1
ATOM 2349 C C . ALA C 1 33 ? -24.302 -18.317 4.722 1.00 51.08 32 ALA C C 1
ATOM 2350 O O . ALA C 1 33 ? -23.613 -17.729 5.552 1.00 50.32 32 ALA C O 1
ATOM 2352 N N . ALA C 1 34 ? -24.211 -19.626 4.504 1.00 50.38 33 ALA C N 1
ATOM 2353 C CA . ALA C 1 34 ? -23.291 -20.462 5.275 1.00 50.36 33 ALA C CA 1
ATOM 2354 C C . ALA C 1 34 ? -21.829 -20.068 5.002 1.00 50.46 33 ALA C C 1
ATOM 2355 O O . ALA C 1 34 ? -20.976 -20.215 5.869 1.00 49.51 33 ALA C O 1
ATOM 2357 N N . SER C 1 35 ? -21.543 -19.571 3.803 1.00 51.56 34 SER C N 1
ATOM 2358 C CA . SER C 1 35 ? -20.189 -19.133 3.458 1.00 53.25 34 SER C CA 1
ATOM 2359 C C . SER C 1 35 ? -19.878 -17.696 3.842 1.00 54.23 34 SER C C 1
ATOM 2360 O O . SER C 1 35 ? -18.827 -17.178 3.472 1.00 55.21 34 SER C O 1
ATOM 2363 N N . GLY C 1 36 ? -20.783 -17.039 4.548 1.00 53.82 35 GLY C N 1
ATOM 2364 C CA . GLY C 1 36 ? -20.524 -15.682 4.990 1.00 54.04 35 GLY C CA 1
ATOM 2365 C C . GLY C 1 36 ? -20.914 -14.584 4.020 1.00 53.85 35 GLY C C 1
ATOM 2366 O O . GLY C 1 36 ? -20.498 -13.450 4.194 1.00 53.46 35 GLY C O 1
ATOM 2367 N N . TYR C 1 37 ? -21.709 -14.910 3.001 1.00 54.10 36 TYR C N 1
ATOM 2368 C CA . TYR C 1 37 ? -22.225 -13.909 2.074 1.00 53.86 36 TYR C CA 1
ATOM 2369 C C . TYR C 1 37 ? -23.440 -13.197 2.651 1.00 55.39 36 TYR C C 1
ATOM 2370 O O . TYR C 1 37 ? -24.218 -13.798 3.378 1.00 56.42 36 TYR C O 1
ATOM 2379 N N . GLU C 1 38 ? -23.580 -11.922 2.320 1.00 54.29 37 GLU C N 1
ATOM 2380 C CA . GLU C 1 38 ? -24.786 -11.175 2.576 1.00 55.11 37 GLU C CA 1
ATOM 2381 C C . GLU C 1 38 ? -25.658 -11.588 1.368 1.00 52.24 37 GLU C C 1
ATOM 2382 O O . GLU C 1 38 ? -25.178 -11.627 0.226 1.00 52.86 37 GLU C O 1
ATOM 2388 N N . VAL C 1 39 ? -26.910 -11.950 1.594 1.00 50.22 38 VAL C N 1
ATOM 2389 C CA . VAL C 1 39 ? -27.797 -12.348 0.497 1.00 50.09 38 VAL C CA 1
ATOM 2390 C C . VAL C 1 39 ? -29.032 -11.479 0.518 1.00 51.26 38 VAL C C 1
ATOM 2391 O O . VAL C 1 39 ? -29.610 -11.255 1.560 1.00 50.90 38 VAL C O 1
ATOM 2395 N N . ASN C 1 40 ? -29.415 -11.004 -0.658 1.00 50.66 39 ASN C N 1
ATOM 2396 C CA . ASN C 1 40 ? -30.597 -10.194 -0.865 1.00 49.75 39 ASN C CA 1
ATOM 2397 C C . ASN C 1 40 ? -31.482 -10.908 -1.896 1.00 50.27 39 ASN C C 1
ATOM 2398 O O . ASN C 1 40 ? -31.019 -11.221 -2.999 1.00 51.06 39 ASN C O 1
ATOM 2403 N N . LEU C 1 41 ? -32.734 -11.139 -1.553 1.00 50.29 40 LEU C N 1
ATOM 2404 C CA . LEU C 1 41 ? -33.702 -11.765 -2.457 1.00 50.43 40 LEU C CA 1
ATOM 2405 C C . LEU C 1 41 ? -34.810 -10.782 -2.754 1.00 51.85 40 LEU C C 1
ATOM 2406 O O . LEU C 1 41 ? -35.359 -10.155 -1.844 1.00 53.40 40 LEU C O 1
ATOM 2411 N N . PHE C 1 42 ? -35.156 -10.657 -4.021 1.00 51.96 41 PHE C N 1
ATOM 2412 C CA . PHE C 1 42 ? -36.224 -9.752 -4.451 1.00 52.29 41 PHE C CA 1
ATOM 2413 C C . PHE C 1 42 ? -37.270 -10.583 -5.166 1.00 53.25 41 PHE C C 1
ATOM 2414 O O . PHE C 1 42 ? -37.069 -10.987 -6.305 1.00 53.36 41 PHE C O 1
ATOM 2422 N N . PHE C 1 43 ? -38.394 -10.841 -4.505 1.00 52.89 42 PHE C N 1
ATOM 2423 C CA . PHE C 1 43 ? -39.442 -11.660 -5.139 1.00 52.37 42 PHE C CA 1
ATOM 2424 C C . PHE C 1 43 ? -40.383 -10.812 -5.979 1.00 53.80 42 PHE C C 1
ATOM 2425 O O . PHE C 1 43 ? -41.035 -9.890 -5.492 1.00 55.19 42 PHE C O 1
ATOM 2433 N N . THR C 1 44 ? -40.472 -11.158 -7.250 1.00 53.84 43 THR C N 1
ATOM 2434 C CA . THR C 1 44 ? -41.247 -10.402 -8.204 1.00 53.02 43 THR C CA 1
ATOM 2435 C C . THR C 1 44 ? -42.092 -11.3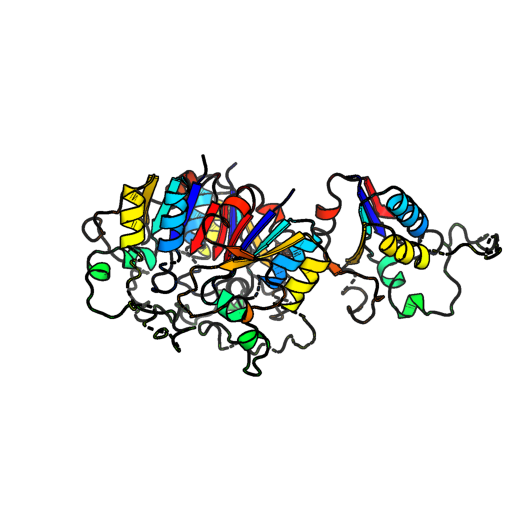48 -9.076 1.00 53.44 43 THR C C 1
ATOM 2436 O O . THR C 1 44 ? -41.815 -12.535 -9.192 1.00 52.93 43 THR C O 1
ATOM 2440 N N . PHE C 1 45 ? -43.137 -10.816 -9.675 1.00 52.74 44 PHE C N 1
ATOM 2441 C CA . PHE C 1 45 ? -44.020 -11.612 -10.510 1.00 54.87 44 PHE C CA 1
ATOM 2442 C C . PHE C 1 45 ? -44.407 -12.966 -9.895 1.00 53.63 44 PHE C C 1
ATOM 2443 O O . PHE C 1 45 ? -44.950 -13.002 -8.807 1.00 53.88 44 PHE C O 1
ATOM 2451 N N . TRP C 1 46 ? -44.045 -14.065 -10.545 1.00 52.96 45 TRP C N 1
ATOM 2452 C CA . TRP C 1 46 ? -44.468 -15.370 -10.081 1.00 53.66 45 TRP C CA 1
ATOM 2453 C C . TRP C 1 46 ? -43.778 -15.768 -8.784 1.00 52.86 45 TRP C C 1
ATOM 2454 O O . TRP C 1 46 ? -44.314 -16.542 -8.024 1.00 52.02 45 TRP C O 1
ATOM 2465 N N . GLY C 1 47 ? -42.577 -15.260 -8.548 1.00 53.65 46 GLY C N 1
ATOM 2466 C CA . GLY C 1 47 ? -41.876 -15.538 -7.301 1.00 53.19 46 GLY C CA 1
ATOM 2467 C C . GLY C 1 47 ? -42.577 -14.866 -6.134 1.00 54.30 46 GLY C C 1
ATOM 2468 O O . GLY C 1 47 ? -42.570 -15.391 -5.023 1.00 54.36 46 GLY C O 1
ATOM 2469 N N . LEU C 1 48 ? -43.165 -13.699 -6.379 1.00 54.37 47 LEU C N 1
ATOM 2470 C CA . LEU C 1 48 ? -43.883 -13.002 -5.333 1.00 57.19 47 LEU C CA 1
ATOM 2471 C C . LEU C 1 48 ? -45.118 -13.810 -4.937 1.00 55.81 47 LEU C C 1
ATOM 2472 O O . LEU C 1 48 ? -45.437 -13.928 -3.769 1.00 55.55 47 LEU C O 1
ATOM 2477 N N . GLN C 1 49 ? -45.796 -14.366 -5.932 1.00 56.40 48 GLN C N 1
ATOM 2478 C CA . GLN C 1 49 ? -46.968 -15.201 -5.720 1.00 57.41 48 GLN C CA 1
ATOM 2479 C C . GLN C 1 49 ? -46.569 -16.373 -4.801 1.00 56.62 48 GLN C C 1
ATOM 2480 O O . GLN C 1 49 ? -47.299 -16.762 -3.895 1.00 56.01 48 GLN C O 1
ATOM 2486 N N . ALA C 1 50 ? -45.375 -16.907 -5.043 1.00 56.29 49 ALA C N 1
ATOM 2487 C CA . ALA C 1 50 ? -44.860 -18.054 -4.309 1.00 56.10 49 ALA C CA 1
ATOM 2488 C C . ALA C 1 50 ? -44.585 -17.779 -2.832 1.00 56.09 49 ALA C C 1
ATOM 2489 O O . ALA C 1 50 ? -44.509 -18.719 -2.051 1.00 57.36 49 ALA C O 1
ATOM 2491 N N . ILE C 1 51 ? -44.417 -16.512 -2.452 1.00 55.26 50 ILE C N 1
ATOM 2492 C CA . ILE C 1 51 ? -44.208 -16.157 -1.045 1.00 55.04 50 ILE C CA 1
ATOM 2493 C C . ILE C 1 51 ? -45.469 -15.580 -0.367 1.00 55.89 50 ILE C C 1
ATOM 2494 O O . ILE C 1 51 ? -45.379 -14.990 0.726 1.00 56.51 50 ILE C O 1
ATOM 2499 N N . THR C 1 52 ? -46.641 -15.742 -0.991 1.00 54.48 51 THR C N 1
ATOM 2500 C CA . THR C 1 52 ? -47.872 -15.350 -0.331 1.00 55.11 51 THR C CA 1
ATOM 2501 C C . THR C 1 52 ? -48.235 -16.494 0.616 1.00 55.02 51 THR C C 1
ATOM 2502 O O . THR C 1 52 ? -47.949 -17.668 0.341 1.00 53.66 51 THR C O 1
ATOM 2506 N N . LYS C 1 53 ? -48.831 -16.147 1.748 1.00 55.61 52 LYS C N 1
ATOM 2507 C CA . LYS C 1 53 ? -49.258 -17.152 2.712 1.00 57.52 52 LYS C CA 1
ATOM 2508 C C . LYS C 1 53 ? -50.148 -18.179 2.040 1.00 57.38 52 LYS C C 1
ATOM 2509 O O . LYS C 1 53 ? -50.012 -19.367 2.304 1.00 57.84 52 LYS C O 1
ATOM 2515 N N . ARG C 1 54 ? -51.029 -17.726 1.151 1.00 57.78 53 ARG C N 1
ATOM 2516 C CA . ARG C 1 54 ? -51.933 -18.645 0.453 1.00 59.53 53 ARG C CA 1
ATOM 2517 C C . ARG C 1 54 ? -51.172 -19.698 -0.334 1.00 58.46 53 ARG C C 1
ATOM 2518 O O . ARG C 1 54 ? -51.491 -20.878 -0.258 1.00 55.38 53 ARG C O 1
ATOM 2520 N N . SER C 1 55 ? -50.161 -19.271 -1.082 1.00 59.10 54 SER C N 1
ATOM 2521 C CA . SER C 1 55 ? -49.371 -20.201 -1.906 1.00 60.02 54 SER C CA 1
ATOM 2522 C C . SER C 1 55 ? -48.537 -21.144 -1.040 1.00 61.34 54 SER C C 1
ATOM 2523 O O . SER C 1 55 ? -48.456 -22.335 -1.318 1.00 62.69 54 SER C O 1
ATOM 2525 N N . LEU C 1 56 ? -47.944 -20.613 0.023 1.00 63.15 55 LEU C N 1
ATOM 2526 C CA . LEU C 1 56 ? -47.123 -21.417 0.920 1.00 63.72 55 LEU C CA 1
ATOM 2527 C C . LEU C 1 56 ? -47.916 -22.475 1.685 1.00 65.29 55 LEU C C 1
ATOM 2528 O O . LEU C 1 56 ? -47.395 -23.559 1.928 1.00 66.03 55 LEU C O 1
ATOM 2533 N N . ASN C 1 57 ? -49.161 -22.166 2.051 1.00 67.26 56 ASN C N 1
ATOM 2534 C CA . ASN C 1 57 ? -50.028 -23.114 2.774 1.00 68.18 56 ASN C CA 1
ATOM 2535 C C . ASN C 1 57 ? -50.818 -24.039 1.848 1.00 69.57 56 ASN C C 1
ATOM 2536 O O . ASN C 1 57 ? -51.470 -24.953 2.322 1.00 69.64 56 ASN C O 1
ATOM 2541 N N . SER C 1 58 ? -50.765 -23.803 0.539 1.00 71.18 57 SER C N 1
ATOM 2542 C CA . SER C 1 58 ? -51.534 -24.599 -0.401 1.00 71.94 57 SER C CA 1
ATOM 2543 C C . SER C 1 58 ? -51.212 -26.079 -0.302 1.00 73.25 57 SER C C 1
ATOM 2544 O O . SER C 1 58 ? -50.055 -26.457 -0.123 1.00 72.69 57 SER C O 1
ATOM 2547 N N . GLN C 1 59 ? -52.255 -26.899 -0.417 1.00 75.45 58 GLN C N 1
ATOM 2548 C CA . GLN C 1 59 ? -52.132 -28.349 -0.377 1.00 77.19 58 GLN C CA 1
ATOM 2549 C C . GLN C 1 59 ? -51.833 -28.878 -1.785 1.00 78.47 58 GLN C C 1
ATOM 2550 O O . GLN C 1 59 ? -51.444 -30.031 -1.943 1.00 79.37 58 GLN C O 1
ATOM 2552 N N . GLN C 1 60 ? -52.002 -28.027 -2.799 1.00 79.48 59 GLN C N 1
ATOM 2553 C CA . GLN C 1 60 ? -51.771 -28.416 -4.193 1.00 80.61 59 GLN C CA 1
ATOM 2554 C C . GLN C 1 60 ? -50.293 -28.745 -4.465 1.00 81.72 59 GLN C C 1
ATOM 2555 O O . GLN C 1 60 ? -49.400 -28.015 -4.013 1.00 81.31 59 GLN C O 1
ATOM 2557 N N . PRO C 1 61 ? -50.030 -29.840 -5.219 1.00 83.13 60 PRO C N 1
ATOM 2558 C CA . PRO C 1 61 ? -48.648 -30.271 -5.490 1.00 83.02 60 PRO C CA 1
ATOM 2559 C C . PRO C 1 61 ? -47.840 -29.217 -6.240 1.00 83.07 60 PRO C C 1
ATOM 2560 O O . PRO C 1 61 ? -48.344 -28.661 -7.215 1.00 82.98 60 PRO C O 1
ATOM 2564 N N . PRO C 1 62 ? -46.590 -28.947 -5.799 1.00 83.77 61 PRO C N 1
ATOM 2565 C CA . PRO C 1 62 ? -45.753 -27.915 -6.447 1.00 83.45 61 PRO C CA 1
ATOM 2566 C C . PRO C 1 62 ? -45.690 -28.061 -7.969 1.00 81.14 61 PRO C C 1
ATOM 2567 O O . PRO C 1 62 ? -45.762 -29.186 -8.492 1.00 81.51 61 PRO C O 1
ATOM 2571 N N . GLN C 1 63 ? -45.555 -26.934 -8.665 1.00 76.99 62 GLN C N 1
ATOM 2572 C CA . GLN C 1 63 ? -45.569 -26.951 -10.119 1.00 74.41 62 GLN C CA 1
ATOM 2573 C C . GLN C 1 63 ? -44.161 -27.008 -10.703 1.00 69.85 62 GLN C C 1
ATOM 2574 O O . GLN C 1 63 ? -43.355 -26.142 -10.420 1.00 67.70 62 GLN C O 1
ATOM 2576 N N . ILE C 1 64 ? -43.864 -28.047 -11.482 1.00 66.34 63 ILE C N 1
ATOM 2577 C CA . ILE C 1 64 ? -42.597 -28.154 -12.197 1.00 65.64 63 ILE C CA 1
ATOM 2578 C C . ILE C 1 64 ? -42.780 -27.468 -13.536 1.00 63.02 63 ILE C C 1
ATOM 2579 O O . ILE C 1 64 ? -43.900 -27.401 -14.058 1.00 58.55 63 ILE C O 1
ATOM 2584 N N . ASP C 1 65 ? -41.676 -26.938 -14.072 1.00 60.30 64 ASP C N 1
ATOM 2585 C CA . ASP C 1 65 ? -41.637 -26.325 -15.401 1.00 59.07 64 ASP C CA 1
ATOM 2586 C C . ASP C 1 65 ? -42.177 -27.350 -16.408 1.00 58.71 64 ASP C C 1
ATOM 2587 O O . ASP C 1 65 ? -41.699 -28.483 -16.447 1.00 58.36 64 ASP C O 1
ATOM 2592 N N . LYS C 1 66 ? -43.186 -26.957 -17.193 1.00 59.00 65 LYS C N 1
ATOM 2593 C CA . LYS C 1 66 ? -43.766 -27.840 -18.221 1.00 59.43 65 LYS C CA 1
ATOM 2594 C C . LYS C 1 66 ? -42.707 -28.369 -19.191 1.00 57.96 65 LYS C C 1
ATOM 2595 O O . LYS C 1 66 ? -42.890 -29.397 -19.785 1.00 55.40 65 LYS C O 1
ATOM 2599 N N . ASN C 1 67 ? -41.587 -27.656 -19.361 1.00 58.21 66 ASN C N 1
ATOM 2600 C CA . ASN C 1 67 ? -40.507 -28.154 -20.241 1.00 58.64 66 ASN C CA 1
ATOM 2601 C C . ASN C 1 67 ? -39.849 -29.436 -19.726 1.00 60.17 66 ASN C C 1
ATOM 2602 O O . ASN C 1 67 ? -39.226 -30.160 -20.498 1.00 59.32 66 ASN C O 1
ATOM 2607 N N . TYR C 1 68 ? -39.948 -29.696 -18.424 1.00 62.75 67 TYR C N 1
ATOM 2608 C CA . TYR C 1 68 ? -39.324 -30.887 -17.839 1.00 65.05 67 TYR C CA 1
ATOM 2609 C C . TYR C 1 68 ? -40.315 -31.712 -16.984 1.00 65.93 67 TYR C C 1
ATOM 2610 O O . TYR C 1 68 ? -39.922 -32.302 -15.985 1.00 64.70 67 TYR C O 1
ATOM 2619 N N . GLU C 1 69 ? -41.591 -31.737 -17.367 1.00 68.85 68 GLU C N 1
ATOM 2620 C CA . GLU C 1 69 ? -42.612 -32.521 -16.646 1.00 72.04 68 GLU C CA 1
ATOM 2621 C C . GLU C 1 69 ? -42.208 -33.986 -16.437 1.00 73.81 68 GLU C C 1
ATOM 2622 O O . GLU C 1 69 ? -42.326 -34.512 -15.319 1.00 73.92 68 GLU C O 1
ATOM 2628 N N . GLN C 1 70 ? -41.760 -34.633 -17.522 1.00 74.99 69 GLN C N 1
ATOM 2629 C CA . GLN C 1 70 ? -41.360 -36.055 -17.512 1.00 75.63 69 GLN C CA 1
ATOM 2630 C C . GLN C 1 70 ? -40.339 -36.396 -16.420 1.00 77.27 69 GLN C C 1
ATOM 2631 O O . GLN C 1 70 ? -40.336 -37.512 -15.889 1.00 76.57 69 GLN C O 1
ATOM 2641 N N . GLY C 1 72 ? -40.049 -34.576 -13.518 1.00 78.84 71 GLY C N 1
ATOM 2642 C CA . GLY C 1 72 ? -40.539 -34.078 -12.231 1.00 78.95 71 GLY C CA 1
ATOM 2643 C C . GLY C 1 72 ? -40.586 -35.093 -11.097 1.00 78.18 71 GLY C C 1
ATOM 2644 O O . GLY C 1 72 ? -39.973 -34.870 -10.049 1.00 78.17 71 GLY C O 1
ATOM 2645 N N . PRO C 1 73 ? -41.287 -36.229 -11.302 1.00 77.62 72 PRO C N 1
ATOM 2646 C CA . PRO C 1 73 ? -41.396 -37.239 -10.235 1.00 75.93 72 PRO C CA 1
ATOM 2647 C C . PRO C 1 73 ? -40.042 -37.737 -9.715 1.00 74.63 72 PRO C C 1
ATOM 2648 O O . PRO C 1 73 ? -39.867 -37.851 -8.499 1.00 74.60 72 PRO C O 1
ATOM 2652 N N . ILE C 1 74 ? -39.098 -38.010 -10.623 1.00 72.58 73 ILE C N 1
ATOM 2653 C CA . ILE C 1 74 ? -37.743 -38.457 -10.241 1.00 72.26 73 ILE C CA 1
ATOM 2654 C C . ILE C 1 74 ? -37.163 -37.516 -9.181 1.00 71.62 73 ILE C C 1
ATOM 2655 O O . ILE C 1 74 ? -36.646 -37.958 -8.145 1.00 68.75 73 ILE C O 1
ATOM 2676 N N . GLN C 1 77 ? -39.441 -37.318 -5.766 1.00 74.77 76 GLN C N 1
ATOM 2677 C CA . GLN C 1 77 ? -39.274 -38.583 -5.063 1.00 74.59 76 GLN C CA 1
ATOM 2678 C C . GLN C 1 77 ? -37.900 -38.657 -4.393 1.00 74.49 76 GLN C C 1
ATOM 2679 O O . GLN C 1 77 ? -37.816 -39.028 -3.219 1.00 73.68 76 GLN C O 1
ATOM 2685 N N . LYS C 1 78 ? -36.842 -38.245 -5.106 1.00 73.68 77 LYS C N 1
ATOM 2686 C CA . LYS C 1 78 ? -35.476 -38.330 -4.571 1.00 72.68 77 LYS C CA 1
ATOM 2687 C C . LYS C 1 78 ? -35.211 -37.311 -3.464 1.00 72.75 77 LYS C C 1
ATOM 2688 O O . LYS C 1 78 ? -34.367 -37.555 -2.601 1.00 71.03 77 LYS C O 1
ATOM 2698 N N . GLN C 1 80 ? -37.766 -36.021 -1.291 1.00 75.28 79 GLN C N 1
ATOM 2699 C CA . GLN C 1 80 ? -38.493 -36.449 -0.105 1.00 77.50 79 GLN C CA 1
ATOM 2700 C C . GLN C 1 80 ? -37.774 -37.658 0.516 1.00 76.45 79 GLN C C 1
ATOM 2701 O O . GLN C 1 80 ? -37.805 -37.843 1.735 1.00 76.62 79 GLN C O 1
ATOM 2707 N N . GLU C 1 81 ? -37.113 -38.461 -0.325 1.00 75.75 80 GLU C N 1
ATOM 2708 C CA . GLU C 1 81 ? -36.357 -39.631 0.141 1.00 75.51 80 GLU C CA 1
ATOM 2709 C C . GLU C 1 81 ? -35.129 -39.200 0.950 1.00 74.51 80 GLU C C 1
ATOM 2710 O O . GLU C 1 81 ? -34.777 -39.839 1.937 1.00 73.35 80 GLU C O 1
ATOM 2724 N N . LYS C 1 83 ? -35.157 -36.386 2.482 1.00 71.86 82 LYS C N 1
ATOM 2725 C CA . LYS C 1 83 ? -35.752 -35.449 3.454 1.00 71.36 82 LYS C CA 1
ATOM 2726 C C . LYS C 1 83 ? -35.140 -34.058 3.244 1.00 70.16 82 LYS C C 1
ATOM 2727 O O . LYS C 1 83 ? -34.824 -33.344 4.196 1.00 69.64 82 LYS C O 1
ATOM 2733 N N . TYR C 1 84 ? -34.983 -33.687 1.978 1.00 69.09 83 TYR C N 1
ATOM 2734 C CA . TYR C 1 84 ? -34.374 -32.415 1.631 1.00 69.17 83 TYR C CA 1
ATOM 2735 C C . TYR C 1 84 ? -35.359 -31.314 2.024 1.00 67.65 83 TYR C C 1
ATOM 2736 O O . TYR C 1 84 ? -36.543 -31.428 1.709 1.00 67.41 83 TYR C O 1
ATOM 2745 N N . PRO C 1 85 ? -34.894 -30.263 2.737 1.00 66.64 84 PRO C N 1
ATOM 2746 C CA . PRO C 1 85 ? -35.841 -29.211 3.132 1.00 65.97 84 PRO C CA 1
ATOM 2747 C C . PRO C 1 85 ? -36.477 -28.495 1.943 1.00 64.38 84 PRO C C 1
ATOM 2748 O O . PRO C 1 85 ? -35.917 -28.512 0.834 1.00 64.24 84 PRO C O 1
ATOM 2765 N N . TRP C 1 87 ? -37.689 -25.260 -0.294 1.00 60.30 86 TRP C N 1
ATOM 2766 C CA . TRP C 1 87 ? -36.940 -24.042 -0.632 1.00 59.31 86 TRP C CA 1
ATOM 2767 C C . TRP C 1 87 ? -37.125 -22.911 0.375 1.00 57.58 86 TRP C C 1
ATOM 2768 O O . TRP C 1 87 ? -36.160 -22.261 0.738 1.00 57.49 86 TRP C O 1
ATOM 2779 N N . HIS C 1 88 ? -38.348 -22.695 0.844 1.00 56.71 87 HIS C N 1
ATOM 2780 C CA . HIS C 1 88 ? -38.615 -21.619 1.798 1.00 57.16 87 HIS C CA 1
ATOM 2781 C C . HIS C 1 88 ? -38.006 -21.877 3.182 1.00 56.35 87 HIS C C 1
ATOM 2782 O O . HIS C 1 88 ? -37.647 -20.931 3.884 1.00 56.36 87 HIS C O 1
ATOM 2789 N N . GLN C 1 89 ? -37.892 -23.145 3.571 1.00 55.74 88 GLN C N 1
ATOM 2790 C CA . GLN C 1 89 ? -37.267 -23.514 4.841 1.00 55.25 88 GLN C CA 1
ATOM 2791 C C . GLN C 1 89 ? -35.773 -23.228 4.745 1.00 53.99 88 GLN C C 1
ATOM 2792 O O . GLN C 1 89 ? -35.170 -22.760 5.704 1.00 53.01 88 GLN C O 1
ATOM 2798 N N . LEU C 1 90 ? -35.183 -23.504 3.582 1.00 53.39 89 LEU C N 1
ATOM 2799 C CA . LEU C 1 90 ? -33.766 -23.214 3.374 1.00 53.63 89 LEU C CA 1
ATOM 2800 C C . LEU C 1 90 ? -33.512 -21.712 3.496 1.00 54.33 89 LEU C C 1
ATOM 2801 O O . LEU C 1 90 ? -32.483 -21.305 4.049 1.00 53.65 89 LEU C O 1
ATOM 2806 N N . VAL C 1 91 ? -34.437 -20.895 2.975 1.00 54.00 90 VAL C N 1
ATOM 2807 C CA . VAL C 1 91 ? -34.301 -19.441 3.062 1.00 52.40 90 VAL C CA 1
ATOM 2808 C C . VAL C 1 91 ? -34.433 -18.953 4.513 1.00 53.64 90 VAL C C 1
ATOM 2809 O O . VAL C 1 91 ? -33.602 -18.150 4.964 1.00 53.68 90 VAL C O 1
ATOM 2813 N N . GLN C 1 92 ? -35.439 -19.454 5.254 1.00 54.80 91 GLN C N 1
ATOM 2814 C CA . GLN C 1 92 ? -35.630 -19.031 6.641 1.00 54.86 91 GLN C CA 1
ATOM 2815 C C . GLN C 1 92 ? -34.467 -19.489 7.511 1.00 54.98 91 GLN C C 1
ATOM 2816 O O . GLN C 1 92 ? -34.007 -18.734 8.354 1.00 55.42 91 GLN C O 1
ATOM 2822 N N . GLN C 1 93 ? -33.985 -20.712 7.312 1.00 55.35 92 GLN C N 1
ATOM 2823 C CA . GLN C 1 93 ? -32.827 -21.198 8.071 1.00 56.67 92 GLN C CA 1
ATOM 2824 C C . GLN C 1 93 ? -31.592 -20.338 7.762 1.00 56.19 92 GLN C C 1
ATOM 2825 O O . GLN C 1 93 ? -30.800 -20.037 8.647 1.00 56.89 92 GLN C O 1
ATOM 2831 N N . ALA C 1 94 ? -31.455 -19.909 6.514 1.00 54.89 93 ALA C N 1
ATOM 2832 C CA . ALA C 1 94 ? -30.354 -19.042 6.115 1.00 54.54 93 ALA C CA 1
ATOM 2833 C C . ALA C 1 94 ? -30.431 -17.703 6.862 1.00 54.59 93 ALA C C 1
ATOM 2834 O O . ALA C 1 94 ? -29.409 -17.180 7.298 1.00 54.35 93 ALA C O 1
ATOM 2836 N N . LYS C 1 95 ? -31.635 -17.148 7.018 1.00 55.51 94 LYS C N 1
ATOM 2837 C CA . LYS C 1 95 ? -31.796 -15.886 7.759 1.00 57.21 94 LYS C CA 1
ATOM 2838 C C . LYS C 1 95 ? -31.316 -16.008 9.198 1.00 58.98 94 LYS C C 1
ATOM 2839 O O . LYS C 1 95 ? -30.759 -15.076 9.764 1.00 59.76 94 LYS C O 1
ATOM 2845 N N . GLU C 1 96 ? -31.536 -17.166 9.786 1.00 63.27 95 GLU C N 1
ATOM 2846 C CA . GLU C 1 96 ? -31.136 -17.400 11.161 1.00 66.43 95 GLU C CA 1
ATOM 2847 C C . GLU C 1 96 ? -29.616 -17.544 11.248 1.00 67.06 95 GLU C C 1
ATOM 2848 O O . GLU C 1 96 ? -28.992 -17.051 12.167 1.00 70.06 95 GLU C O 1
ATOM 2854 N N . ILE C 1 97 ? -29.030 -18.194 10.257 1.00 67.99 96 ILE C N 1
ATOM 2855 C CA . ILE C 1 97 ? -27.592 -18.438 10.209 1.00 69.20 96 ILE C CA 1
ATOM 2856 C C . ILE C 1 97 ? -26.756 -17.228 9.788 1.00 68.58 96 ILE C C 1
ATOM 2857 O O . ILE C 1 97 ? -25.706 -16.962 10.364 1.00 70.26 96 ILE C O 1
ATOM 2862 N N . GLY C 1 98 ? -27.218 -16.508 8.775 1.00 66.52 97 GLY C N 1
ATOM 2863 C CA . GLY C 1 98 ? -26.464 -15.381 8.238 1.00 63.78 97 GLY C CA 1
ATOM 2864 C C . GLY C 1 98 ? -27.247 -14.106 8.006 1.00 62.39 97 GLY C C 1
ATOM 2865 O O . GLY C 1 98 ? -28.274 -13.867 8.632 1.00 63.19 97 GLY C O 1
ATOM 2866 N N . GLU C 1 99 ? -26.743 -13.283 7.090 1.00 60.31 98 GLU C N 1
ATOM 2867 C CA . GLU C 1 99 ? -27.357 -11.990 6.769 1.00 59.92 98 GLU C CA 1
ATOM 2868 C C . GLU C 1 99 ? -28.128 -12.122 5.452 1.00 57.54 98 GLU C C 1
ATOM 2869 O O . GLU C 1 99 ? -27.573 -11.952 4.372 1.00 57.41 98 GLU C O 1
ATOM 2875 N N . VAL C 1 100 ? -29.407 -12.463 5.565 1.00 53.43 99 VAL C N 1
ATOM 2876 C CA . VAL C 1 100 ? -30.277 -12.680 4.420 1.00 52.93 99 VAL C CA 1
ATOM 2877 C C . VAL C 1 100 ? -31.482 -11.767 4.556 1.00 52.85 99 VAL C C 1
ATOM 2878 O O . VAL C 1 100 ? -32.126 -11.761 5.590 1.00 52.25 99 VAL C O 1
ATOM 2882 N N . LYS C 1 101 ? -31.760 -10.986 3.515 1.00 52.22 100 LYS C N 1
ATOM 2883 C CA . LYS C 1 101 ? -32.912 -10.091 3.518 1.00 52.55 100 LYS C CA 1
ATOM 2884 C C . LYS C 1 101 ? -33.809 -10.425 2.344 1.00 52.59 100 LYS C C 1
ATOM 2885 O O . LYS C 1 101 ? -33.349 -10.612 1.211 1.00 53.31 100 LYS C O 1
ATOM 2891 N N . VAL C 1 102 ? -35.089 -10.503 2.637 1.00 52.45 101 VAL C N 1
ATOM 2892 C CA . VAL C 1 102 ? -36.113 -10.865 1.688 1.00 51.75 101 VAL C CA 1
ATOM 2893 C C . VAL C 1 102 ? -36.993 -9.660 1.412 1.00 51.72 101 VAL C C 1
ATOM 2894 O O . VAL C 1 102 ? -37.628 -9.095 2.319 1.00 51.16 101 VAL C O 1
ATOM 2898 N N . PHE C 1 103 ? -37.024 -9.284 0.147 1.00 49.90 102 PHE C N 1
ATOM 2899 C CA . PHE C 1 103 ? -37.807 -8.155 -0.321 1.00 51.46 102 PHE C CA 1
ATOM 2900 C C . PHE C 1 103 ? -38.911 -8.581 -1.294 1.00 53.70 102 PHE C C 1
ATOM 2901 O O . PHE C 1 103 ? -38.740 -9.496 -2.115 1.00 52.66 102 PHE C O 1
ATOM 2909 N N . ALA C 1 104 ? -40.039 -7.889 -1.200 1.00 53.96 103 ALA C N 1
ATOM 2910 C CA . ALA C 1 104 ? -41.178 -8.110 -2.096 1.00 55.60 103 ALA C CA 1
ATOM 2911 C C . ALA C 1 104 ? -41.266 -6.932 -3.063 1.00 57.03 103 ALA C C 1
ATOM 2912 O O . ALA C 1 104 ? -41.103 -5.777 -2.663 1.00 55.79 103 ALA C O 1
ATOM 2914 N N . CYS C 1 105 ? -41.535 -7.235 -4.324 1.00 60.19 104 CYS C N 1
ATOM 2915 C CA . CYS C 1 105 ? -41.692 -6.234 -5.373 1.00 60.61 104 CYS C CA 1
ATOM 2916 C C . CYS C 1 105 ? -43.002 -5.457 -5.264 1.00 59.88 104 CYS C C 1
ATOM 2917 O O . CYS C 1 105 ? -44.071 -6.012 -5.458 1.00 59.66 104 CYS C O 1
ATOM 2920 N N . SER C 1 106 ? -42.922 -4.156 -5.022 1.00 59.24 105 SER C N 1
ATOM 2921 C CA . SER C 1 106 ? -44.137 -3.345 -4.892 1.00 60.21 105 SER C CA 1
ATOM 2922 C C . SER C 1 106 ? -44.952 -3.284 -6.176 1.00 59.88 105 SER C C 1
ATOM 2923 O O . SER C 1 106 ? -46.162 -3.255 -6.112 1.00 61.24 105 SER C O 1
ATOM 2926 N N . THR C 1 107 ? -44.307 -3.271 -7.339 1.00 60.17 106 THR C N 1
ATOM 2927 C CA . THR C 1 107 ? -45.045 -3.178 -8.602 1.00 60.29 106 THR C CA 1
ATOM 2928 C C . THR C 1 107 ? -45.892 -4.394 -8.855 1.00 59.24 106 THR C C 1
ATOM 2929 O O . THR C 1 107 ? -47.061 -4.268 -9.165 1.00 58.77 106 THR C O 1
ATOM 2933 N N . THR C 1 108 ? -45.307 -5.573 -8.719 1.00 58.08 107 THR C N 1
ATOM 2934 C CA . THR C 1 108 ? -46.048 -6.810 -8.957 1.00 59.98 107 THR C CA 1
ATOM 2935 C C . THR C 1 108 ? -47.167 -6.941 -7.926 1.00 59.78 107 THR C C 1
ATOM 2936 O O . THR C 1 108 ? -48.199 -7.522 -8.217 1.00 60.48 107 THR C O 1
ATOM 2948 N N . GLU C 1 110 ? -49.098 -4.583 -6.860 1.00 64.44 109 GLU C N 1
ATOM 2949 C CA . GLU C 1 110 ? -50.229 -3.860 -7.467 1.00 66.92 109 GLU C CA 1
ATOM 2950 C C . GLU C 1 110 ? -50.863 -4.713 -8.582 1.00 65.76 109 GLU C C 1
ATOM 2951 O O . GLU C 1 110 ? -52.078 -4.882 -8.612 1.00 64.13 109 GLU C O 1
ATOM 2955 N N . PHE C 1 111 ? -50.045 -5.260 -9.481 1.00 65.58 110 PHE C N 1
ATOM 2956 C CA . PHE C 1 111 ? -50.549 -6.080 -10.594 1.00 67.35 110 PHE C CA 1
ATOM 2957 C C . PHE C 1 111 ? -51.396 -7.252 -10.149 1.00 67.48 110 PHE C C 1
ATOM 2958 O O . PHE C 1 111 ? -52.380 -7.584 -10.805 1.00 67.67 110 PHE C O 1
ATOM 2966 N N . PHE C 1 112 ? -50.991 -7.917 -9.072 1.00 66.24 111 PHE C N 1
ATOM 2967 C CA . PHE C 1 112 ? -51.719 -9.100 -8.618 1.00 65.53 111 PHE C CA 1
ATOM 2968 C C . PHE C 1 112 ? -52.651 -8.843 -7.442 1.00 64.85 111 PHE C C 1
ATOM 2969 O O . PHE C 1 112 ? -53.292 -9.779 -6.931 1.00 65.42 111 PHE C O 1
ATOM 2977 N N . GLY C 1 113 ? -52.774 -7.575 -7.049 1.00 62.97 112 GLY C N 1
ATOM 2978 C CA . GLY C 1 113 ? -53.623 -7.184 -5.919 1.00 61.47 112 GLY C CA 1
ATOM 2979 C C . GLY C 1 113 ? -53.235 -7.844 -4.605 1.00 61.01 112 GLY C C 1
ATOM 2980 O O . GLY C 1 113 ? -54.098 -8.218 -3.820 1.00 62.12 112 GLY C O 1
ATOM 2981 N N . ILE C 1 114 ? -51.934 -8.009 -4.372 1.00 60.69 113 ILE C N 1
ATOM 2982 C CA . ILE C 1 114 ? -51.433 -8.600 -3.134 1.00 59.44 113 ILE C CA 1
ATOM 2983 C C . ILE C 1 114 ? -51.145 -7.468 -2.156 1.00 60.38 113 ILE C C 1
ATOM 2984 O O . ILE C 1 114 ? -50.599 -6.435 -2.541 1.00 60.09 113 ILE C O 1
ATOM 2989 N N . LYS C 1 115 ? -51.523 -7.667 -0.895 1.00 60.43 114 LYS C N 1
ATOM 2990 C CA . LYS C 1 115 ? -51.306 -6.683 0.167 1.00 61.01 114 LYS C CA 1
ATOM 2991 C C . LYS C 1 115 ? -50.233 -7.245 1.103 1.00 60.93 114 LYS C C 1
ATOM 2992 O O . LYS C 1 115 ? -50.026 -8.453 1.133 1.00 60.57 114 LYS C O 1
ATOM 2995 N N . ARG C 1 116 ? -49.563 -6.380 1.864 1.00 61.17 115 ARG C N 1
ATOM 2996 C CA A ARG C 1 116 ? -48.493 -6.797 2.780 0.50 60.52 115 ARG C CA 1
ATOM 2997 C CA B ARG C 1 116 ? -48.475 -6.808 2.772 0.50 61.03 115 ARG C CA 1
ATOM 2998 C C . ARG C 1 116 ? -48.905 -7.929 3.715 1.00 61.02 115 ARG C C 1
ATOM 2999 O O . ARG C 1 116 ? -48.130 -8.826 4.024 1.00 61.19 115 ARG C O 1
ATOM 3014 N N . GLU C 1 117 ? -50.138 -7.872 4.171 1.00 60.15 116 GLU C N 1
ATOM 3015 C CA . GLU C 1 117 ? -50.648 -8.882 5.091 1.00 59.95 116 GLU C CA 1
ATOM 3016 C C . GLU C 1 117 ? -50.738 -10.270 4.456 1.00 58.18 116 GLU C C 1
ATOM 3017 O O . GLU C 1 117 ? -50.769 -11.273 5.167 1.00 57.93 116 GLU C O 1
ATOM 3023 N N . ASP C 1 118 ? -50.796 -10.322 3.128 1.00 56.65 117 ASP C N 1
ATOM 3024 C CA . ASP C 1 118 ? -50.880 -11.589 2.400 1.00 56.37 117 ASP C CA 1
ATOM 3025 C C . ASP C 1 118 ? -49.496 -12.246 2.262 1.00 55.92 117 ASP C C 1
ATOM 3026 O O . ASP C 1 118 ? -49.389 -13.400 1.867 1.00 54.89 117 ASP C O 1
ATOM 3031 N N . LEU C 1 119 ? -48.430 -11.524 2.585 1.00 57.17 118 LEU C N 1
ATOM 3032 C CA . LEU C 1 119 ? -47.092 -12.059 2.407 1.00 57.18 118 LEU C CA 1
ATOM 3033 C C . LEU C 1 119 ? -46.573 -12.833 3.609 1.00 56.55 118 LEU C C 1
ATOM 3034 O O . LEU C 1 119 ? -46.969 -12.564 4.727 1.00 57.12 118 LEU C O 1
ATOM 3039 N N . ALA C 1 120 ? -45.672 -13.787 3.357 1.00 57.61 119 ALA C N 1
ATOM 3040 C CA . ALA C 1 120 ? -45.017 -14.576 4.409 1.00 57.01 119 ALA C CA 1
ATOM 3041 C C . ALA C 1 120 ? -44.350 -13.640 5.415 1.00 57.96 119 ALA C C 1
ATOM 3042 O O . ALA C 1 120 ? -43.842 -12.565 5.051 1.00 57.63 119 ALA C O 1
ATOM 3044 N N . GLU C 1 121 ? -44.317 -14.065 6.672 1.00 57.84 120 GLU C N 1
ATOM 3045 C CA . GLU C 1 121 ? -43.798 -13.233 7.770 1.00 58.58 120 GLU C CA 1
ATOM 3046 C C . GLU C 1 121 ? -42.300 -12.943 7.566 1.00 58.05 120 GLU C C 1
ATOM 3047 O O . GLU C 1 121 ? -41.801 -11.909 7.990 1.00 57.91 120 GLU C O 1
ATOM 3050 N N . PHE C 1 122 ? -41.607 -13.814 6.835 1.00 57.21 121 PHE C N 1
ATOM 3051 C CA . PHE C 1 122 ? -40.174 -13.658 6.624 1.00 58.60 121 PHE C CA 1
ATOM 3052 C C . PHE C 1 122 ? -39.794 -12.572 5.602 1.00 55.55 121 PHE C C 1
ATOM 3053 O O . PHE C 1 122 ? -38.621 -12.385 5.332 1.00 54.71 121 PHE C O 1
ATOM 3061 N N . VAL C 1 123 ? -40.784 -11.891 5.018 1.00 54.04 122 VAL C N 1
ATOM 3062 C CA . VAL C 1 123 ? -40.516 -10.782 4.138 1.00 53.06 122 VAL C CA 1
ATOM 3063 C C . VAL C 1 123 ? -40.063 -9.621 5.012 1.00 53.87 122 VAL C C 1
ATOM 3064 O O . VAL C 1 123 ? -40.716 -9.247 5.956 1.00 52.07 122 VAL C O 1
ATOM 3068 N N . ASP C 1 124 ? -38.919 -9.045 4.682 1.00 53.62 123 ASP C N 1
ATOM 3069 C CA . ASP C 1 124 ? -38.378 -7.931 5.464 1.00 54.67 123 ASP C CA 1
ATOM 3070 C C . ASP C 1 124 ? -38.918 -6.570 5.011 1.00 54.40 123 ASP C C 1
ATOM 3071 O O . ASP C 1 124 ? -39.109 -5.695 5.819 1.00 52.78 123 ASP C O 1
ATOM 3076 N N . ASP C 1 125 ? -39.159 -6.373 3.720 1.00 55.11 124 ASP C N 1
ATOM 3077 C CA . ASP C 1 125 ? -39.685 -5.076 3.275 1.00 55.22 124 ASP C CA 1
ATOM 3078 C C . ASP C 1 125 ? -40.201 -5.197 1.876 1.00 54.07 124 ASP C C 1
ATOM 3079 O O . ASP C 1 125 ? -39.887 -6.147 1.169 1.00 53.88 124 ASP C O 1
ATOM 3084 N N . VAL C 1 126 ? -41.024 -4.221 1.502 1.00 54.21 125 VAL C N 1
ATOM 3085 C CA . VAL C 1 126 ? -41.633 -4.133 0.184 1.00 55.14 125 VAL C CA 1
ATOM 3086 C C . VAL C 1 126 ? -40.944 -2.942 -0.452 1.00 55.05 125 VAL C C 1
ATOM 3087 O O . VAL C 1 126 ? -40.976 -1.850 0.107 1.00 56.21 125 VAL C O 1
ATOM 3091 N N . VAL C 1 127 ? -40.312 -3.143 -1.601 1.00 53.93 126 VAL C N 1
ATOM 3092 C CA . VAL C 1 127 ? -39.579 -2.051 -2.221 1.00 53.60 126 VAL C CA 1
ATOM 3093 C C . VAL C 1 127 ? -39.698 -2.109 -3.720 1.00 55.58 126 VAL C C 1
ATOM 3094 O O . VAL C 1 127 ? -40.150 -3.091 -4.262 1.00 57.58 126 VAL C O 1
ATOM 3098 N N . GLY C 1 128 ? -39.241 -1.045 -4.365 1.00 57.89 127 GLY C N 1
ATOM 3099 C CA . GLY C 1 128 ? -39.206 -0.915 -5.801 1.00 59.39 127 GLY C CA 1
ATOM 3100 C C . GLY C 1 128 ? -37.879 -1.406 -6.361 1.00 61.77 127 GLY C C 1
ATOM 3101 O O . GLY C 1 128 ? -36.915 -1.664 -5.625 1.00 57.93 127 GLY C O 1
ATOM 3102 N N . VAL C 1 129 ? -37.825 -1.479 -7.679 1.00 65.33 128 VAL C N 1
ATOM 3103 C CA . VAL C 1 129 ? -36.702 -2.065 -8.374 1.00 66.89 128 VAL C CA 1
ATOM 3104 C C . VAL C 1 129 ? -35.375 -1.320 -8.231 1.00 64.35 128 VAL C C 1
ATOM 3105 O O . VAL C 1 129 ? -34.388 -1.983 -7.976 1.00 65.75 128 VAL C O 1
ATOM 3109 N N . ALA C 1 130 ? -35.369 0.009 -8.268 1.00 63.39 129 ALA C N 1
ATOM 3110 C CA . ALA C 1 130 ? -34.145 0.766 -8.085 1.00 63.30 129 ALA C CA 1
ATOM 3111 C C . ALA C 1 130 ? -33.560 0.518 -6.676 1.00 61.86 129 ALA C C 1
ATOM 3112 O O . ALA C 1 130 ? -32.341 0.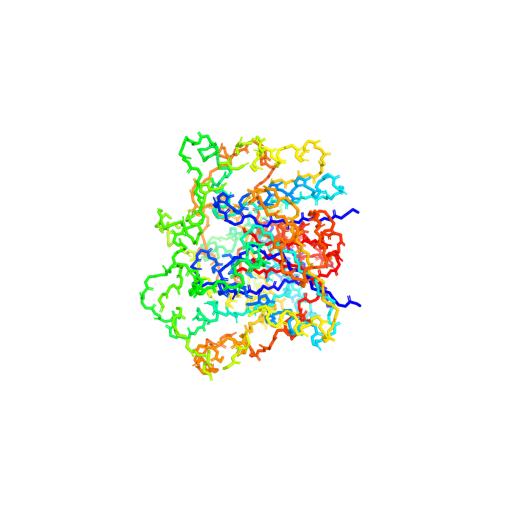375 -6.553 1.00 62.08 129 ALA C O 1
ATOM 3114 N N . THR C 1 131 ? -34.408 0.388 -5.648 1.00 58.92 130 THR C N 1
ATOM 3115 C CA . THR C 1 131 ? -33.961 0.152 -4.285 1.00 57.63 130 THR C CA 1
ATOM 3116 C C . THR C 1 131 ? -33.231 -1.167 -4.185 1.00 57.05 130 THR C C 1
ATOM 3117 O O . THR C 1 131 ? -32.189 -1.251 -3.552 1.00 59.32 130 THR C O 1
ATOM 3121 N N . PHE C 1 132 ? -33.727 -2.163 -4.881 1.00 53.62 131 PHE C N 1
ATOM 3122 C CA . PHE C 1 132 ? -33.083 -3.409 -4.840 1.00 56.46 131 PHE C CA 1
ATOM 3123 C C . PHE C 1 132 ? -31.762 -3.370 -5.673 1.00 56.09 131 PHE C C 1
ATOM 3124 O O . PHE C 1 132 ? -30.768 -3.891 -5.155 1.00 57.51 131 PHE C O 1
ATOM 3132 N N . LEU C 1 133 ? -31.738 -2.732 -6.865 1.00 57.00 132 LEU C N 1
ATOM 3133 C CA . LEU C 1 133 ? -30.532 -2.627 -7.680 1.00 58.14 132 LEU C CA 1
ATOM 3134 C C . LEU C 1 133 ? -29.438 -1.971 -6.861 1.00 56.02 132 LEU C C 1
ATOM 3135 O O . LEU C 1 133 ? -28.324 -2.415 -6.938 1.00 55.86 132 LEU C O 1
ATOM 3140 N N . ASP C 1 134 ? -29.773 -0.971 -6.064 1.00 51.62 133 ASP C N 1
ATOM 3141 C CA . ASP C 1 134 ? -28.795 -0.267 -5.231 1.00 52.71 133 ASP C CA 1
ATOM 3142 C C . ASP C 1 134 ? -28.232 -1.225 -4.224 1.00 53.14 133 ASP C C 1
ATOM 3143 O O . ASP C 1 134 ? -27.068 -1.172 -3.965 1.00 52.82 133 ASP C O 1
ATOM 3148 N N . ARG C 1 135 ? -29.037 -2.094 -3.636 1.00 53.14 134 ARG C N 1
ATOM 3149 C CA . ARG C 1 135 ? -28.489 -3.076 -2.685 1.00 54.17 134 ARG C CA 1
ATOM 3150 C C . ARG C 1 135 ? -27.604 -4.120 -3.375 1.00 55.87 134 ARG C C 1
ATOM 3151 O O . ARG C 1 135 ? -26.654 -4.559 -2.795 1.00 57.38 134 ARG C O 1
ATOM 3159 N N . ALA C 1 136 ? -27.938 -4.493 -4.601 1.00 55.34 135 ALA C N 1
ATOM 3160 C CA . ALA C 1 136 ? -27.199 -5.521 -5.360 1.00 54.87 135 ALA C CA 1
ATOM 3161 C C . ALA C 1 136 ? -25.847 -5.059 -5.878 1.00 55.74 135 ALA C C 1
ATOM 3162 O O . ALA C 1 136 ? -24.954 -5.892 -6.158 1.00 54.02 135 ALA C O 1
ATOM 3164 N N . GLU C 1 137 ? -25.694 -3.747 -6.012 1.00 55.90 136 GLU C N 1
ATOM 3165 C CA . GLU C 1 137 ? -24.512 -3.161 -6.601 1.00 56.91 136 GLU C CA 1
ATOM 3166 C C . GLU C 1 137 ? -23.226 -3.659 -5.953 1.00 55.88 136 GLU C C 1
ATOM 3167 O O . GLU C 1 137 ? -23.058 -3.638 -4.719 1.00 54.40 136 GLU C O 1
ATOM 3173 N N . GLY C 1 138 ? -22.284 -4.085 -6.779 1.00 53.59 137 GLY C N 1
ATOM 3174 C CA . GLY C 1 138 ? -21.029 -4.519 -6.247 1.00 54.52 137 GLY C CA 1
ATOM 3175 C C . GLY C 1 138 ? -20.922 -5.993 -5.931 1.00 54.94 137 GLY C C 1
ATOM 3176 O O . GLY C 1 138 ? -19.837 -6.468 -5.696 1.00 55.70 137 GLY C O 1
ATOM 3177 N N . GLY C 1 139 ? -22.023 -6.726 -5.946 1.00 53.00 138 GLY C N 1
ATOM 3178 C CA . GLY C 1 139 ? -21.963 -8.157 -5.683 1.00 52.80 138 GLY C CA 1
ATOM 3179 C C . GLY C 1 139 ? -22.398 -8.934 -6.909 1.00 54.66 138 GLY C C 1
ATOM 3180 O O . GLY C 1 139 ? -22.547 -8.365 -7.983 1.00 54.72 138 GLY C O 1
ATOM 3181 N N . THR C 1 140 ? -22.531 -10.240 -6.741 1.00 50.97 139 THR C N 1
ATOM 3182 C CA . THR C 1 140 ? -23.010 -11.127 -7.764 1.00 52.02 139 THR C CA 1
ATOM 3183 C C . THR C 1 140 ? -24.516 -11.015 -7.781 1.00 50.58 139 THR C C 1
ATOM 3184 O O . THR C 1 140 ? -25.151 -11.053 -6.754 1.00 51.03 139 THR C O 1
ATOM 3188 N N . THR C 1 141 ? -25.086 -10.855 -8.969 1.00 50.85 140 THR C N 1
ATOM 3189 C CA . THR C 1 141 ? -26.533 -10.659 -9.086 1.00 50.69 140 THR C CA 1
ATOM 3190 C C . THR C 1 141 ? -27.078 -11.559 -10.176 1.00 51.30 140 THR C C 1
ATOM 3191 O O . THR C 1 141 ? -26.531 -11.627 -11.277 1.00 52.07 140 THR C O 1
ATOM 3195 N N . LEU C 1 142 ? -28.140 -12.257 -9.833 1.00 50.71 141 LEU C N 1
ATOM 3196 C CA . LEU C 1 142 ? -28.803 -13.243 -10.735 1.00 51.00 141 LEU C CA 1
ATOM 3197 C C . LEU C 1 142 ? -30.298 -12.983 -10.875 1.00 51.30 141 LEU C C 1
ATOM 3198 O O . LEU C 1 142 ? -30.936 -12.512 -9.940 1.00 51.74 141 LEU C O 1
ATOM 3203 N N . PHE C 1 143 ? -30.835 -13.327 -12.051 1.00 51.50 142 PHE C N 1
ATOM 3204 C CA . PHE C 1 143 ? -32.245 -13.287 -12.337 1.00 51.03 142 PHE C CA 1
ATOM 3205 C C . PHE C 1 143 ? -32.654 -14.746 -12.574 1.00 52.22 142 PHE C C 1
ATOM 3206 O O . PHE C 1 143 ? -32.191 -15.419 -13.534 1.00 49.40 142 PHE C O 1
ATOM 3214 N N . ILE C 1 144 ? -33.508 -15.246 -11.690 1.00 53.82 143 ILE C N 1
ATOM 3215 C CA . ILE C 1 144 ? -33.986 -16.629 -11.766 1.00 55.89 143 ILE C CA 1
ATOM 3216 C C . ILE C 1 144 ? -35.515 -16.680 -11.966 1.00 60.48 143 ILE C C 1
ATOM 3217 O O . ILE C 1 144 ? -36.279 -16.189 -11.132 1.00 61.19 143 ILE C O 1
ATOM 3223 N N . LYS D 1 7 ? 2.663 -11.280 -18.496 1.00 77.27 6 LYS D N 1
ATOM 3224 C CA . LYS D 1 7 ? 3.125 -11.940 -19.767 1.00 77.87 6 LYS D CA 1
ATOM 3225 C C . LYS D 1 7 ? 2.941 -11.036 -20.996 1.00 72.69 6 LYS D C 1
ATOM 3226 O O . LYS D 1 7 ? 1.852 -10.563 -21.261 1.00 76.69 6 LYS D O 1
ATOM 3232 N N . LYS D 1 8 ? 4.025 -10.876 -21.743 1.00 62.68 7 LYS D N 1
ATOM 3233 C CA . LYS D 1 8 ? 4.107 -10.056 -22.926 1.00 60.79 7 LYS D CA 1
ATOM 3234 C C . LYS D 1 8 ? 3.201 -10.562 -24.057 1.00 55.61 7 LYS D C 1
ATOM 3235 O O . LYS D 1 8 ? 3.080 -11.752 -24.291 1.00 51.49 7 LYS D O 1
ATOM 3241 N N . LYS D 1 9 ? 2.643 -9.617 -24.795 1.00 53.54 8 LYS D N 1
ATOM 3242 C CA . LYS D 1 9 ? 1.681 -9.898 -25.834 1.00 54.04 8 LYS D CA 1
ATOM 3243 C C . LYS D 1 9 ? 1.854 -9.050 -27.077 1.00 53.49 8 LYS D C 1
ATOM 3244 O O . LYS D 1 9 ? 2.127 -7.851 -27.005 1.00 51.06 8 LYS D O 1
ATOM 3250 N N . LEU D 1 10 ? 1.705 -9.697 -28.228 1.00 51.39 9 LEU D N 1
ATOM 3251 C CA . LEU D 1 10 ? 1.738 -9.061 -29.502 1.00 50.72 9 LEU D CA 1
ATOM 3252 C C . LEU D 1 10 ? 0.506 -9.482 -30.276 1.00 52.70 9 LEU D C 1
ATOM 3253 O O . LEU D 1 10 ? 0.230 -10.686 -30.396 1.00 50.39 9 LEU D O 1
ATOM 3258 N N . SER D 1 11 ? -0.264 -8.498 -30.750 1.00 50.40 10 SER D N 1
ATOM 3259 C CA . SER D 1 11 ? -1.448 -8.762 -31.586 1.00 49.74 10 SER D CA 1
ATOM 3260 C C . SER D 1 11 ? -1.297 -8.029 -32.887 1.00 50.31 10 SER D C 1
ATOM 3261 O O . SER D 1 11 ? -0.870 -6.868 -32.897 1.00 50.01 10 SER D O 1
ATOM 3264 N N . ILE D 1 12 ? -1.620 -8.692 -33.994 1.00 51.31 11 ILE D N 1
ATOM 3265 C CA . ILE D 1 12 ? -1.484 -8.080 -35.299 1.00 51.31 11 ILE D CA 1
ATOM 3266 C C . ILE D 1 12 ? -2.737 -8.304 -36.092 1.00 51.56 11 ILE D C 1
ATOM 3267 O O . ILE D 1 12 ? -3.260 -9.413 -36.159 1.00 50.71 11 ILE D O 1
ATOM 3272 N N . ILE D 1 13 ? -3.238 -7.233 -36.677 1.00 52.77 12 ILE D N 1
ATOM 3273 C CA . ILE D 1 13 ? -4.352 -7.278 -37.650 1.00 52.38 12 ILE D CA 1
ATOM 3274 C C . ILE D 1 13 ? -3.615 -7.427 -38.964 1.00 51.26 12 ILE D C 1
ATOM 3275 O O . ILE D 1 13 ? -2.893 -6.515 -39.417 1.00 52.40 12 ILE D O 1
ATOM 3280 N N . VAL D 1 14 ? -3.785 -8.578 -39.578 1.00 52.24 13 VAL D N 1
ATOM 3281 C CA . VAL D 1 14 ? -3.135 -8.897 -40.857 1.00 50.29 13 VAL D CA 1
ATOM 3282 C C . VAL D 1 14 ? -4.142 -8.584 -41.912 1.00 52.81 13 VAL D C 1
ATOM 3283 O O . VAL D 1 14 ? -4.960 -9.421 -42.297 1.00 52.01 13 VAL D O 1
ATOM 3287 N N . PHE D 1 15 ? -4.068 -7.343 -42.372 1.00 51.42 14 PHE D N 1
ATOM 3288 C CA . PHE D 1 15 ? -4.947 -6.821 -43.411 1.00 51.96 14 PHE D CA 1
ATOM 3289 C C . PHE D 1 15 ? -4.426 -7.064 -44.813 1.00 52.09 14 PHE D C 1
ATOM 3290 O O . PHE D 1 15 ? -5.197 -7.281 -45.731 1.00 52.44 14 PHE D O 1
ATOM 3298 N N . SER D 1 16 ? -3.115 -6.913 -44.979 1.00 51.87 15 SER D N 1
ATOM 3299 C CA . SER D 1 16 ? -2.480 -7.024 -46.279 1.00 54.13 15 SER D CA 1
ATOM 3300 C C . SER D 1 16 ? -2.313 -8.458 -46.718 1.00 54.41 15 SER D C 1
ATOM 3301 O O . SER D 1 16 ? -2.243 -9.367 -45.881 1.00 54.47 15 SER D O 1
ATOM 3304 N N . GLY D 1 17 ? -2.206 -8.668 -48.035 1.00 56.23 16 GLY D N 1
ATOM 3305 C CA . GLY D 1 17 ? -2.078 -10.011 -48.594 1.00 55.81 16 GLY D CA 1
ATOM 3306 C C . GLY D 1 17 ? -0.914 -10.233 -49.562 1.00 55.49 16 GLY D C 1
ATOM 3307 O O . GLY D 1 17 ? -0.803 -11.263 -50.171 1.00 56.71 16 GLY D O 1
ATOM 3308 N N . THR D 1 18 ? -0.044 -9.249 -49.653 1.00 54.98 17 THR D N 1
ATOM 3309 C CA . THR D 1 18 ? 1.112 -9.252 -50.495 1.00 54.68 17 THR D CA 1
ATOM 3310 C C . THR D 1 18 ? 2.238 -9.982 -49.754 1.00 53.46 17 THR D C 1
ATOM 3311 O O . THR D 1 18 ? 2.323 -9.908 -48.539 1.00 51.89 17 THR D O 1
ATOM 3315 N N . ILE D 1 19 ? 3.130 -10.632 -50.467 1.00 51.97 18 ILE D N 1
ATOM 3316 C CA . ILE D 1 19 ? 4.162 -11.427 -49.812 1.00 53.48 18 ILE D CA 1
ATOM 3317 C C . ILE D 1 19 ? 5.127 -10.604 -48.954 1.00 53.56 18 ILE D C 1
ATOM 3318 O O . ILE D 1 19 ? 5.562 -11.059 -47.885 1.00 53.32 18 ILE D O 1
ATOM 3323 N N . ASP D 1 20 ? 5.429 -9.384 -49.391 1.00 53.26 19 ASP D N 1
ATOM 3324 C CA . ASP D 1 20 ? 6.336 -8.512 -48.656 1.00 53.59 19 ASP D CA 1
ATOM 3325 C C . ASP D 1 20 ? 5.730 -8.100 -47.325 1.00 54.18 19 ASP D C 1
ATOM 3326 O O . ASP D 1 20 ? 6.459 -7.774 -46.413 1.00 55.29 19 ASP D O 1
ATOM 3331 N N . LYS D 1 21 ? 4.408 -8.130 -47.213 1.00 54.66 20 LYS D N 1
ATOM 3332 C CA . LYS D 1 21 ? 3.768 -7.843 -45.944 1.00 56.47 20 LYS D CA 1
ATOM 3333 C C . LYS D 1 21 ? 3.531 -9.073 -45.108 1.00 55.71 20 LYS D C 1
ATOM 3334 O O . LYS D 1 21 ? 3.587 -9.003 -43.880 1.00 57.75 20 LYS D O 1
ATOM 3340 N N . LEU D 1 22 ? 3.305 -10.213 -45.758 1.00 54.29 21 LEU D N 1
ATOM 3341 C CA . LEU D 1 22 ? 3.098 -11.413 -45.005 1.00 54.00 21 LEU D CA 1
ATOM 3342 C C . LEU D 1 22 ? 4.378 -11.895 -44.362 1.00 54.78 21 LEU D C 1
ATOM 3343 O O . LEU D 1 22 ? 4.328 -12.461 -43.308 1.00 53.51 21 LEU D O 1
ATOM 3356 N N . PRO D 1 24 ? 7.002 -10.192 -42.838 1.00 56.96 23 PRO D N 1
ATOM 3357 C CA . PRO D 1 24 ? 7.092 -9.565 -41.530 1.00 57.07 23 PRO D CA 1
ATOM 3358 C C . PRO D 1 24 ? 6.112 -10.174 -40.501 1.00 56.27 23 PRO D C 1
ATOM 3359 O O . PRO D 1 24 ? 6.490 -10.347 -39.333 1.00 57.77 23 PRO D O 1
ATOM 3363 N N . VAL D 1 25 ? 4.891 -10.495 -40.933 1.00 55.06 24 VAL D N 1
ATOM 3364 C CA . VAL D 1 25 ? 3.942 -11.146 -40.058 1.00 54.12 24 VAL D CA 1
ATOM 3365 C C . VAL D 1 25 ? 4.528 -12.472 -39.526 1.00 55.24 24 VAL D C 1
ATOM 3366 O O . VAL D 1 25 ? 4.491 -12.736 -38.325 1.00 54.01 24 VAL D O 1
ATOM 3370 N N . GLY D 1 26 ? 5.107 -13.275 -40.416 1.00 53.02 25 GLY D N 1
ATOM 3371 C CA . GLY D 1 26 ? 5.712 -14.523 -40.005 1.00 52.07 25 GLY D CA 1
ATOM 3372 C C . GLY D 1 26 ? 6.929 -14.289 -39.127 1.00 51.77 25 GLY D C 1
ATOM 3373 O O . GLY D 1 26 ? 7.154 -14.999 -38.139 1.00 52.28 25 GLY D O 1
ATOM 3374 N N . ILE D 1 27 ? 7.762 -13.340 -39.508 1.00 50.22 26 ILE D N 1
ATOM 3375 C CA . ILE D 1 27 ? 8.987 -13.077 -38.783 1.00 52.58 26 ILE D CA 1
ATOM 3376 C C . ILE D 1 27 ? 8.680 -12.544 -37.396 1.00 51.25 26 ILE D C 1
ATOM 3377 O O . ILE D 1 27 ? 9.285 -12.971 -36.410 1.00 53.60 26 ILE D O 1
ATOM 3382 N N . LEU D 1 28 ? 7.753 -11.626 -37.303 1.00 51.97 27 LEU D N 1
ATOM 3383 C CA . LEU D 1 28 ? 7.352 -11.082 -35.981 1.00 52.13 27 LEU D CA 1
ATOM 3384 C C . LEU D 1 28 ? 6.764 -12.182 -35.122 1.00 51.03 27 LEU D C 1
ATOM 3385 O O . LEU D 1 28 ? 7.047 -12.299 -33.948 1.00 50.91 27 LEU D O 1
ATOM 3390 N N . THR D 1 29 ? 5.887 -12.983 -35.709 1.00 51.62 28 THR D N 1
ATOM 3391 C CA . THR D 1 29 ? 5.211 -14.043 -34.950 1.00 49.79 28 THR D CA 1
ATOM 3392 C C . THR D 1 29 ? 6.205 -15.064 -34.387 1.00 49.96 28 THR D C 1
ATOM 3393 O O . THR D 1 29 ? 6.128 -15.473 -33.239 1.00 51.52 28 THR D O 1
ATOM 3397 N N . SER D 1 30 ? 7.091 -15.501 -35.247 1.00 50.55 29 SER D N 1
ATOM 3398 C CA . SER D 1 30 ? 8.081 -16.485 -34.928 1.00 51.24 29 SER D CA 1
ATOM 3399 C C . SER D 1 30 ? 9.009 -15.998 -33.836 1.00 50.52 29 SER D C 1
ATOM 3400 O O . SER D 1 30 ? 9.267 -16.703 -32.857 1.00 50.50 29 SER D O 1
ATOM 3403 N N . GLY D 1 31 ? 9.505 -14.776 -33.993 1.00 51.23 30 GLY D N 1
ATOM 3404 C CA . GLY D 1 31 ? 10.376 -14.181 -32.996 1.00 50.00 30 GLY D CA 1
ATOM 3405 C C . GLY D 1 31 ? 9.653 -13.962 -31.674 1.00 51.26 30 GLY D C 1
ATOM 3406 O O . GLY D 1 31 ? 10.192 -14.248 -30.579 1.00 52.93 30 GLY D O 1
ATOM 3407 N N . ALA D 1 32 ? 8.465 -13.408 -31.728 1.00 51.24 31 ALA D N 1
ATOM 3408 C CA . ALA D 1 32 ? 7.725 -13.139 -30.484 1.00 49.17 31 ALA D CA 1
ATOM 3409 C C . ALA D 1 32 ? 7.401 -14.427 -29.787 1.00 49.91 31 ALA D C 1
ATOM 3410 O O . ALA D 1 32 ? 7.524 -14.531 -28.578 1.00 50.91 31 ALA D O 1
ATOM 3412 N N . ALA D 1 33 ? 6.983 -15.441 -30.533 1.00 51.28 32 ALA D N 1
ATOM 3413 C CA . ALA D 1 33 ? 6.706 -16.734 -29.918 1.00 50.07 32 ALA D CA 1
ATOM 3414 C C . ALA D 1 33 ? 7.921 -17.314 -29.252 1.00 51.42 32 ALA D C 1
ATOM 3415 O O . ALA D 1 33 ? 7.790 -17.880 -28.166 1.00 50.69 32 ALA D O 1
ATOM 3417 N N . ALA D 1 34 ? 9.083 -17.259 -29.913 1.00 50.46 33 ALA D N 1
ATOM 3418 C CA . ALA D 1 34 ? 10.334 -17.800 -29.325 1.00 50.27 33 ALA D CA 1
ATOM 3419 C C . ALA D 1 34 ? 10.714 -17.036 -28.059 1.00 50.10 33 ALA D C 1
ATOM 3420 O O . ALA D 1 34 ? 11.301 -17.603 -27.175 1.00 49.44 33 ALA D O 1
ATOM 3422 N N . SER D 1 35 ? 10.424 -15.744 -28.014 1.00 51.37 34 SER D N 1
ATOM 3423 C CA . SER D 1 35 ? 10.702 -14.896 -26.855 1.00 53.19 34 SER D CA 1
ATOM 3424 C C . SER D 1 35 ? 9.721 -15.106 -25.683 1.00 54.13 34 SER D C 1
ATOM 3425 O O . SER D 1 35 ? 9.817 -14.470 -24.654 1.00 55.15 34 SER D O 1
ATOM 3428 N N . GLY D 1 36 ? 8.737 -15.958 -25.860 1.00 53.91 35 GLY D N 1
ATOM 3429 C CA . GLY D 1 36 ? 7.768 -16.216 -24.791 1.00 53.78 35 GLY D CA 1
ATOM 3430 C C . GLY D 1 36 ? 6.519 -15.328 -24.815 1.00 54.32 35 GLY D C 1
ATOM 3431 O O . GLY D 1 36 ? 5.796 -15.299 -23.859 1.00 52.95 35 GLY D O 1
ATOM 3432 N N . TYR D 1 37 ? 6.282 -14.575 -25.887 1.00 54.26 36 TYR D N 1
ATOM 3433 C CA . TYR D 1 37 ? 5.074 -13.772 -25.999 1.00 53.46 36 TYR D CA 1
ATOM 3434 C C . TYR D 1 37 ? 3.836 -14.613 -26.291 1.00 56.04 36 TYR D C 1
ATOM 3435 O O . TYR D 1 37 ? 3.911 -15.647 -26.947 1.00 56.26 36 TYR D O 1
ATOM 3444 N N . GLU D 1 38 ? 2.671 -14.101 -25.877 1.00 54.30 37 GLU D N 1
ATOM 3445 C CA . GLU D 1 38 ? 1.409 -14.584 -26.395 1.00 54.79 37 GLU D CA 1
ATOM 3446 C C . GLU D 1 38 ? 1.241 -13.839 -27.725 1.00 52.23 37 GLU D C 1
ATOM 3447 O O . GLU D 1 38 ? 1.389 -12.621 -27.758 1.00 52.75 37 GLU D O 1
ATOM 3453 N N . VAL D 1 39 ? 0.985 -14.529 -28.842 1.00 49.78 38 VAL D N 1
ATOM 3454 C CA . VAL D 1 39 ? 0.772 -13.848 -30.112 1.00 49.53 38 VAL D CA 1
ATOM 3455 C C . VAL D 1 39 ? -0.636 -14.082 -30.626 1.00 51.37 38 VAL D C 1
ATOM 3456 O O . VAL D 1 39 ? -1.139 -15.215 -30.626 1.00 51.63 38 VAL D O 1
ATOM 3460 N N . ASN D 1 40 ? -1.302 -13.023 -31.058 1.00 50.44 39 ASN D N 1
ATOM 3461 C CA . ASN D 1 40 ? -2.637 -13.124 -31.599 1.00 49.80 39 ASN D CA 1
ATOM 3462 C C . ASN D 1 40 ? -2.648 -12.540 -32.966 1.00 50.12 39 ASN D C 1
ATOM 3463 O O . ASN D 1 40 ? -2.280 -11.384 -33.116 1.00 52.40 39 ASN D O 1
ATOM 3468 N N . LEU D 1 41 ? -3.064 -13.306 -33.965 1.00 50.46 40 LEU D N 1
ATOM 3469 C CA . LEU D 1 41 ? -3.151 -12.816 -35.336 1.00 50.49 40 LEU D CA 1
ATOM 3470 C C . LEU D 1 41 ? -4.624 -12.799 -35.774 1.00 52.48 40 LEU D C 1
ATOM 3471 O O . LEU D 1 41 ? -5.360 -13.776 -35.591 1.00 53.49 40 LEU D O 1
ATOM 3476 N N . PHE D 1 42 ? -5.018 -11.693 -36.393 1.00 52.26 41 PHE D N 1
ATOM 3477 C CA A PHE D 1 42 ? -6.377 -11.512 -36.886 0.50 51.66 41 PHE D CA 1
ATOM 3478 C CA B PHE D 1 42 ? -6.369 -11.481 -36.867 0.50 51.79 41 PHE D CA 1
ATOM 3479 C C . PHE D 1 42 ? -6.284 -11.217 -38.362 1.00 53.24 41 PHE D C 1
ATOM 3480 O O . PHE D 1 42 ? -5.890 -10.125 -38.767 1.00 52.79 41 PHE D O 1
ATOM 3495 N N . PHE D 1 43 ? -6.641 -12.213 -39.156 1.00 52.99 42 PHE D N 1
ATOM 3496 C CA . PHE D 1 43 ? -6.606 -12.098 -40.613 1.00 52.89 42 PHE D CA 1
ATOM 3497 C C . PHE D 1 43 ? -7.927 -11.533 -41.122 1.00 53.98 42 PHE D C 1
ATOM 3498 O O . PHE D 1 43 ? -8.971 -12.066 -40.867 1.00 54.91 42 PHE D O 1
ATOM 3506 N N . THR D 1 44 ? -7.839 -10.417 -41.835 1.00 54.07 43 THR D N 1
ATOM 3507 C CA . THR D 1 44 ? -8.995 -9.702 -42.322 1.00 52.88 43 THR D CA 1
ATOM 3508 C C . THR D 1 44 ? -8.702 -9.220 -43.744 1.00 53.34 43 THR D C 1
ATOM 3509 O O . THR D 1 44 ? -7.540 -9.159 -44.159 1.00 52.42 43 THR D O 1
ATOM 3513 N N . PHE D 1 45 ? -9.749 -8.912 -44.498 1.00 52.40 44 PHE D N 1
ATOM 3514 C CA . PHE D 1 45 ? -9.593 -8.470 -45.888 1.00 54.69 44 PHE D CA 1
ATOM 3515 C C . PHE D 1 45 ? -8.596 -9.291 -46.694 1.00 53.42 44 PHE D C 1
ATOM 3516 O O . PHE D 1 45 ? -8.767 -10.498 -46.822 1.00 54.62 44 PHE D O 1
ATOM 3524 N N . TRP D 1 46 ? -7.540 -8.672 -47.201 1.00 53.04 45 TRP D N 1
ATOM 3525 C CA . TRP D 1 46 ? -6.630 -9.396 -48.098 1.00 53.83 45 TRP D CA 1
ATOM 3526 C C . TRP D 1 46 ? -5.839 -10.473 -47.332 1.00 52.99 45 TRP D C 1
ATOM 3527 O O . TRP D 1 46 ? -5.500 -11.499 -47.882 1.00 52.47 45 TRP D O 1
ATOM 3538 N N . GLY D 1 47 ? -5.603 -10.254 -46.050 1.00 53.29 46 GLY D N 1
ATOM 3539 C CA . GLY D 1 47 ? -4.922 -11.213 -45.239 1.00 53.04 46 GLY D CA 1
ATOM 3540 C C . GLY D 1 47 ? -5.740 -12.491 -45.091 1.00 54.60 46 GLY D C 1
ATOM 3541 O O . GLY D 1 47 ? -5.195 -13.594 -45.074 1.00 54.38 46 GLY D O 1
ATOM 3542 N N . LEU D 1 48 ? -7.054 -12.354 -45.006 1.00 54.93 47 LEU D N 1
ATOM 3543 C CA . LEU D 1 48 ? -7.913 -13.518 -44.850 1.00 57.20 47 LEU D CA 1
ATOM 3544 C C . LEU D 1 48 ? -7.885 -14.362 -46.126 1.00 55.74 47 LEU D C 1
ATOM 3545 O O . LEU D 1 48 ? -7.847 -15.586 -46.082 1.00 55.56 47 LEU D O 1
ATOM 3550 N N . GLN D 1 49 ? -7.894 -13.690 -47.266 1.00 56.57 48 GLN D N 1
ATOM 3551 C CA . GLN D 1 49 ? -7.800 -14.341 -48.565 1.00 57.07 48 GLN D CA 1
ATOM 3552 C C . GLN D 1 49 ? -6.516 -15.186 -48.589 1.00 56.66 48 GLN D C 1
ATOM 3553 O O . GLN D 1 49 ? -6.471 -16.277 -49.117 1.00 55.84 48 GLN D O 1
ATOM 3559 N N . ALA D 1 50 ? -5.455 -14.656 -47.999 1.00 55.73 49 ALA D N 1
ATOM 3560 C CA . ALA D 1 50 ? -4.164 -15.326 -47.992 1.00 55.86 49 ALA D CA 1
ATOM 3561 C C . ALA D 1 50 ? -4.127 -16.610 -47.152 1.00 56.52 49 ALA D C 1
ATOM 3562 O O . ALA D 1 50 ? -3.227 -17.435 -47.328 1.00 57.24 49 ALA D O 1
ATOM 3564 N N . ILE D 1 51 ? -5.075 -16.791 -46.236 1.00 55.28 50 ILE D N 1
ATOM 3565 C CA . ILE D 1 51 ? -5.105 -18.010 -45.433 1.00 55.01 50 ILE D CA 1
ATOM 3566 C C . ILE D 1 51 ? -6.201 -18.975 -45.863 1.00 55.65 50 ILE D C 1
ATOM 3567 O O . ILE D 1 51 ? -6.538 -19.895 -45.123 1.00 56.03 50 ILE D O 1
ATOM 3572 N N . THR D 1 52 ? -6.777 -18.756 -47.038 1.00 54.41 51 THR D N 1
ATOM 3573 C CA . THR D 1 52 ? -7.707 -19.712 -47.572 1.00 54.74 51 THR D CA 1
ATOM 3574 C C . THR D 1 52 ? -6.863 -20.852 -48.156 1.00 55.31 51 THR D C 1
ATOM 3575 O O . THR D 1 52 ? -5.749 -20.623 -48.671 1.00 53.98 51 THR D O 1
ATOM 3579 N N . LYS D 1 53 ? -7.388 -22.074 -48.072 1.00 55.74 52 LYS D N 1
ATOM 3580 C CA . LYS D 1 53 ? -6.722 -23.244 -48.631 1.00 57.53 52 LYS D CA 1
ATOM 3581 C C . LYS D 1 53 ? -6.396 -23.041 -50.110 1.00 57.57 52 LYS D C 1
ATOM 3582 O O . LYS D 1 53 ? -5.325 -23.459 -50.578 1.00 57.64 52 LYS D O 1
ATOM 3588 N N . ARG D 1 54 ? -7.322 -22.411 -50.832 1.00 57.99 53 ARG D N 1
ATOM 3589 C CA . ARG D 1 54 ? -7.125 -22.118 -52.249 1.00 59.38 53 ARG D CA 1
ATOM 3590 C C . ARG D 1 54 ? -5.900 -21.256 -52.491 1.00 58.53 53 ARG D C 1
ATOM 3591 O O . ARG D 1 54 ? -5.074 -21.559 -53.348 1.00 55.28 53 ARG D O 1
ATOM 3595 N N . SER D 1 55 ? -5.766 -20.185 -51.729 1.00 58.92 54 SER D N 1
ATOM 3596 C CA . SER D 1 55 ? -4.630 -19.286 -51.903 1.00 60.06 54 SER D CA 1
ATOM 3597 C C . SER D 1 55 ? -3.316 -19.949 -51.476 1.00 61.43 54 SER D C 1
ATOM 3598 O O . SER D 1 55 ? -2.296 -19.823 -52.165 1.00 63.00 54 SER D O 1
ATOM 3601 N N . LEU D 1 56 ? -3.346 -20.681 -50.366 1.00 63.35 55 LEU D N 1
ATOM 3602 C CA . LEU D 1 56 ? -2.150 -21.367 -49.868 1.00 63.69 55 LEU D CA 1
ATOM 3603 C C . LEU D 1 56 ? -1.646 -22.445 -50.834 1.00 65.22 55 LEU D C 1
ATOM 3604 O O . LEU D 1 56 ? -0.446 -22.631 -50.978 1.00 65.90 55 LEU D O 1
ATOM 3609 N N . ASN D 1 57 ? -2.560 -23.145 -51.494 1.00 67.24 56 ASN D N 1
ATOM 3610 C CA . ASN D 1 57 ? -2.189 -24.189 -52.448 1.00 68.04 56 ASN D CA 1
ATOM 3611 C C . ASN D 1 57 ? -1.910 -23.678 -53.851 1.00 69.46 56 ASN D C 1
ATOM 3612 O O . ASN D 1 57 ? -1.483 -24.446 -54.710 1.00 69.87 56 ASN D O 1
ATOM 3617 N N . SER D 1 58 ? -2.182 -22.408 -54.108 1.00 71.12 57 SER D N 1
ATOM 3618 C CA . SER D 1 58 ? -2.004 -21.845 -55.437 1.00 71.86 57 SER D CA 1
ATOM 3619 C C . SER D 1 58 ? -0.588 -22.018 -55.942 1.00 73.27 57 SER D C 1
ATOM 3620 O O . SER D 1 58 ? 0.375 -21.872 -55.189 1.00 72.57 57 SER D O 1
ATOM 3623 N N . GLN D 1 59 ? -0.490 -22.334 -57.233 1.00 75.57 58 GLN D N 1
ATOM 3624 C CA . GLN D 1 59 ? 0.784 -22.508 -57.924 1.00 77.33 58 GLN D CA 1
ATOM 3625 C C . GLN D 1 59 ? 1.279 -21.148 -58.448 1.00 78.62 58 GLN D C 1
ATOM 3626 O O . GLN D 1 59 ? 2.436 -21.026 -58.865 1.00 79.51 58 GLN D O 1
ATOM 3628 N N . GLN D 1 60 ? 0.405 -20.132 -58.413 1.00 79.65 59 GLN D N 1
ATOM 3629 C CA . GLN D 1 60 ? 0.743 -18.790 -58.904 1.00 80.58 59 GLN D CA 1
ATOM 3630 C C . GLN D 1 60 ? 1.795 -18.111 -58.024 1.00 81.66 59 GLN D C 1
ATOM 3631 O O . GLN D 1 60 ? 1.710 -18.184 -56.789 1.00 81.39 59 GLN D O 1
ATOM 3637 N N . PRO D 1 61 ? 2.783 -17.431 -58.661 1.00 83.13 60 PRO D N 1
ATOM 3638 C CA . PRO D 1 61 ? 3.872 -16.787 -57.911 1.00 83.10 60 PRO D CA 1
ATOM 3639 C C . PRO D 1 61 ? 3.365 -15.714 -56.956 1.00 83.03 60 PRO D C 1
ATOM 3640 O O . PRO D 1 61 ? 2.528 -14.895 -57.352 1.00 82.87 60 PRO D O 1
ATOM 3644 N N . PRO D 1 62 ? 3.873 -15.710 -55.710 1.00 83.82 61 PRO D N 1
ATOM 3645 C CA . PRO D 1 62 ? 3.402 -14.720 -54.695 1.00 83.49 61 PRO D CA 1
ATOM 3646 C C . PRO D 1 62 ? 3.422 -13.280 -55.232 1.00 81.19 61 PRO D C 1
ATOM 3647 O O . PRO D 1 62 ? 4.280 -12.942 -56.074 1.00 81.67 61 PRO D O 1
ATOM 3651 N N . GLN D 1 63 ? 2.484 -12.453 -54.776 1.00 77.03 62 GLN D N 1
ATOM 3652 C CA . GLN D 1 63 ? 2.390 -11.094 -55.310 1.00 74.76 62 GLN D CA 1
ATOM 3653 C C . GLN D 1 63 ? 3.132 -10.116 -54.413 1.00 69.77 62 GLN D C 1
ATOM 3654 O O . GLN D 1 63 ? 2.871 -10.083 -53.235 1.00 67.50 62 GLN D O 1
ATOM 3660 N N . ILE D 1 64 ? 4.092 -9.379 -54.971 1.00 66.24 63 ILE D N 1
ATOM 3661 C CA . ILE D 1 64 ? 4.799 -8.307 -54.252 1.00 65.84 63 ILE D CA 1
ATOM 3662 C C . ILE D 1 64 ? 3.999 -7.022 -54.484 1.00 63.23 63 ILE D C 1
ATOM 3663 O O . ILE D 1 64 ? 3.315 -6.870 -55.520 1.00 58.35 63 ILE D O 1
ATOM 3668 N N . ASP D 1 65 ? 4.085 -6.111 -53.512 1.00 60.36 64 ASP D N 1
ATOM 3669 C CA . ASP D 1 65 ? 3.437 -4.815 -53.606 1.00 59.05 64 ASP D CA 1
ATOM 3670 C C . ASP D 1 65 ? 3.925 -4.151 -54.892 1.00 58.81 64 ASP D C 1
ATOM 3671 O O . ASP D 1 65 ? 5.119 -4.097 -55.160 1.00 59.22 64 ASP D O 1
ATOM 3676 N N . LYS D 1 66 ? 2.994 -3.694 -55.721 1.00 58.93 65 LYS D N 1
ATOM 3677 C CA . LYS D 1 66 ? 3.330 -3.029 -56.968 1.00 59.47 65 LYS D CA 1
ATOM 3678 C C . LYS D 1 66 ? 4.281 -1.837 -56.809 1.00 57.89 65 LYS D C 1
ATOM 3679 O O . LYS D 1 66 ? 4.977 -1.472 -57.743 1.00 55.84 65 LYS D O 1
ATOM 3685 N N . ASN D 1 67 ? 4.297 -1.212 -55.640 1.00 58.12 66 ASN D N 1
ATOM 3686 C CA . ASN D 1 67 ? 5.197 -0.082 -55.400 1.00 58.65 66 ASN D CA 1
ATOM 3687 C C . ASN D 1 67 ? 6.663 -0.463 -55.394 1.00 60.39 66 ASN D C 1
ATOM 3688 O O . ASN D 1 67 ? 7.512 0.399 -55.600 1.00 59.47 66 ASN D O 1
ATOM 3693 N N . TYR D 1 68 ? 6.947 -1.750 -55.177 1.00 63.11 67 TYR D N 1
ATOM 3694 C CA . TYR D 1 68 ? 8.309 -2.261 -55.081 1.00 64.94 67 TYR D CA 1
ATOM 3695 C C . TYR D 1 68 ? 8.563 -3.476 -55.989 1.00 65.79 67 TYR D C 1
ATOM 3696 O O . TYR D 1 68 ? 9.372 -4.332 -55.670 1.00 64.80 67 TYR D O 1
ATOM 3705 N N . GLU D 1 69 ? 7.868 -3.537 -57.115 1.00 68.94 68 GLU D N 1
ATOM 3706 C CA . GLU D 1 69 ? 8.040 -4.613 -58.103 1.00 72.23 68 GLU D CA 1
ATOM 3707 C C . GLU D 1 69 ? 9.492 -4.849 -58.531 1.00 73.82 68 GLU D C 1
ATOM 3708 O O . GLU D 1 69 ? 9.954 -5.995 -58.528 1.00 74.09 68 GLU D O 1
ATOM 3714 N N . GLN D 1 70 ? 10.190 -3.770 -58.904 1.00 75.06 69 GLN D N 1
ATOM 3715 C CA . GLN D 1 70 ? 11.586 -3.845 -59.367 1.00 75.63 69 GLN D CA 1
ATOM 3716 C C . GLN D 1 70 ? 12.508 -4.571 -58.363 1.00 77.24 69 GLN D C 1
ATOM 3717 O O . GLN D 1 70 ? 13.453 -5.247 -58.770 1.00 76.55 69 GLN D O 1
ATOM 3727 N N . GLY D 1 72 ? 11.427 -6.953 -56.190 1.00 78.72 71 GLY D N 1
ATOM 3728 C CA . GLY D 1 72 ? 10.851 -8.256 -55.867 1.00 78.78 71 GLY D CA 1
ATOM 3729 C C . GLY D 1 72 ? 11.755 -9.457 -56.041 1.00 78.13 71 GLY D C 1
ATOM 3730 O O . GLY D 1 72 ? 11.986 -10.191 -55.082 1.00 77.90 71 GLY D O 1
ATOM 3731 N N . PRO D 1 73 ? 12.267 -9.672 -57.270 1.00 77.67 72 PRO D N 1
ATOM 3732 C CA . PRO D 1 73 ? 13.148 -10.811 -57.552 1.00 75.91 72 PRO D CA 1
ATOM 3733 C C . PRO D 1 73 ? 14.353 -10.916 -56.611 1.00 74.26 72 PRO D C 1
ATOM 3734 O O . PRO D 1 73 ? 14.647 -12.004 -56.133 1.00 74.21 72 PRO D O 1
ATOM 3738 N N . ILE D 1 74 ? 15.026 -9.801 -56.335 1.00 72.19 73 ILE D N 1
ATOM 3739 C CA . ILE D 1 74 ? 16.175 -9.814 -55.424 1.00 71.85 73 ILE D CA 1
ATOM 3740 C C . ILE D 1 74 ? 15.801 -10.501 -54.118 1.00 71.44 73 ILE D C 1
ATOM 3741 O O . ILE D 1 74 ? 16.517 -11.371 -53.631 1.00 68.07 73 ILE D O 1
ATOM 3762 N N . GLN D 1 77 ? 14.685 -14.356 -54.634 1.00 74.71 76 GLN D N 1
ATOM 3763 C CA . GLN D 1 77 ? 15.868 -15.156 -54.943 1.00 74.57 76 GLN D CA 1
ATOM 3764 C C . GLN D 1 77 ? 16.700 -15.373 -53.684 1.00 74.35 76 GLN D C 1
ATOM 3765 O O . GLN D 1 77 ? 17.111 -16.498 -53.412 1.00 73.54 76 GLN D O 1
ATOM 3771 N N . LYS D 1 78 ? 16.912 -14.314 -52.899 1.00 73.48 77 LYS D N 1
ATOM 3772 C CA . LYS D 1 78 ? 17.789 -14.417 -51.736 1.00 72.45 77 LYS D CA 1
ATOM 3773 C C . LYS D 1 78 ? 17.185 -15.276 -50.647 1.00 72.57 77 LYS D C 1
ATOM 3774 O O . LYS D 1 78 ? 17.920 -15.893 -49.881 1.00 70.48 77 LYS D O 1
ATOM 3786 N N . GLN D 1 80 ? 14.911 -17.922 -51.194 1.00 75.06 79 GLN D N 1
ATOM 3787 C CA . GLN D 1 80 ? 14.981 -19.335 -51.595 1.00 77.61 79 GLN D CA 1
ATOM 3788 C C . GLN D 1 80 ? 16.421 -19.832 -51.494 1.00 76.05 79 GLN D C 1
ATOM 3789 O O . GLN D 1 80 ? 16.646 -20.977 -51.169 1.00 76.25 79 GLN D O 1
ATOM 3795 N N . GLU D 1 81 ? 17.376 -18.934 -51.703 1.00 75.48 80 GLU D N 1
ATOM 3796 C CA . GLU D 1 81 ? 18.798 -19.232 -51.562 1.00 75.30 80 GLU D CA 1
ATOM 3797 C C . GLU D 1 81 ? 19.170 -19.565 -50.119 1.00 74.40 80 GLU D C 1
ATOM 3798 O O . GLU D 1 81 ? 19.982 -20.437 -49.861 1.00 73.00 80 GLU D O 1
ATOM 3812 N N . LYS D 1 83 ? 16.963 -20.664 -48.117 1.00 71.52 82 LYS D N 1
ATOM 3813 C CA . LYS D 1 83 ? 15.949 -21.656 -47.756 1.00 71.16 82 LYS D CA 1
ATOM 3814 C C . LYS D 1 83 ? 15.106 -21.114 -46.604 1.00 70.06 82 LYS D C 1
ATOM 3815 O O . LYS D 1 83 ? 14.785 -21.824 -45.647 1.00 69.30 82 LYS D O 1
ATOM 3821 N N . TYR D 1 84 ? 14.764 -19.838 -46.710 1.00 68.97 83 TYR D N 1
ATOM 3822 C CA . TYR D 1 84 ? 13.997 -19.170 -45.651 1.00 69.11 83 TYR D CA 1
ATOM 3823 C C . TYR D 1 84 ? 12.560 -19.683 -45.679 1.00 67.15 83 TYR D C 1
ATOM 3824 O O . TYR D 1 84 ? 11.926 -19.682 -46.725 1.00 66.87 83 TYR D O 1
ATOM 3833 N N . PRO D 1 85 ? 12.038 -20.124 -44.529 1.00 66.39 84 PRO D N 1
ATOM 3834 C CA . PRO D 1 85 ? 10.669 -20.674 -44.533 1.00 66.01 84 PRO D CA 1
ATOM 3835 C C . PRO D 1 85 ? 9.614 -19.679 -45.025 1.00 64.12 84 PRO D C 1
ATOM 3836 O O . PRO D 1 85 ? 9.827 -18.486 -44.912 1.00 63.81 84 PRO D O 1
ATOM 3853 N N . TRP D 1 87 ? 6.074 -17.614 -45.034 1.00 59.94 86 TRP D N 1
ATOM 3854 C CA . TRP D 1 87 ? 5.402 -16.918 -43.927 1.00 59.27 86 TRP D CA 1
ATOM 3855 C C . TRP D 1 87 ? 4.499 -17.817 -43.106 1.00 57.53 86 TRP D C 1
ATOM 3856 O O . TRP D 1 87 ? 4.585 -17.809 -41.899 1.00 57.62 86 TRP D O 1
ATOM 3867 N N . HIS D 1 88 ? 3.706 -18.656 -43.769 1.00 56.38 87 HIS D N 1
ATOM 3868 C CA . HIS D 1 88 ? 2.764 -19.533 -43.076 1.00 57.16 87 HIS D CA 1
ATOM 3869 C C . HIS D 1 88 ? 3.414 -20.676 -42.314 1.00 56.53 87 HIS D C 1
ATOM 3870 O O . HIS D 1 88 ? 2.869 -21.135 -41.324 1.00 56.34 87 HIS D O 1
ATOM 3877 N N . GLN D 1 89 ? 4.567 -21.140 -42.780 1.00 55.69 88 GLN D N 1
ATOM 3878 C CA . GLN D 1 89 ? 5.334 -22.141 -42.057 1.00 55.28 88 GLN D CA 1
ATOM 3879 C C . GLN D 1 89 ? 5.892 -21.519 -40.782 1.00 53.97 88 GLN D C 1
ATOM 3880 O O . GLN D 1 89 ? 5.974 -22.165 -39.745 1.00 53.21 88 GLN D O 1
ATOM 3886 N N . LEU D 1 90 ? 6.299 -20.265 -40.868 1.00 53.14 89 LEU D N 1
ATOM 3887 C CA . LEU D 1 90 ? 6.788 -19.562 -39.699 1.00 53.60 89 LEU D CA 1
ATOM 3888 C C . LEU D 1 90 ? 5.669 -19.421 -38.657 1.00 54.16 89 LEU D C 1
ATOM 3889 O O . LEU D 1 90 ? 5.924 -19.518 -37.453 1.00 53.71 89 LEU D O 1
ATOM 3894 N N . VAL D 1 91 ? 4.441 -19.175 -39.115 1.00 53.79 90 VAL D N 1
ATOM 3895 C CA . VAL D 1 91 ? 3.296 -19.062 -38.193 1.00 52.17 90 VAL D CA 1
ATOM 3896 C C . VAL D 1 91 ? 2.962 -20.392 -37.551 1.00 53.23 90 VAL D C 1
ATOM 3897 O O . VAL D 1 91 ? 2.807 -20.471 -36.352 1.00 53.64 90 VAL D O 1
ATOM 3901 N N . GLN D 1 92 ? 2.916 -21.449 -38.353 1.00 54.71 91 GLN D N 1
ATOM 3902 C CA . GLN D 1 92 ? 2.619 -22.790 -37.865 1.00 55.03 91 GLN D CA 1
ATOM 3903 C C . GLN D 1 92 ? 3.708 -23.300 -36.907 1.00 55.07 91 GLN D C 1
ATOM 3904 O O . GLN D 1 92 ? 3.390 -23.861 -35.864 1.00 55.81 91 GLN D O 1
ATOM 3910 N N . GLN D 1 93 ? 4.984 -23.102 -37.243 1.00 55.36 92 GLN D N 1
ATOM 3911 C CA . GLN D 1 93 ? 6.070 -23.500 -36.333 1.00 56.24 92 GLN D CA 1
ATOM 3912 C C . GLN D 1 93 ? 5.986 -22.684 -35.037 1.00 56.10 92 GLN D C 1
ATOM 3913 O O . GLN D 1 93 ? 6.226 -23.213 -33.964 1.00 56.73 92 GLN D O 1
ATOM 3915 N N . ALA D 1 94 ? 5.598 -21.411 -35.130 1.00 54.93 93 ALA D N 1
ATOM 3916 C CA . ALA D 1 94 ? 5.454 -20.579 -33.924 1.00 54.27 93 ALA D CA 1
ATOM 3917 C C . ALA D 1 94 ? 4.394 -21.171 -33.010 1.00 54.12 93 ALA D C 1
ATOM 3918 O O . ALA D 1 94 ? 4.582 -21.136 -31.817 1.00 53.79 93 ALA D O 1
ATOM 3920 N N . LYS D 1 95 ? 3.287 -21.674 -33.570 1.00 55.45 94 LYS D N 1
ATOM 3921 C CA . LYS D 1 95 ? 2.218 -22.300 -32.775 1.00 57.10 94 LYS D CA 1
ATOM 3922 C C . LYS D 1 95 ? 2.723 -23.483 -31.986 1.00 58.85 94 LYS D C 1
ATOM 3923 O O . LYS D 1 95 ? 2.301 -23.724 -30.859 1.00 60.10 94 LYS D O 1
ATOM 3929 N N . GLU D 1 96 ? 3.609 -24.248 -32.603 1.00 63.41 95 GLU D N 1
ATOM 3930 C CA . GLU D 1 96 ? 4.183 -25.440 -31.977 1.00 66.73 95 GLU D CA 1
ATOM 3931 C C . GLU D 1 96 ? 5.125 -25.022 -30.852 1.00 67.12 95 GLU D C 1
ATOM 3932 O O . GLU D 1 96 ? 5.174 -25.641 -29.811 1.00 70.28 95 GLU D O 1
ATOM 3938 N N . ILE D 1 97 ? 5.838 -23.930 -31.047 1.00 67.77 96 ILE D N 1
ATOM 3939 C CA . ILE D 1 97 ? 6.830 -23.479 -30.079 1.00 69.00 96 ILE D CA 1
ATOM 3940 C C . ILE D 1 97 ? 6.251 -22.650 -28.931 1.00 68.79 96 ILE D C 1
ATOM 3941 O O . ILE D 1 97 ? 6.670 -22.819 -27.800 1.00 70.86 96 ILE D O 1
ATOM 3946 N N . GLY D 1 98 ? 5.286 -21.773 -29.211 1.00 66.58 97 GLY D N 1
ATOM 3947 C CA . GLY D 1 98 ? 4.727 -20.879 -28.204 1.00 63.42 97 GLY D CA 1
ATOM 3948 C C . GLY D 1 98 ? 3.224 -20.746 -28.250 1.00 62.09 97 GLY D C 1
ATOM 3949 O O . GLY D 1 98 ? 2.536 -21.574 -28.800 1.00 63.02 97 GLY D O 1
ATOM 3950 N N . GLU D 1 99 ? 2.722 -19.672 -27.663 1.00 59.72 98 GLU D N 1
ATOM 3951 C CA . GLU D 1 99 ? 1.294 -19.434 -27.554 1.00 60.09 98 GLU D CA 1
ATOM 3952 C C . GLU D 1 99 ? 0.832 -18.500 -28.669 1.00 58.04 98 GLU D C 1
ATOM 3953 O O . GLU D 1 99 ? 0.837 -17.269 -28.516 1.00 57.28 98 GLU D O 1
ATOM 3959 N N . VAL D 1 100 ? 0.446 -19.086 -29.793 1.00 53.07 99 VAL D N 1
ATOM 3960 C CA . VAL D 1 100 ? 0.036 -18.324 -30.938 1.00 53.08 99 VAL D CA 1
ATOM 3961 C C . VAL D 1 100 ? -1.388 -18.713 -31.306 1.00 52.47 99 VAL D C 1
ATOM 3962 O O . VAL D 1 100 ? -1.655 -19.855 -31.495 1.00 53.00 99 VAL D O 1
ATOM 3966 N N . LYS D 1 101 ? -2.276 -17.746 -31.421 1.00 52.27 100 LYS D N 1
ATOM 3967 C CA . LYS D 1 101 ? -3.649 -17.982 -31.832 1.00 52.51 100 LYS D CA 1
ATOM 3968 C C . LYS D 1 101 ? -3.917 -17.239 -33.140 1.00 53.13 100 LYS D C 1
ATOM 3969 O O . LYS D 1 101 ? -3.526 -16.084 -33.299 1.00 52.82 100 LYS D O 1
ATOM 3975 N N . VAL D 1 102 ? -4.553 -17.931 -34.081 1.00 52.88 101 VAL D N 1
ATOM 3976 C CA . VAL D 1 102 ? -4.881 -17.410 -35.407 1.00 51.90 101 VAL D CA 1
ATOM 3977 C C . VAL D 1 102 ? -6.387 -17.306 -35.561 1.00 52.11 101 VAL D C 1
ATOM 3978 O O . VAL D 1 102 ? -7.113 -18.305 -35.454 1.00 51.00 101 VAL D O 1
ATOM 3982 N N . PHE D 1 103 ? -6.845 -16.081 -35.784 1.00 50.04 102 PHE D N 1
ATOM 3983 C CA . PHE D 1 103 ? -8.233 -15.762 -35.910 1.00 51.70 102 PHE D CA 1
ATOM 3984 C C . PHE D 1 103 ? -8.534 -15.237 -37.315 1.00 53.28 102 PHE D C 1
ATOM 3985 O O . PHE D 1 103 ? -7.724 -14.557 -37.914 1.00 52.84 102 PHE D O 1
ATOM 3993 N N . ALA D 1 104 ? -9.723 -15.558 -37.805 1.00 54.28 103 ALA D N 1
ATOM 3994 C CA . ALA D 1 104 ? -10.207 -15.103 -39.096 1.00 55.34 103 ALA D CA 1
ATOM 3995 C C . ALA D 1 104 ? -11.366 -14.151 -38.824 1.00 57.06 103 ALA D C 1
ATOM 3996 O O . ALA D 1 104 ? -12.178 -14.400 -37.964 1.00 55.31 103 ALA D O 1
ATOM 3998 N N . CYS D 1 105 ? -11.398 -13.047 -39.561 1.00 60.47 104 CYS D N 1
ATOM 3999 C CA . CYS D 1 105 ? -12.417 -12.021 -39.446 1.00 60.33 104 CYS D CA 1
ATOM 4000 C C . CYS D 1 105 ? -13.751 -12.439 -40.057 1.00 59.89 104 CYS D C 1
ATOM 4001 O O . CYS D 1 105 ? -13.810 -12.651 -41.242 1.00 59.67 104 CYS D O 1
ATOM 4004 N N . SER D 1 106 ? -14.809 -12.487 -39.258 1.00 58.28 105 SER D N 1
ATOM 4005 C CA . SER D 1 106 ? -16.114 -12.903 -39.737 1.00 60.32 105 SER D CA 1
ATOM 4006 C C . SER D 1 106 ? -16.728 -11.931 -40.755 1.00 59.83 105 SER D C 1
ATOM 4007 O O . SER D 1 106 ? -17.369 -12.371 -41.681 1.00 61.05 105 SER D O 1
ATOM 4010 N N . THR D 1 107 ? -16.482 -10.631 -40.621 1.00 59.76 106 THR D N 1
ATOM 4011 C CA . THR D 1 107 ? -17.077 -9.657 -41.539 1.00 60.59 106 THR D CA 1
ATOM 4012 C C . THR D 1 107 ? -16.532 -9.798 -42.955 1.00 59.74 106 THR D C 1
ATOM 4013 O O . THR D 1 107 ? -17.296 -9.825 -43.914 1.00 58.29 106 THR D O 1
ATOM 4017 N N . THR D 1 108 ? -15.224 -9.904 -43.065 1.00 58.06 107 THR D N 1
ATOM 4018 C CA . THR D 1 108 ? -14.572 -10.090 -44.337 1.00 59.97 107 THR D CA 1
ATOM 4019 C C . THR D 1 108 ? -15.004 -11.384 -44.979 1.00 59.76 107 THR D C 1
ATOM 4020 O O . THR D 1 108 ? -15.088 -11.472 -46.201 1.00 60.08 107 THR D O 1
ATOM 4032 N N . GLU D 1 110 ? -17.888 -12.726 -44.909 1.00 64.33 109 GLU D N 1
ATOM 4033 C CA . GLU D 1 110 ? -19.149 -12.449 -45.578 1.00 66.99 109 GLU D CA 1
ATOM 4034 C C . GLU D 1 110 ? -18.910 -11.652 -46.853 1.00 65.61 109 GLU D C 1
ATOM 4035 O O . GLU D 1 110 ? -19.471 -11.966 -47.873 1.00 64.00 109 GLU D O 1
ATOM 4041 N N . PHE D 1 111 ? -18.069 -10.628 -46.798 1.00 65.27 110 PHE D N 1
ATOM 4042 C CA . PHE D 1 111 ? -17.791 -9.818 -47.984 1.00 67.23 110 PHE D CA 1
ATOM 4043 C C . PHE D 1 111 ? -17.194 -10.608 -49.136 1.00 67.24 110 PHE D C 1
ATOM 4044 O O . PHE D 1 111 ? -17.413 -10.257 -50.274 1.00 67.44 110 PHE D O 1
ATOM 4052 N N . PHE D 1 112 ? -16.390 -11.625 -48.846 1.00 66.07 111 PHE D N 1
ATOM 4053 C CA . PHE D 1 112 ? -15.739 -12.396 -49.902 1.00 65.64 111 PHE D CA 1
ATOM 4054 C C . PHE D 1 112 ? -16.329 -13.783 -50.133 1.00 64.54 111 PHE D C 1
ATOM 4055 O O . PHE D 1 112 ? -15.800 -14.551 -50.934 1.00 64.93 111 PHE D O 1
ATOM 4063 N N . GLY D 1 113 ? -17.440 -14.071 -49.452 1.00 62.73 112 GLY D N 1
ATOM 4064 C CA . GLY D 1 113 ? -18.114 -15.349 -49.531 1.00 61.51 112 GLY D CA 1
ATOM 4065 C C . GLY D 1 113 ? -17.255 -16.533 -49.137 1.00 61.11 112 GLY D C 1
ATOM 4066 O O . GLY D 1 113 ? -17.372 -17.591 -49.724 1.00 62.10 112 GLY D O 1
ATOM 4067 N N . ILE D 1 114 ? -16.399 -16.354 -48.134 1.00 60.60 113 ILE D N 1
ATOM 4068 C CA . ILE D 1 114 ? -15.531 -17.412 -47.630 1.00 59.54 113 ILE D CA 1
ATOM 4069 C C . ILE D 1 114 ? -16.234 -18.100 -46.466 1.00 60.31 113 ILE D C 1
ATOM 4070 O O . ILE D 1 114 ? -16.822 -17.436 -45.605 1.00 59.86 113 ILE D O 1
ATOM 4075 N N . LYS D 1 115 ? -16.175 -19.426 -46.440 1.00 60.34 114 LYS D N 1
ATOM 4076 C CA . LYS D 1 115 ? -16.777 -20.203 -45.359 1.00 61.46 114 LYS D CA 1
ATOM 4077 C C . LYS D 1 115 ? -15.652 -20.839 -44.526 1.00 60.88 114 LYS D C 1
ATOM 4078 O O . LYS D 1 115 ? -14.511 -20.924 -44.995 1.00 60.07 114 LYS D O 1
ATOM 4083 N N . ARG D 1 116 ? -15.967 -21.275 -43.306 1.00 61.08 115 ARG D N 1
ATOM 4084 C CA A ARG D 1 116 ? -14.941 -21.852 -42.410 0.50 61.56 115 ARG D CA 1
ATOM 4085 C CA B ARG D 1 116 ? -14.975 -21.867 -42.405 0.50 62.47 115 ARG D CA 1
ATOM 4086 C C . ARG D 1 116 ? -14.146 -22.982 -43.058 1.00 61.25 115 ARG D C 1
ATOM 4087 O O . ARG D 1 116 ? -12.928 -23.061 -42.887 1.00 61.15 115 ARG D O 1
ATOM 4102 N N . GLU D 1 117 ? -14.830 -23.831 -43.813 1.00 60.11 116 GLU D N 1
ATOM 4103 C CA . GLU D 1 117 ? -14.209 -24.961 -44.473 1.00 59.77 116 GLU D CA 1
ATOM 4104 C C . GLU D 1 117 ? -13.148 -24.568 -45.488 1.00 57.80 116 GLU D C 1
ATOM 4105 O O . GLU D 1 117 ? -12.279 -25.380 -45.808 1.00 57.53 116 GLU D O 1
ATOM 4108 N N . ASP D 1 118 ? -13.236 -23.345 -46.006 1.00 56.32 117 ASP D N 1
ATOM 4109 C CA . ASP D 1 118 ? -12.277 -22.842 -46.995 1.00 56.10 117 ASP D CA 1
ATOM 4110 C C . ASP D 1 118 ? -10.985 -22.366 -46.340 1.00 55.87 117 ASP D C 1
ATOM 4111 O O . ASP D 1 118 ? -9.997 -22.084 -47.005 1.00 54.67 117 ASP D O 1
ATOM 4116 N N . LEU D 1 119 ? -10.982 -22.260 -45.027 1.00 57.53 118 LEU D N 1
ATOM 4117 C CA . LEU D 1 119 ? -9.812 -21.708 -44.345 1.00 57.21 118 LEU D CA 1
ATOM 4118 C C . LEU D 1 119 ? -8.778 -22.750 -43.959 1.00 56.51 118 LEU D C 1
ATOM 4119 O O . LEU D 1 119 ? -9.108 -23.893 -43.742 1.00 57.00 118 LEU D O 1
ATOM 4124 N N . ALA D 1 120 ? -7.518 -22.332 -43.861 1.00 57.61 119 ALA D N 1
ATOM 4125 C CA . ALA D 1 120 ? -6.439 -23.216 -43.434 1.00 56.77 119 ALA D CA 1
ATOM 4126 C C . ALA D 1 120 ? -6.784 -23.857 -42.093 1.00 58.02 119 ALA D C 1
ATOM 4127 O O . ALA D 1 120 ? -7.456 -23.244 -41.242 1.00 57.28 119 ALA D O 1
ATOM 4129 N N . GLU D 1 121 ? -6.291 -25.079 -41.892 1.00 57.53 120 GLU D N 1
ATOM 4130 C CA . GLU D 1 121 ? -6.537 -25.858 -40.675 1.00 58.41 120 GLU D CA 1
ATOM 4131 C C . GLU D 1 121 ? -6.006 -25.158 -39.430 1.00 57.86 120 GLU D C 1
ATOM 4132 O O . GLU D 1 121 ? -6.548 -25.339 -38.361 1.00 57.99 120 GLU D O 1
ATOM 4134 N N . PHE D 1 122 ? -4.989 -24.320 -39.590 1.00 56.91 121 PHE D N 1
ATOM 4135 C CA . PHE D 1 122 ? -4.358 -23.657 -38.470 1.00 58.57 121 PHE D CA 1
ATOM 4136 C C . PHE D 1 122 ? -5.107 -22.462 -37.928 1.00 55.35 121 PHE D C 1
ATOM 4137 O O . PHE D 1 122 ? -4.643 -21.851 -36.985 1.00 54.41 121 PHE D O 1
ATOM 4145 N N . VAL D 1 123 ? -6.263 -22.138 -38.511 1.00 54.05 122 VAL D N 1
ATOM 4146 C CA . VAL D 1 123 ? -7.113 -21.076 -38.006 1.00 53.28 122 VAL D CA 1
ATOM 4147 C C . VAL D 1 123 ? -7.803 -21.636 -36.772 1.00 53.70 122 VAL D C 1
ATOM 4148 O O . VAL D 1 123 ? -8.361 -22.728 -36.833 1.00 52.56 122 VAL D O 1
ATOM 4152 N N . ASP D 1 124 ? -7.704 -20.933 -35.659 1.00 52.58 123 ASP D N 1
ATOM 4153 C CA . ASP D 1 124 ? -8.267 -21.360 -34.389 1.00 54.20 123 ASP D CA 1
ATOM 4154 C C . ASP D 1 124 ? -9.718 -20.964 -34.217 1.00 54.33 123 ASP D C 1
ATOM 4155 O O . ASP D 1 124 ? -10.487 -21.701 -33.602 1.00 52.49 123 ASP D O 1
ATOM 4160 N N . ASP D 1 125 ? -10.113 -19.808 -34.747 1.00 54.68 124 ASP D N 1
ATOM 4161 C CA . ASP D 1 125 ? -11.479 -19.372 -34.575 1.00 55.19 124 ASP D CA 1
ATOM 4162 C C . ASP D 1 125 ? -11.812 -18.244 -35.535 1.00 54.03 124 ASP D C 1
ATOM 4163 O O . ASP D 1 125 ? -10.908 -17.591 -36.075 1.00 54.26 124 ASP D O 1
ATOM 4168 N N . VAL D 1 126 ? -13.108 -18.028 -35.731 1.00 53.92 125 VAL D N 1
ATOM 4169 C CA . VAL D 1 126 ? -13.658 -16.980 -36.587 1.00 55.25 125 VAL D CA 1
ATOM 4170 C C . VAL D 1 126 ? -14.307 -16.029 -35.603 1.00 55.21 125 VAL D C 1
ATOM 4171 O O . VAL D 1 126 ? -15.125 -16.457 -34.810 1.00 55.70 125 VAL D O 1
ATOM 4175 N N . VAL D 1 127 ? -13.916 -14.761 -35.629 1.00 53.90 126 VAL D N 1
ATOM 4176 C CA . VAL D 1 127 ? -14.389 -13.804 -34.635 1.00 53.24 126 VAL D CA 1
ATOM 4177 C C . VAL D 1 127 ? -14.571 -12.428 -35.243 1.00 55.72 126 VAL D C 1
ATOM 4178 O O . VAL D 1 127 ? -14.158 -12.169 -36.381 1.00 57.20 126 VAL D O 1
ATOM 4182 N N . GLY D 1 128 ? -15.227 -11.557 -34.489 1.00 57.99 127 GLY D N 1
ATOM 4183 C CA . GLY D 1 128 ? -15.412 -10.185 -34.888 1.00 59.63 127 GLY D CA 1
ATOM 4184 C C . GLY D 1 128 ? -14.385 -9.264 -34.235 1.00 61.90 127 GLY D C 1
ATOM 4185 O O . GLY D 1 128 ? -13.541 -9.661 -33.409 1.00 58.20 127 GLY D O 1
ATOM 4186 N N . VAL D 1 129 ? -14.481 -8.001 -34.620 1.00 66.17 128 VAL D N 1
ATOM 4187 C CA . VAL D 1 129 ? -13.594 -6.933 -34.188 1.00 67.55 128 VAL D CA 1
ATOM 4188 C C . VAL D 1 129 ? -13.445 -6.752 -32.697 1.00 65.10 128 VAL D C 1
ATOM 4189 O O . VAL D 1 129 ? -12.325 -6.606 -32.166 1.00 66.51 128 VAL D O 1
ATOM 4193 N N . ALA D 1 130 ? -14.556 -6.713 -32.017 1.00 63.11 129 ALA D N 1
ATOM 4194 C CA . ALA D 1 130 ? -14.516 -6.511 -30.577 1.00 64.07 129 ALA D CA 1
ATOM 4195 C C . ALA D 1 130 ? -13.730 -7.587 -29.889 1.00 62.25 129 ALA D C 1
ATOM 4196 O O . ALA D 1 130 ? -13.032 -7.371 -28.872 1.00 61.91 129 ALA D O 1
ATOM 4198 N N . THR D 1 131 ? -13.861 -8.787 -30.415 1.00 58.64 130 THR D N 1
ATOM 4199 C CA . THR D 1 131 ? -13.124 -9.891 -29.838 1.00 57.78 130 THR D CA 1
ATOM 4200 C C . THR D 1 131 ? -11.645 -9.651 -29.938 1.00 57.60 130 THR D C 1
ATOM 4201 O O . THR D 1 131 ? -10.902 -9.878 -28.993 1.00 60.59 130 THR D O 1
ATOM 4205 N N . PHE D 1 132 ? -11.197 -9.172 -31.100 1.00 54.12 131 PHE D N 1
ATOM 4206 C CA A PHE D 1 132 ? -9.805 -8.943 -31.240 0.50 56.23 131 PHE D CA 1
ATOM 4207 C CA B PHE D 1 132 ? -9.802 -8.683 -31.404 0.50 56.22 131 PHE D CA 1
ATOM 4208 C C . PHE D 1 132 ? -9.326 -7.708 -30.426 1.00 56.22 131 PHE D C 1
ATOM 4209 O O . PHE D 1 132 ? -8.241 -7.743 -29.888 1.00 58.37 131 PHE D O 1
ATOM 4224 N N . LEU D 1 133 ? -10.125 -6.707 -30.269 1.00 56.96 132 LEU D N 1
ATOM 4225 C CA . LEU D 1 133 ? -9.750 -5.623 -29.412 1.00 58.94 132 LEU D CA 1
ATOM 4226 C C . LEU D 1 133 ? -9.516 -6.085 -27.989 1.00 56.93 132 LEU D C 1
ATOM 4227 O O . LEU D 1 133 ? -8.607 -5.620 -27.290 1.00 56.93 132 LEU D O 1
ATOM 4232 N N . ASP D 1 134 ? -10.411 -6.925 -27.502 1.00 52.20 133 ASP D N 1
ATOM 4233 C CA . ASP D 1 134 ? -10.272 -7.435 -26.155 1.00 52.43 133 ASP D CA 1
ATOM 4234 C C . ASP D 1 134 ? -9.014 -8.218 -26.004 1.00 53.88 133 ASP D C 1
ATOM 4235 O O . ASP D 1 134 ? -8.291 -8.102 -25.032 1.00 52.99 133 ASP D O 1
ATOM 4240 N N . ARG D 1 135 ? -8.723 -9.049 -26.972 1.00 53.01 134 ARG D N 1
ATOM 4241 C CA . ARG D 1 135 ? -7.549 -9.859 -26.889 1.00 53.93 134 ARG D CA 1
ATOM 4242 C C . ARG D 1 135 ? -6.274 -9.047 -26.970 1.00 56.30 134 ARG D C 1
ATOM 4243 O O . ARG D 1 135 ? -5.292 -9.324 -26.281 1.00 58.62 134 ARG D O 1
ATOM 4251 N N . ALA D 1 136 ? -6.283 -7.976 -27.753 1.00 55.63 135 ALA D N 1
ATOM 4252 C CA . ALA D 1 136 ? -5.151 -7.140 -27.906 1.00 54.42 135 ALA D CA 1
ATOM 4253 C C . ALA D 1 136 ? -4.851 -6.203 -26.764 1.00 55.81 135 ALA D C 1
ATOM 4254 O O . ALA D 1 136 ? -3.735 -5.661 -26.661 1.00 53.26 135 ALA D O 1
ATOM 4256 N N . GLU D 1 137 ? -5.871 -5.896 -25.969 1.00 55.43 136 GLU D N 1
ATOM 4257 C CA . GLU D 1 137 ? -5.750 -4.908 -24.933 1.00 56.52 136 GLU D CA 1
ATOM 4258 C C . GLU D 1 137 ? -4.559 -5.169 -24.022 1.00 55.34 136 GLU D C 1
ATOM 4259 O O . GLU D 1 137 ? -4.342 -6.287 -23.541 1.00 53.41 136 GLU D O 1
ATOM 4265 N N . GLY D 1 138 ? -3.773 -4.131 -23.790 1.00 54.03 137 GLY D N 1
ATOM 4266 C CA . GLY D 1 138 ? -2.628 -4.202 -22.882 1.00 53.80 137 GLY D CA 1
ATOM 4267 C C . GLY D 1 138 ? -1.338 -4.668 -23.516 1.00 54.68 137 GLY D C 1
ATOM 4268 O O . GLY D 1 138 ? -0.312 -4.575 -22.906 1.00 55.25 137 GLY D O 1
ATOM 4269 N N . GLY D 1 139 ? -1.353 -5.134 -24.738 1.00 52.61 138 GLY D N 1
ATOM 4270 C CA . GLY D 1 139 ? -0.061 -5.548 -25.377 1.00 52.22 138 GLY D CA 1
ATOM 4271 C C . GLY D 1 139 ? 0.312 -4.656 -26.531 1.00 54.39 138 GLY D C 1
ATOM 4272 O O . GLY D 1 139 ? -0.333 -3.693 -26.788 1.00 53.44 138 GLY D O 1
ATOM 4273 N N . THR D 1 140 ? 1.347 -5.027 -27.280 1.00 50.60 139 THR D N 1
ATOM 4274 C CA . THR D 1 140 ? 1.718 -4.293 -28.465 1.00 51.61 139 THR D CA 1
ATOM 4275 C C . THR D 1 140 ? 0.766 -4.702 -29.578 1.00 50.98 139 THR D C 1
ATOM 4276 O O . THR D 1 140 ? 0.496 -5.898 -29.767 1.00 52.83 139 THR D O 1
ATOM 4280 N N . THR D 1 141 ? 0.253 -3.744 -30.345 1.00 49.87 140 THR D N 1
ATOM 4281 C CA . THR D 1 141 ? -0.720 -4.039 -31.388 1.00 50.42 140 THR D CA 1
ATOM 4282 C C . THR D 1 141 ? -0.360 -3.291 -32.652 1.00 51.38 140 THR D C 1
ATOM 4283 O O . THR D 1 141 ? -0.062 -2.057 -32.593 1.00 51.81 140 THR D O 1
ATOM 4287 N N . LEU D 1 142 ? -0.318 -4.035 -33.757 1.00 50.21 141 LEU D N 1
ATOM 4288 C CA . LEU D 1 142 ? 0.042 -3.537 -35.072 1.00 51.17 141 LEU D CA 1
ATOM 4289 C C . LEU D 1 142 ? -1.036 -3.843 -36.119 1.00 51.35 141 LEU D C 1
ATOM 4290 O O . LEU D 1 142 ? -1.698 -4.856 -36.027 1.00 51.92 141 LEU D O 1
ATOM 4295 N N . PHE D 1 143 ? -1.140 -2.964 -37.116 1.00 50.84 142 PHE D N 1
ATOM 4296 C CA . PHE D 1 143 ? -2.012 -3.153 -38.271 1.00 51.08 142 PHE D CA 1
ATOM 4297 C C . PHE D 1 143 ? -1.060 -3.231 -39.456 1.00 52.25 142 PHE D C 1
ATOM 4298 O O . PHE D 1 143 ? -0.338 -2.254 -39.767 1.00 50.02 142 PHE D O 1
ATOM 4306 N N . ILE D 1 144 ? -1.025 -4.394 -40.101 1.00 53.47 143 ILE D N 1
ATOM 4307 C CA . ILE D 1 144 ? -0.126 -4.647 -41.221 1.00 55.30 143 ILE D CA 1
ATOM 4308 C C . ILE D 1 144 ? -0.911 -4.960 -42.551 1.00 60.66 143 ILE D C 1
ATOM 4309 O O . ILE D 1 144 ? -1.631 -5.958 -42.598 1.00 60.29 143 ILE D O 1
#

InterPro domains:
  IPR027396 DsrEFH-like [G3DSA:3.40.1260.10] (1-143)
  IPR027396 DsrEFH-like [SSF75169] (7-139)
  IPR032836 DsrE2-like family [PF13686] (6-137)

Solvent-accessible surface area: 23974 Å² total

Nearest PDB structures (foldseek):
  2qs7-assembly2_D  TM=9.906E-01  e=7.261E-25  Saccharolobus solfataricus P2
  3pnx-assembly2_E  TM=7.777E-01  e=1.472E-08  Syntrophomonas wolfei subsp. wolfei str. Goettingen G311
  7km3-assembly1_H  TM=5.086E-01  e=4.637E-01  Chlamydia trachomatis D/UW-3/CX
  7km2-assembly1_D  TM=6.908E-01  e=9.395E-01  Chlamydia trachomatis D/UW-3/CX
  6l8z-assembly1_A  TM=3.733E-01  e=1.661E-01  Siraitia grosvenorii

Organism: Saccharolobus solfataricus (strain ATCC 35092 / DSM 1617 / JCM 11322 / P2) (NCBI:txid273057)

B-factor: mean 61.1, std 9.95, range [20.78, 108.92]

CATH classification: 3.40.1260.10

Sequence (520 aa):
KKKLSIIVFSGTIDKLPVGILTSGAAASGYEVNLFFFTFWGLQAITKRSLNSQQPPQIDKNYEQGPIQKQEKYPWHQLVQQAKEIGEVKVFACSTTEFFGIKRREDLAEFVDDVVGVATFFLDRAEGGTTLFIKKKLSIIVFSGTIDKLPVGILTSGAAASGYEVNLFFFTFWGLQAITKRSLNSQQPPQIDKNYEQGPIQKQEKYPWHQLVQQAKEIGEVKVFACSTTEFFGIKREDLAEFVDDVVGVATFFLDRAEGGTTLFIKKKLSIIVFSGTIDKLPVGILTSGAAASGYEVNLFFTFWGLQAITKRSLNSQQPPQIDKNYEQGPIQKQEKYPWHQLVQQAKEIGEVKVFACSTTEFFGIKRREDLAEFVDDVVGVATFLDRAEGGTTLFIKKKLSIIVFSGTIDKLPVGILTSGAAASGYEVNLFFFTFWGLQAITKRSLNSQQPPQIDKNYEQGPIQKQEKYPWHQLVQQAKEIGEVKVFACSTTEFFGIKRREDLAEFVDDVVGVATFFLDRAEGGTTLFI

Secondary structure (DSSP, 8-state):
--EEEEEE---STTT--HHHHHHHHHHTT-EEEEEE-HHHHHHTBHHHHH--SPPPPPGGG-------------HHHHHHHHHHSEEEEEEES---TT---GGGB-TT--EEE-HHHHHHHHTTSEEEE-/--EEEEEE---STTT--HHHHHHHHHHTT-EEEEEE-HHHHHHTBHHHHH--SPPPPPGGG-------------HHHHHHHHHHSEEEEEEES---TT---GGGB-TT--EEE-HHHHHHHHTTSEEEE-/--EEEEEE---STTT--HHHHHHHHHHTT-EEEEEE-HHHHHHTBHHHHH--SPPPPPGGG-------------HHHHHHHHHHSEEEEEEES---TT---GGGB-TT--EEE-HHHHHHHHTTSEEEE-/--EEEEEE---STTT--HHHHHHHHHHTT-EEEEEE-HHHHHHTBHHHHH--SPPPPPGGG-------------HHHHHHHHHHSEEEEEEES---TT---GGGB-TT--EEE-HHHHHHHHTTSEEEE-